Protein AF-L5LEJ5-F1 (afdb_monomer)

Structure (mmCIF, N/CA/C/O backbone):
data_AF-L5LEJ5-F1
#
_entry.id   AF-L5LEJ5-F1
#
loop_
_atom_site.group_PDB
_atom_site.id
_atom_site.type_symbol
_atom_site.label_atom_id
_atom_site.label_alt_id
_atom_site.label_comp_id
_atom_site.label_asym_id
_atom_site.label_entity_id
_atom_site.label_seq_id
_atom_site.pdbx_PDB_ins_code
_atom_site.Cartn_x
_atom_site.Cartn_y
_atom_site.Cartn_z
_atom_site.occupancy
_atom_site.B_iso_or_equiv
_atom_site.auth_seq_id
_atom_site.auth_comp_id
_atom_site.auth_asym_id
_atom_site.auth_atom_id
_atom_site.pdbx_PDB_model_num
ATOM 1 N N . MET A 1 1 ? -4.860 12.250 57.889 1.00 65.88 1 MET A N 1
ATOM 2 C CA . MET A 1 1 ? -5.124 13.161 56.754 1.00 65.88 1 MET A CA 1
ATOM 3 C C . MET A 1 1 ? -3.916 13.260 55.827 1.00 65.88 1 MET A C 1
ATOM 5 O O . MET A 1 1 ? -4.107 13.001 54.650 1.00 65.88 1 MET A O 1
ATOM 9 N N . GLU A 1 2 ? -2.687 13.441 56.331 1.00 83.88 2 GLU A N 1
ATOM 10 C CA . GLU A 1 2 ? -1.454 13.523 55.508 1.00 83.88 2 GLU A CA 1
ATOM 11 C C . GLU A 1 2 ? -1.281 12.443 54.426 1.00 83.88 2 GLU A C 1
ATOM 13 O O . GLU A 1 2 ? -0.889 12.747 53.305 1.00 83.88 2 GLU A O 1
ATOM 18 N N . GLN A 1 3 ? -1.589 11.175 54.717 1.00 82.62 3 GLN A N 1
ATOM 19 C CA . GLN A 1 3 ? -1.403 10.092 53.742 1.00 82.62 3 GLN A CA 1
ATOM 20 C C . GLN A 1 3 ? -2.327 10.220 52.516 1.00 8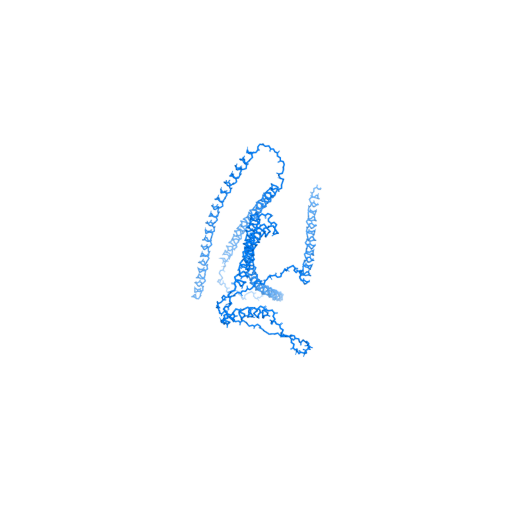2.62 3 GLN A C 1
ATOM 22 O O . GLN A 1 3 ? -1.954 9.824 51.411 1.00 82.62 3 GLN A O 1
ATOM 27 N N . ILE A 1 4 ? -3.514 10.808 52.699 1.00 87.25 4 ILE A N 1
ATOM 28 C CA . ILE A 1 4 ? -4.450 11.099 51.608 1.00 87.25 4 ILE A CA 1
ATOM 29 C C . ILE A 1 4 ? -3.915 12.271 50.783 1.00 87.25 4 ILE A C 1
ATOM 31 O O . ILE A 1 4 ? -3.898 12.180 49.557 1.00 87.25 4 ILE A O 1
ATOM 35 N N . ASP A 1 5 ? -3.401 13.316 51.433 1.00 89.69 5 ASP A N 1
ATOM 36 C CA . ASP A 1 5 ? -2.834 14.486 50.752 1.00 89.69 5 ASP A CA 1
ATOM 37 C C . ASP A 1 5 ? -1.606 14.119 49.904 1.00 89.69 5 ASP A C 1
ATOM 39 O O . ASP A 1 5 ? -1.495 14.540 48.751 1.00 89.69 5 ASP A O 1
ATOM 43 N N . ILE A 1 6 ? -0.728 13.249 50.418 1.00 92.50 6 ILE A N 1
ATOM 44 C CA . ILE A 1 6 ? 0.424 12.718 49.671 1.00 92.50 6 ILE A CA 1
ATOM 45 C C . ILE A 1 6 ? -0.043 11.909 48.453 1.00 92.50 6 ILE A C 1
ATOM 47 O O . ILE A 1 6 ? 0.483 12.080 47.351 1.00 92.50 6 ILE A O 1
ATOM 51 N N . MET A 1 7 ? -1.050 11.045 48.616 1.00 93.50 7 MET A N 1
ATOM 52 C CA . MET A 1 7 ? -1.590 10.244 47.513 1.00 93.50 7 MET A CA 1
ATOM 53 C C . MET A 1 7 ? -2.236 11.122 46.430 1.00 93.50 7 MET A C 1
ATOM 55 O O . MET A 1 7 ? -2.011 10.895 45.238 1.00 93.50 7 MET A O 1
ATOM 59 N N . VAL A 1 8 ? -3.026 12.121 46.827 1.00 93.12 8 VAL A N 1
ATOM 60 C CA . VAL A 1 8 ? -3.678 13.063 45.905 1.00 93.12 8 VAL A CA 1
ATOM 61 C C . VAL A 1 8 ? -2.632 13.899 45.170 1.00 93.12 8 VAL A C 1
ATOM 63 O O . VAL A 1 8 ? -2.718 14.033 43.950 1.00 93.12 8 VAL A O 1
ATOM 66 N N . SER A 1 9 ? -1.607 14.384 45.876 1.00 93.81 9 SER A N 1
ATOM 67 C CA . SER A 1 9 ? -0.486 15.118 45.282 1.00 93.81 9 SER A CA 1
ATOM 68 C C . SER A 1 9 ? 0.278 14.267 44.259 1.00 93.81 9 SER A C 1
ATOM 70 O O . SER A 1 9 ? 0.492 14.704 43.129 1.00 93.81 9 SER A O 1
ATOM 72 N N . ASN A 1 10 ? 0.583 13.006 44.584 1.00 95.25 10 ASN A N 1
ATOM 73 C CA . ASN A 1 10 ? 1.248 12.086 43.655 1.00 95.25 10 ASN A CA 1
ATOM 74 C C . ASN A 1 10 ? 0.407 11.797 42.407 1.00 95.25 10 ASN A C 1
ATOM 76 O O . ASN A 1 10 ? 0.940 11.807 41.297 1.00 95.25 10 ASN A O 1
ATOM 80 N N . LYS A 1 11 ? -0.907 11.584 42.565 1.00 96.56 11 LYS A N 1
ATOM 81 C CA . LYS A 1 11 ? -1.813 11.417 41.420 1.00 96.56 11 LYS A CA 1
ATOM 82 C C . LYS A 1 11 ? -1.866 12.678 40.565 1.00 96.56 11 LYS A C 1
ATOM 84 O O . LYS A 1 11 ? -1.778 12.569 39.347 1.00 96.56 11 LYS A O 1
ATOM 89 N N . LYS A 1 12 ? -1.975 13.861 41.177 1.00 95.56 12 LYS A N 1
ATOM 90 C CA . LYS A 1 12 ? -1.963 15.147 40.463 1.00 95.56 12 LYS A CA 1
ATOM 91 C C . LYS A 1 12 ? -0.686 15.308 39.638 1.00 95.56 12 LYS A C 1
ATOM 93 O O . LYS A 1 12 ? -0.758 15.620 38.456 1.00 95.56 12 LYS A O 1
ATOM 98 N N . LEU A 1 13 ? 0.462 15.020 40.239 1.00 96.50 13 LEU A N 1
ATOM 99 C CA . LEU A 1 13 ? 1.758 15.127 39.578 1.00 96.50 13 LEU A CA 1
ATOM 100 C C . LEU A 1 13 ? 1.883 14.108 38.424 1.00 96.50 13 LEU A C 1
ATOM 102 O O . LEU A 1 13 ? 2.413 14.430 37.363 1.00 96.50 13 LEU A O 1
ATOM 106 N N . ASP A 1 14 ? 1.341 12.896 38.578 1.00 95.38 14 ASP A N 1
ATOM 107 C CA . ASP A 1 14 ? 1.284 11.907 37.494 1.00 95.38 14 ASP A CA 1
ATOM 108 C C . ASP A 1 14 ? 0.398 12.363 36.321 1.00 95.38 14 ASP A C 1
ATOM 110 O O . ASP A 1 14 ? 0.792 12.247 35.158 1.00 95.38 14 ASP A O 1
ATOM 114 N N . TRP A 1 15 ? -0.758 12.966 36.614 1.00 95.44 15 TRP A N 1
ATOM 115 C CA . TRP A 1 15 ? -1.617 13.591 35.604 1.00 95.44 15 TRP A CA 1
ATOM 116 C C . TRP A 1 15 ? -0.921 14.747 34.883 1.00 95.44 15 TRP A C 1
ATOM 118 O O . TRP A 1 15 ? -0.975 14.817 33.659 1.00 95.44 15 TRP A O 1
ATOM 128 N N . GLU A 1 16 ? -0.206 15.608 35.605 1.00 97.06 16 GLU A N 1
ATOM 129 C CA . GLU A 1 16 ? 0.570 16.706 35.015 1.00 97.06 16 GLU A CA 1
ATOM 130 C C . GLU A 1 16 ? 1.716 16.205 34.124 1.00 97.06 16 GLU A C 1
ATOM 132 O O . GLU A 1 16 ? 2.037 16.838 33.116 1.00 97.06 16 GLU A O 1
ATOM 137 N N . ARG A 1 17 ? 2.352 15.073 34.461 1.00 97.50 17 ARG A N 1
ATOM 138 C CA . ARG A 1 17 ? 3.351 14.444 33.578 1.00 97.50 17 ARG A CA 1
ATOM 139 C C . ARG A 1 17 ? 2.704 13.881 32.317 1.00 97.50 17 ARG A C 1
ATOM 141 O O . ARG A 1 17 ? 3.230 14.094 31.228 1.00 97.50 17 ARG A O 1
ATOM 148 N N . LYS A 1 18 ? 1.569 13.190 32.455 1.00 97.44 18 LYS A N 1
ATOM 149 C CA . LYS A 1 18 ? 0.814 12.643 31.317 1.00 97.44 18 LYS A CA 1
ATOM 150 C C . LYS A 1 18 ? 0.318 13.747 30.386 1.00 97.44 18 LYS A C 1
ATOM 152 O O . LYS A 1 18 ? 0.459 13.600 29.179 1.00 97.44 18 LYS A O 1
ATOM 157 N N . MET A 1 19 ? -0.183 14.853 30.936 1.00 96.88 19 MET A N 1
ATOM 158 C CA . MET A 1 19 ? -0.620 16.011 30.151 1.00 96.88 19 MET A CA 1
ATOM 159 C C . MET A 1 19 ? 0.540 16.594 29.340 1.00 96.88 19 MET A C 1
ATOM 161 O O . MET A 1 19 ? 0.442 16.678 28.122 1.00 96.88 19 MET A O 1
ATOM 165 N N . ARG A 1 20 ? 1.687 16.857 29.980 1.00 96.81 20 ARG A N 1
ATOM 166 C CA . ARG A 1 20 ? 2.888 17.360 29.288 1.00 96.81 20 ARG A CA 1
ATOM 167 C C . ARG A 1 20 ? 3.408 16.403 28.213 1.00 96.81 20 ARG A C 1
ATOM 169 O O . ARG A 1 20 ? 3.859 16.829 27.152 1.00 96.81 20 ARG A O 1
ATOM 176 N N . ALA A 1 21 ? 3.346 15.096 28.464 1.00 96.75 21 ALA A N 1
ATOM 177 C CA . ALA A 1 21 ? 3.715 14.091 27.469 1.00 96.75 21 ALA A CA 1
ATOM 178 C C . ALA A 1 21 ? 2.752 14.074 26.267 1.00 96.75 21 ALA A C 1
ATOM 180 O O . ALA A 1 21 ? 3.174 13.795 25.148 1.00 96.75 21 ALA A O 1
ATOM 181 N N . LEU A 1 22 ? 1.464 14.360 26.476 1.00 96.50 22 LEU A N 1
ATOM 182 C CA . LEU A 1 22 ? 0.495 14.486 25.387 1.00 96.50 22 LEU A CA 1
ATOM 183 C C . LEU A 1 22 ? 0.673 15.795 24.613 1.00 96.50 22 LEU A C 1
ATOM 185 O O . LEU A 1 22 ? 0.673 15.748 23.389 1.00 96.50 22 LEU A O 1
ATOM 189 N N . GLU A 1 23 ? 0.892 16.918 25.300 1.00 96.06 23 GLU A N 1
ATOM 190 C CA . GLU A 1 23 ? 1.176 18.222 24.678 1.00 96.06 23 GLU A CA 1
ATOM 191 C C . GLU A 1 23 ? 2.401 18.139 23.761 1.00 96.06 23 GLU A C 1
ATOM 193 O O . GLU A 1 23 ? 2.299 18.404 22.570 1.00 96.06 23 GLU A O 1
ATOM 198 N N . THR A 1 24 ? 3.526 17.625 24.267 1.00 96.81 24 THR A N 1
ATOM 199 C CA . THR A 1 24 ? 4.748 17.448 23.457 1.00 96.81 24 THR A CA 1
ATOM 200 C C . THR A 1 24 ? 4.552 16.522 22.254 1.00 96.81 24 THR A C 1
ATOM 202 O O . THR A 1 24 ? 5.155 16.731 21.201 1.00 96.81 24 THR A O 1
ATOM 205 N N . ARG A 1 25 ? 3.706 15.490 22.377 1.00 96.75 25 ARG A N 1
ATOM 206 C CA . ARG A 1 25 ? 3.351 14.622 21.244 1.00 96.75 25 ARG A CA 1
ATOM 207 C C . ARG A 1 25 ? 2.487 15.345 20.217 1.00 96.75 25 ARG A C 1
ATOM 209 O O . ARG A 1 25 ? 2.652 15.074 19.031 1.00 96.75 25 ARG A O 1
ATOM 216 N N . LEU A 1 26 ? 1.576 16.209 20.656 1.00 96.12 26 LEU A N 1
ATOM 217 C CA . LEU A 1 26 ? 0.731 17.009 19.774 1.00 96.12 26 LEU A CA 1
ATOM 218 C C . LEU A 1 26 ? 1.580 18.019 18.992 1.00 96.12 26 LEU A C 1
ATOM 220 O O . LEU A 1 26 ? 1.523 18.015 17.768 1.00 96.12 26 LEU A O 1
ATOM 224 N N . ASP A 1 27 ? 2.473 18.742 19.671 1.00 96.81 27 ASP A N 1
ATOM 225 C CA . ASP A 1 27 ? 3.407 19.682 19.034 1.00 96.81 27 ASP A CA 1
ATOM 226 C C . ASP A 1 27 ? 4.282 18.991 17.973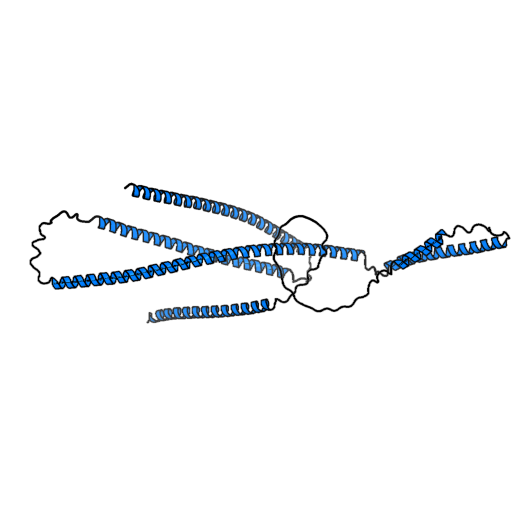 1.00 96.81 27 ASP A C 1
ATOM 228 O O . ASP A 1 27 ? 4.508 19.516 16.882 1.00 96.81 27 ASP A O 1
ATOM 232 N N . LEU A 1 28 ? 4.754 17.772 18.265 1.00 97.06 28 LEU A N 1
ATOM 233 C CA . LEU A 1 28 ? 5.537 16.983 17.313 1.00 97.06 28 LEU A CA 1
ATOM 234 C C . LEU A 1 28 ? 4.708 16.595 16.078 1.00 97.06 28 LEU A C 1
ATOM 236 O O . LEU A 1 28 ? 5.213 16.650 14.958 1.00 97.06 28 LEU A O 1
ATOM 240 N N . ARG A 1 29 ? 3.438 16.211 16.266 1.00 95.56 29 ARG A N 1
ATOM 241 C CA . ARG A 1 29 ? 2.522 15.895 15.159 1.00 95.56 29 ARG A CA 1
ATOM 242 C C . ARG A 1 29 ? 2.232 17.128 14.310 1.00 95.56 29 ARG A C 1
ATOM 244 O O . ARG A 1 29 ? 2.278 17.025 13.088 1.00 95.56 29 ARG A O 1
ATOM 251 N N . ASP A 1 30 ? 2.007 18.280 14.929 1.00 95.75 30 ASP A N 1
ATOM 252 C CA . ASP A 1 30 ? 1.774 19.536 14.212 1.00 95.75 30 ASP A CA 1
ATOM 253 C C . ASP A 1 30 ? 3.007 19.949 13.396 1.00 95.75 30 ASP A C 1
ATOM 255 O O . ASP A 1 30 ? 2.889 20.340 12.231 1.00 95.75 30 ASP A O 1
ATOM 259 N N . GLN A 1 31 ? 4.209 19.761 13.949 1.00 97.19 31 GLN A N 1
ATOM 260 C CA . GLN A 1 31 ? 5.458 19.982 13.221 1.00 97.19 31 GLN A CA 1
ATOM 261 C C . GLN A 1 31 ? 5.629 19.006 12.044 1.00 97.19 31 GLN A C 1
ATOM 263 O O . GLN A 1 31 ? 6.045 19.414 10.957 1.00 97.19 31 GLN A O 1
ATOM 268 N N . GLU A 1 32 ? 5.320 17.720 12.234 1.00 96.50 32 GLU A N 1
ATOM 269 C CA . GLU A 1 32 ? 5.347 16.717 11.161 1.00 96.50 32 GLU A CA 1
ATOM 270 C C . GLU A 1 32 ? 4.363 17.073 10.035 1.00 96.50 32 GLU A C 1
ATOM 272 O O . GLU A 1 32 ? 4.727 16.991 8.860 1.00 96.50 32 GLU A O 1
ATOM 277 N N . LEU A 1 33 ? 3.152 17.525 10.379 1.00 96.06 33 LEU A N 1
ATOM 278 C CA . LEU A 1 33 ? 2.146 17.974 9.415 1.00 96.06 33 LEU A CA 1
ATOM 279 C C . LEU A 1 33 ? 2.611 19.214 8.643 1.00 96.06 33 LEU A C 1
ATOM 281 O O . LEU A 1 33 ? 2.511 19.237 7.416 1.00 96.06 33 LEU A O 1
ATOM 285 N N . ALA A 1 34 ? 3.184 20.209 9.323 1.00 96.69 34 ALA A N 1
ATOM 286 C CA . ALA A 1 34 ? 3.735 21.400 8.674 1.00 96.69 34 ALA A CA 1
ATOM 287 C C . ALA A 1 34 ? 4.874 21.050 7.695 1.00 96.69 34 ALA A C 1
ATOM 289 O O . ALA A 1 34 ? 4.940 21.569 6.574 1.00 96.69 34 ALA A O 1
ATOM 290 N N . ASN A 1 35 ? 5.748 20.115 8.083 1.00 95.12 35 ASN A N 1
ATOM 291 C CA . ASN A 1 35 ? 6.827 19.626 7.226 1.00 95.12 35 ASN A CA 1
ATOM 292 C C . ASN A 1 35 ? 6.279 18.867 6.003 1.00 95.12 35 ASN A C 1
ATOM 294 O O . ASN A 1 35 ? 6.745 19.082 4.880 1.00 95.12 35 ASN A O 1
ATOM 298 N N . ALA A 1 36 ? 5.278 18.003 6.204 1.00 95.12 36 ALA A N 1
ATOM 299 C CA . ALA A 1 36 ? 4.626 17.265 5.125 1.00 95.12 36 ALA A CA 1
ATOM 300 C C . ALA A 1 36 ? 3.936 18.211 4.131 1.00 95.12 36 ALA A C 1
ATOM 302 O O . ALA A 1 36 ? 4.102 18.046 2.921 1.00 95.12 36 ALA A O 1
ATOM 303 N N . GLN A 1 37 ? 3.247 19.241 4.630 1.00 96.25 37 GLN A N 1
ATOM 304 C CA . GLN A 1 37 ? 2.617 20.269 3.802 1.00 96.25 37 GLN A CA 1
ATOM 305 C C . GLN A 1 37 ? 3.650 21.009 2.943 1.00 96.25 37 GLN A C 1
ATOM 307 O O . GLN A 1 37 ? 3.493 21.108 1.729 1.00 96.25 37 GLN A O 1
ATOM 312 N N . THR A 1 38 ? 4.758 21.441 3.549 1.00 96.75 38 THR A N 1
ATOM 313 C CA . THR A 1 38 ? 5.840 22.134 2.829 1.00 96.75 38 THR A CA 1
ATOM 314 C C . THR A 1 38 ? 6.441 21.254 1.723 1.00 96.75 38 THR A C 1
ATOM 316 O O . THR A 1 38 ? 6.730 21.724 0.621 1.00 96.75 38 THR A O 1
ATOM 319 N N . CYS A 1 39 ? 6.601 19.953 1.989 1.00 97.25 39 CYS A N 1
ATOM 320 C CA . CYS A 1 39 ? 7.079 18.983 1.001 1.00 97.25 39 CYS A CA 1
ATOM 321 C C . CYS A 1 39 ? 6.088 18.812 -0.163 1.00 97.25 39 CYS A C 1
ATOM 323 O O . CYS A 1 39 ? 6.498 18.790 -1.328 1.00 97.25 39 CYS A O 1
ATOM 325 N N . LEU A 1 40 ? 4.788 18.729 0.135 1.00 96.19 40 LEU A N 1
ATOM 326 C CA . LEU A 1 40 ? 3.737 18.654 -0.880 1.00 96.19 40 LEU A CA 1
ATOM 327 C C . LEU A 1 40 ? 3.727 19.898 -1.771 1.00 96.19 40 LEU A C 1
ATOM 329 O O . LEU A 1 40 ? 3.717 19.761 -2.995 1.00 96.19 40 LEU A O 1
ATOM 333 N N . ASP A 1 41 ? 3.826 21.090 -1.184 1.00 96.19 41 ASP A N 1
ATOM 334 C CA . ASP A 1 41 ? 3.868 22.349 -1.933 1.00 96.19 41 ASP A CA 1
ATOM 335 C C . ASP A 1 41 ? 5.088 22.398 -2.867 1.00 96.19 41 ASP A C 1
ATOM 337 O O . ASP A 1 41 ? 4.975 22.758 -4.044 1.00 96.19 41 ASP A O 1
ATOM 341 N N . GLN A 1 42 ? 6.254 21.951 -2.387 1.00 96.75 42 GLN A N 1
ATOM 342 C CA . GLN A 1 42 ? 7.460 21.841 -3.209 1.00 96.75 42 GLN A CA 1
ATOM 343 C C . GLN A 1 42 ? 7.264 20.864 -4.377 1.00 96.75 42 GLN A C 1
ATOM 345 O O . GLN A 1 42 ? 7.614 21.178 -5.518 1.00 96.75 42 GLN A O 1
ATOM 350 N N . LYS A 1 43 ? 6.679 19.686 -4.127 1.00 93.56 43 LYS A N 1
ATOM 351 C CA . LYS A 1 43 ? 6.384 18.711 -5.189 1.00 93.56 43 LYS A CA 1
ATOM 352 C C . LYS A 1 43 ? 5.370 19.250 -6.195 1.00 93.56 43 LYS A C 1
ATOM 354 O O . LYS A 1 43 ? 5.551 19.027 -7.392 1.00 93.56 43 LYS A O 1
ATOM 359 N N . GLY A 1 44 ? 4.377 20.017 -5.748 1.00 94.81 44 GLY A N 1
ATOM 360 C CA . GLY A 1 44 ? 3.431 20.713 -6.622 1.00 94.81 44 GLY A CA 1
ATOM 361 C C . GLY A 1 44 ? 4.115 21.709 -7.566 1.00 94.81 44 GLY A C 1
ATOM 362 O O . GLY A 1 44 ? 3.802 21.761 -8.761 1.00 94.81 44 GLY A O 1
ATOM 363 N N . GLN A 1 45 ? 5.112 22.453 -7.075 1.00 96.12 45 GLN A N 1
ATOM 364 C CA . GLN A 1 45 ? 5.906 23.360 -7.914 1.00 96.12 45 GLN A CA 1
ATOM 365 C C . GLN A 1 45 ? 6.748 22.607 -8.952 1.00 96.12 45 GLN A C 1
ATOM 367 O O . GLN A 1 45 ? 6.777 22.999 -10.121 1.00 96.12 45 GLN A O 1
ATOM 372 N N . GLU A 1 46 ? 7.407 21.514 -8.561 1.00 96.25 46 GLU A N 1
ATOM 373 C CA . GLU A 1 46 ? 8.182 20.678 -9.488 1.00 96.25 46 GLU A CA 1
ATOM 374 C C . GLU A 1 46 ? 7.289 20.053 -10.567 1.00 96.25 46 GLU A C 1
ATOM 376 O O . GLU A 1 46 ? 7.620 20.102 -11.754 1.00 96.25 46 GLU A O 1
ATOM 381 N N . PHE A 1 47 ? 6.106 19.561 -10.188 1.00 95.00 47 PHE A N 1
ATOM 382 C CA . PHE A 1 47 ? 5.122 19.042 -11.136 1.00 95.00 47 PHE A CA 1
ATOM 383 C C . PHE A 1 47 ? 4.640 20.123 -12.112 1.00 95.00 47 PHE A C 1
ATOM 385 O O . PHE A 1 47 ? 4.528 19.875 -13.313 1.00 95.00 47 PHE A O 1
ATOM 392 N N . SER A 1 48 ? 4.436 21.351 -11.631 1.00 95.25 48 SER A N 1
ATOM 393 C CA . SER A 1 48 ? 4.067 22.493 -12.478 1.00 95.25 48 SER A CA 1
ATOM 394 C C . SER A 1 48 ? 5.168 22.841 -13.489 1.00 95.25 48 SER A C 1
ATOM 396 O O . SER A 1 48 ? 4.885 23.094 -14.664 1.00 95.25 48 SER A O 1
ATOM 398 N N . LYS A 1 49 ? 6.443 22.811 -13.075 1.00 96.38 49 LYS A N 1
ATOM 399 C CA . LYS A 1 49 ? 7.590 23.008 -13.982 1.00 96.38 49 LYS A CA 1
ATOM 400 C C . LYS A 1 49 ? 7.674 21.896 -15.028 1.00 96.38 49 LYS A C 1
ATOM 402 O O . LYS A 1 49 ? 7.878 22.196 -16.205 1.00 96.38 49 LYS A O 1
ATOM 407 N N . LEU A 1 50 ? 7.493 20.643 -14.610 1.00 96.25 50 LEU A N 1
ATOM 408 C CA . LEU A 1 50 ? 7.540 19.479 -15.494 1.00 96.25 50 LEU A CA 1
ATOM 409 C C . LEU A 1 50 ? 6.381 19.478 -16.499 1.00 96.25 50 LEU A C 1
ATOM 411 O O . LEU A 1 50 ? 6.581 19.222 -17.681 1.00 96.25 50 LEU A O 1
ATOM 415 N N . THR A 1 51 ? 5.181 19.850 -16.061 1.00 92.56 51 THR A N 1
ATOM 416 C CA . THR A 1 51 ? 4.015 20.000 -16.944 1.00 92.56 51 THR A CA 1
ATOM 417 C C . THR A 1 51 ? 4.273 21.077 -17.997 1.00 92.56 51 THR A C 1
ATOM 419 O O . THR A 1 51 ? 4.049 20.863 -19.188 1.00 92.56 51 THR A O 1
ATOM 422 N N . ASN A 1 52 ? 4.844 22.216 -17.591 1.00 93.62 52 ASN A N 1
ATOM 423 C CA . ASN A 1 52 ? 5.221 23.281 -18.520 1.00 93.62 52 ASN A CA 1
ATOM 424 C C . ASN A 1 52 ? 6.314 22.858 -19.515 1.00 93.62 52 ASN A C 1
ATOM 426 O O . ASN A 1 52 ? 6.267 23.258 -20.681 1.00 93.62 52 ASN A O 1
ATOM 430 N N . SER A 1 53 ? 7.319 22.086 -19.088 1.00 93.12 53 SER A N 1
ATOM 431 C CA . SER A 1 53 ? 8.359 21.592 -19.999 1.00 93.12 53 SER A CA 1
ATOM 432 C C . SER A 1 53 ? 7.802 20.559 -20.980 1.00 93.12 53 SER A C 1
ATOM 434 O O . SER A 1 53 ? 8.123 20.621 -22.170 1.00 93.12 53 SER A O 1
ATOM 436 N N . PHE A 1 54 ? 6.904 19.688 -20.517 1.00 93.62 54 PHE A N 1
ATOM 437 C CA . PHE A 1 54 ? 6.204 18.718 -21.351 1.00 93.62 54 PHE A CA 1
ATOM 438 C C . PHE A 1 54 ? 5.331 19.396 -22.411 1.00 93.62 54 PHE A C 1
ATOM 440 O O . PHE A 1 54 ? 5.450 19.076 -23.593 1.00 93.62 54 PHE A O 1
ATOM 447 N N . GLU A 1 55 ? 4.527 20.394 -22.036 1.00 95.38 55 GLU A N 1
ATOM 448 C CA . GLU A 1 55 ? 3.705 21.149 -22.992 1.00 95.38 55 GLU A CA 1
ATOM 449 C C . GLU A 1 55 ? 4.560 21.910 -24.017 1.00 95.38 55 GLU A C 1
ATOM 451 O O . GLU A 1 55 ? 4.255 21.911 -25.212 1.00 95.38 55 GLU A O 1
ATOM 456 N N . LYS A 1 56 ? 5.701 22.483 -23.605 1.00 95.69 56 LYS A N 1
ATOM 457 C CA . LYS A 1 56 ? 6.663 23.087 -24.547 1.00 95.69 56 LYS A CA 1
ATOM 458 C C . LYS A 1 56 ? 7.210 22.064 -25.544 1.00 95.69 56 LYS A C 1
ATOM 460 O O . LYS A 1 56 ? 7.272 22.363 -26.739 1.00 95.69 56 LYS A O 1
ATOM 465 N N . LEU A 1 57 ? 7.592 20.875 -25.074 1.00 94.81 57 LEU A N 1
ATOM 466 C CA . LEU A 1 57 ? 8.103 19.799 -25.925 1.00 94.81 57 LEU A CA 1
ATOM 467 C C . LEU A 1 57 ? 7.025 19.301 -26.895 1.00 94.81 57 LEU A C 1
ATOM 469 O O . LEU A 1 57 ? 7.277 19.200 -28.096 1.00 94.81 57 LEU A O 1
ATOM 473 N N . ARG A 1 58 ? 5.803 19.088 -26.400 1.00 94.25 58 ARG A N 1
ATOM 474 C CA . ARG A 1 58 ? 4.630 18.717 -27.199 1.00 94.25 58 ARG A CA 1
ATOM 475 C C . ARG A 1 58 ? 4.359 19.742 -28.297 1.00 94.25 58 ARG A C 1
ATOM 477 O O . ARG A 1 58 ? 4.170 19.379 -29.460 1.00 94.25 58 ARG A O 1
ATOM 484 N N . LEU A 1 59 ? 4.391 21.032 -27.958 1.00 94.50 59 LEU A N 1
ATOM 485 C CA . LEU A 1 59 ? 4.177 22.112 -28.918 1.00 94.50 59 LEU A CA 1
ATOM 486 C C . LEU A 1 59 ? 5.299 22.170 -29.965 1.00 94.50 59 LEU A C 1
ATOM 488 O O . LEU A 1 59 ? 5.026 22.398 -31.147 1.00 94.50 59 LEU A O 1
ATOM 492 N N . HIS A 1 60 ? 6.551 21.943 -29.556 1.00 93.19 60 HIS A N 1
ATOM 493 C CA . HIS A 1 60 ? 7.690 21.862 -30.470 1.00 93.19 60 HIS A CA 1
ATOM 494 C C . HIS A 1 60 ? 7.545 20.688 -31.446 1.00 93.19 60 HIS A C 1
ATOM 496 O O . HIS A 1 60 ? 7.632 20.888 -32.657 1.00 93.19 60 HIS A O 1
ATOM 502 N N . GLN A 1 61 ? 7.220 19.497 -30.942 1.00 89.12 61 GLN A N 1
ATOM 503 C CA . GLN A 1 61 ? 7.005 18.302 -31.757 1.00 89.12 61 GLN A CA 1
ATOM 504 C C . GLN A 1 61 ? 5.841 18.491 -32.742 1.00 89.12 61 GLN A C 1
ATOM 506 O O . GLN A 1 61 ? 5.948 18.152 -33.920 1.00 89.12 61 GLN A O 1
ATOM 511 N N . MET A 1 62 ? 4.747 19.125 -32.309 1.00 87.62 62 MET A N 1
ATOM 512 C CA . MET A 1 62 ? 3.612 19.447 -33.178 1.00 87.62 62 MET A CA 1
ATOM 513 C C . MET A 1 62 ? 3.985 20.456 -34.278 1.00 87.62 62 MET A C 1
ATOM 515 O O . MET A 1 62 ? 3.537 20.314 -35.420 1.00 87.62 62 MET A O 1
ATOM 519 N N . LYS A 1 63 ? 4.825 21.456 -33.975 1.00 89.75 63 LYS A N 1
ATOM 520 C CA . LYS A 1 63 ? 5.365 22.395 -34.978 1.00 89.75 63 LYS A CA 1
ATOM 521 C C . LYS A 1 63 ? 6.301 21.692 -35.966 1.00 89.75 63 LYS A C 1
ATOM 523 O O . LYS A 1 63 ? 6.148 21.894 -37.168 1.00 89.75 63 LYS A O 1
ATOM 528 N N . GLN A 1 64 ? 7.201 20.836 -35.483 1.00 84.19 64 GLN A N 1
ATOM 529 C CA . GLN A 1 64 ? 8.119 20.050 -36.313 1.00 84.19 64 GLN A CA 1
ATOM 530 C C . GLN A 1 64 ? 7.360 19.103 -37.256 1.00 84.19 64 GLN A C 1
ATOM 532 O O . GLN A 1 64 ? 7.645 19.058 -38.452 1.00 84.19 64 GLN A O 1
ATOM 537 N N . ASN A 1 65 ? 6.326 18.422 -36.755 1.00 75.94 65 ASN A N 1
ATOM 538 C CA . ASN A 1 65 ? 5.466 17.552 -37.560 1.00 75.94 65 ASN A CA 1
ATOM 539 C C . ASN A 1 65 ? 4.665 18.334 -38.611 1.00 75.94 65 ASN A C 1
ATOM 541 O O . ASN A 1 65 ? 4.512 17.863 -39.736 1.00 75.94 65 ASN A O 1
ATOM 545 N N . LYS A 1 66 ? 4.179 19.543 -38.288 1.00 81.38 66 LYS A N 1
ATOM 546 C CA . LYS A 1 66 ? 3.535 20.431 -39.274 1.00 81.38 66 LYS A CA 1
ATOM 547 C C . LYS A 1 66 ? 4.511 20.909 -40.351 1.00 81.38 66 LYS A C 1
ATOM 549 O O . LYS A 1 66 ? 4.090 21.054 -41.493 1.00 81.38 66 LYS A O 1
ATOM 554 N N . PHE A 1 67 ? 5.773 21.158 -40.002 1.00 75.75 67 PHE A N 1
ATOM 555 C CA . PHE A 1 67 ? 6.811 21.553 -40.956 1.00 75.75 67 PHE A CA 1
ATOM 556 C C . PHE A 1 67 ? 7.157 20.398 -41.907 1.00 75.75 67 PHE A C 1
ATOM 558 O O . PHE A 1 67 ? 6.998 20.554 -43.114 1.00 75.75 67 PHE A O 1
ATOM 565 N N . ARG A 1 68 ? 7.433 19.197 -41.372 1.00 69.06 68 ARG A N 1
ATOM 566 C CA . ARG A 1 68 ? 7.626 17.971 -42.176 1.00 69.06 68 ARG A CA 1
ATOM 567 C C . ARG A 1 68 ? 6.452 17.679 -43.116 1.00 69.06 68 ARG A C 1
ATOM 569 O O . ARG A 1 68 ? 6.658 17.261 -44.246 1.00 69.06 68 ARG A O 1
ATOM 576 N N . ARG A 1 69 ? 5.214 17.925 -42.672 1.00 62.75 69 ARG A N 1
ATOM 577 C CA . ARG A 1 69 ? 4.004 17.707 -43.486 1.00 62.75 69 ARG A CA 1
ATOM 578 C C . ARG A 1 69 ? 3.809 18.765 -44.585 1.00 62.75 69 ARG A C 1
ATOM 580 O O . ARG A 1 69 ? 3.096 18.500 -45.543 1.00 62.75 69 ARG A O 1
ATOM 587 N N . LYS A 1 70 ? 4.408 19.955 -44.451 1.00 65.19 70 LYS A N 1
ATOM 588 C CA . LYS A 1 70 ? 4.384 21.015 -45.477 1.00 65.19 70 LYS A CA 1
ATOM 589 C C . LYS A 1 70 ? 5.491 20.856 -46.523 1.00 65.19 70 LYS A C 1
ATOM 591 O O . LYS A 1 70 ? 5.305 21.320 -47.640 1.00 65.19 70 LYS A O 1
ATOM 596 N N . GLU A 1 71 ? 6.600 20.200 -46.182 1.00 58.56 71 GLU A N 1
ATOM 597 C CA . GLU A 1 71 ? 7.712 19.933 -47.110 1.00 58.56 71 GLU A CA 1
ATOM 598 C C . GLU A 1 71 ? 7.454 18.762 -48.075 1.00 58.56 71 GLU A C 1
ATOM 600 O O . GLU A 1 71 ? 8.199 18.601 -49.037 1.00 58.56 71 GLU A O 1
ATOM 605 N N . LEU A 1 72 ? 6.383 17.978 -47.884 1.00 49.59 72 LEU A N 1
ATOM 606 C CA . LEU A 1 72 ? 6.024 16.874 -48.778 1.00 49.59 72 LEU A CA 1
ATOM 607 C C . LEU A 1 72 ? 4.605 17.039 -49.357 1.00 49.59 72 LEU A C 1
ATOM 609 O O . LEU A 1 72 ? 3.635 16.542 -48.778 1.00 49.59 72 LEU A O 1
ATOM 613 N N . PRO A 1 73 ? 4.444 17.709 -50.512 1.00 49.00 73 PRO A N 1
ATOM 614 C CA . PRO A 1 73 ? 3.214 17.652 -51.279 1.00 49.00 73 PRO A CA 1
ATOM 615 C C . PRO A 1 73 ? 3.265 16.409 -52.177 1.00 49.00 73 PRO A C 1
ATOM 617 O O . PRO A 1 73 ? 3.870 16.455 -53.237 1.00 49.00 73 PRO A O 1
ATOM 620 N N . HIS A 1 74 ? 2.709 15.289 -51.703 1.00 40.06 74 HIS A N 1
ATOM 621 C CA . HIS A 1 74 ? 1.990 14.231 -52.448 1.00 40.06 74 HIS A CA 1
ATOM 622 C C . HIS A 1 74 ? 2.073 12.874 -51.717 1.00 40.06 74 HIS A C 1
ATOM 624 O O . HIS A 1 74 ? 3.130 12.529 -51.189 1.00 40.06 74 HIS A O 1
ATOM 630 N N . PRO A 1 75 ? 0.968 12.101 -51.658 1.00 59.41 75 PRO A N 1
ATOM 631 C CA . PRO A 1 75 ? 0.881 10.914 -50.823 1.00 59.41 75 PRO A CA 1
ATOM 632 C C . PRO A 1 75 ? 1.368 9.679 -51.582 1.00 59.41 75 PRO A C 1
ATOM 634 O O . PRO A 1 75 ? 0.924 9.417 -52.701 1.00 59.41 75 PRO A O 1
ATOM 637 N N . LYS A 1 76 ? 2.223 8.884 -50.941 1.00 36.47 76 LYS A N 1
ATOM 638 C CA . LYS A 1 76 ? 2.279 7.442 -51.167 1.00 36.47 76 LYS A CA 1
ATOM 639 C C . LYS A 1 76 ? 2.322 6.745 -49.816 1.00 36.47 76 LYS A C 1
ATOM 641 O O . LYS A 1 76 ? 2.955 7.228 -48.881 1.00 36.47 76 LYS A O 1
ATOM 646 N N . GLU A 1 77 ? 1.515 5.698 -49.756 1.00 52.75 77 GLU A N 1
ATOM 647 C CA . GLU A 1 77 ? 1.348 4.734 -48.676 1.00 52.75 77 GLU A CA 1
ATOM 648 C C . GLU A 1 77 ? 2.694 4.177 -48.190 1.00 52.75 77 GLU A C 1
ATOM 650 O O . GLU A 1 77 ? 3.674 4.253 -48.921 1.00 52.75 77 GLU A O 1
ATOM 655 N N . GLU A 1 78 ? 2.676 3.585 -46.986 1.00 45.81 78 GLU A N 1
ATOM 656 C CA . GLU A 1 78 ? 3.795 3.119 -46.134 1.00 45.81 78 GLU A CA 1
ATOM 657 C C . GLU A 1 78 ? 4.097 4.147 -45.021 1.00 45.81 78 GLU A C 1
ATOM 659 O O . GLU A 1 78 ? 4.754 5.155 -45.238 1.00 45.81 78 GLU A O 1
ATOM 664 N N . THR A 1 79 ? 3.587 4.034 -43.789 1.00 42.00 79 THR A N 1
ATOM 665 C CA . THR A 1 79 ? 3.466 2.861 -42.908 1.00 42.00 79 THR A CA 1
ATOM 666 C C . THR A 1 79 ? 2.283 3.016 -41.917 1.00 42.00 79 THR A C 1
ATOM 668 O O . THR A 1 79 ? 2.159 4.060 -41.275 1.00 42.00 79 THR A O 1
ATOM 671 N N . PRO A 1 80 ? 1.412 2.001 -41.708 1.00 43.88 80 PRO A N 1
ATOM 672 C CA . PRO A 1 80 ? 0.299 2.110 -40.749 1.00 43.88 80 PRO A CA 1
ATOM 673 C C . PRO A 1 80 ? 0.648 1.792 -39.280 1.00 43.88 80 PRO A C 1
ATOM 675 O O . PRO A 1 80 ? -0.225 1.890 -38.423 1.00 43.88 80 PRO A O 1
ATOM 678 N N . PHE A 1 81 ? 1.877 1.375 -38.954 1.00 50.62 81 PHE A N 1
ATOM 679 C CA . PHE A 1 81 ? 2.116 0.587 -37.730 1.00 50.62 81 PHE A CA 1
ATOM 680 C C . PHE A 1 81 ? 2.657 1.332 -36.492 1.00 50.62 81 PHE A C 1
ATOM 682 O O . PHE A 1 81 ? 2.493 0.834 -35.383 1.00 50.62 81 PHE A O 1
ATOM 689 N N . GLU A 1 82 ? 3.249 2.522 -36.616 1.00 56.94 82 GLU A N 1
ATOM 690 C CA . GLU A 1 82 ? 3.705 3.308 -35.448 1.00 56.94 82 GLU A CA 1
ATOM 691 C C . GLU A 1 82 ? 2.641 4.200 -34.775 1.00 56.94 82 GLU A C 1
ATOM 693 O O . GLU A 1 82 ? 2.653 4.290 -33.542 1.00 56.94 82 GLU A O 1
ATOM 698 N N . PRO A 1 83 ? 1.697 4.854 -35.492 1.00 57.12 83 PRO A N 1
ATOM 699 C CA . PRO A 1 83 ? 0.718 5.705 -34.825 1.00 57.12 83 PRO A CA 1
ATOM 700 C C . PRO A 1 83 ? -0.278 4.897 -33.986 1.00 57.12 83 PRO A C 1
ATOM 702 O O . PRO A 1 83 ? -0.748 5.424 -32.984 1.00 57.12 83 PRO A O 1
ATOM 705 N N . SER A 1 84 ? -0.560 3.626 -34.317 1.00 61.19 84 SER A N 1
ATOM 706 C CA . SER A 1 84 ? -1.490 2.808 -33.523 1.00 61.19 84 SER A CA 1
ATOM 707 C C . SER A 1 84 ? -0.930 2.457 -32.142 1.00 61.19 84 SER A C 1
ATOM 709 O O . SER A 1 84 ? -1.679 2.468 -31.172 1.00 61.19 84 SER A O 1
ATOM 711 N N . ASN A 1 85 ? 0.383 2.229 -32.019 1.00 69.44 85 ASN A N 1
ATOM 712 C CA . ASN A 1 85 ? 1.012 1.896 -30.740 1.00 69.44 85 ASN A CA 1
ATOM 713 C C . ASN A 1 85 ? 1.035 3.101 -29.783 1.00 69.44 85 ASN A C 1
ATOM 715 O O . ASN A 1 85 ? 0.724 2.967 -28.600 1.00 69.44 85 ASN A O 1
ATOM 719 N N . LEU A 1 86 ? 1.334 4.299 -30.300 1.00 77.19 86 LEU A N 1
ATOM 720 C CA . LEU A 1 86 ? 1.273 5.536 -29.516 1.00 77.19 86 LEU A CA 1
ATOM 721 C C . LEU A 1 86 ? -0.166 5.907 -29.141 1.00 77.19 86 LEU A C 1
ATOM 723 O O . LEU A 1 86 ? -0.393 6.350 -28.018 1.00 77.19 86 LEU A O 1
ATOM 727 N N . ASN A 1 87 ? -1.131 5.691 -30.039 1.00 80.19 87 ASN A N 1
ATOM 728 C CA . ASN A 1 87 ? -2.542 5.947 -29.752 1.00 80.19 87 ASN A CA 1
ATOM 729 C C . ASN A 1 87 ? -3.082 4.978 -28.689 1.00 80.19 87 ASN A C 1
ATOM 731 O O . ASN A 1 87 ? -3.706 5.412 -27.730 1.00 80.19 87 ASN A O 1
ATOM 735 N N . GLN A 1 88 ? -2.729 3.692 -28.781 1.00 84.81 88 GLN A N 1
ATOM 736 C CA . GLN A 1 88 ? -3.072 2.683 -27.775 1.00 84.81 88 GLN A CA 1
ATOM 737 C C . GLN A 1 88 ? -2.441 2.993 -26.409 1.00 84.81 88 GLN A C 1
ATOM 739 O O . GLN A 1 88 ? -3.055 2.781 -25.366 1.00 84.81 88 GLN A O 1
ATOM 744 N N . LYS A 1 89 ? -1.220 3.544 -26.393 1.00 87.62 89 LYS A N 1
ATOM 745 C CA . LYS A 1 89 ? -0.553 3.972 -25.156 1.00 87.62 89 LYS A CA 1
ATOM 746 C C . LYS A 1 89 ? -1.190 5.224 -24.541 1.00 87.62 89 LYS A C 1
ATOM 748 O O . LYS A 1 89 ? -1.211 5.341 -23.318 1.00 87.62 89 LYS A O 1
ATOM 753 N N . LEU A 1 90 ? -1.709 6.139 -25.363 1.00 86.25 90 LEU A N 1
ATOM 754 C CA . LEU A 1 90 ? -2.485 7.293 -24.900 1.00 86.25 90 LEU A CA 1
ATOM 755 C C . LEU A 1 90 ? -3.835 6.860 -24.320 1.00 86.25 90 LEU A C 1
ATOM 757 O O . LEU A 1 90 ? -4.165 7.289 -23.220 1.00 86.25 90 LEU A O 1
ATOM 761 N N . GLU A 1 91 ? -4.552 5.955 -24.989 1.00 89.94 91 GLU A N 1
ATOM 762 C CA . GLU A 1 91 ? -5.815 5.391 -24.491 1.00 89.94 91 GLU A CA 1
ATOM 763 C C . GLU A 1 91 ? -5.619 4.627 -23.173 1.00 89.94 91 GLU A C 1
ATOM 765 O O . GLU A 1 91 ? -6.399 4.794 -22.240 1.00 89.94 91 GLU A O 1
ATOM 770 N N . ALA A 1 92 ? -4.536 3.851 -23.043 1.00 89.75 92 ALA A N 1
ATOM 771 C CA . ALA A 1 92 ? -4.203 3.165 -21.794 1.00 89.75 92 ALA A CA 1
ATOM 772 C C . ALA A 1 92 ? -3.900 4.147 -20.646 1.00 89.75 92 ALA A C 1
ATOM 774 O O . ALA A 1 92 ? -4.298 3.919 -19.504 1.00 89.75 92 ALA A O 1
ATOM 775 N N . MET A 1 93 ? -3.215 5.257 -20.940 1.00 91.00 93 MET A N 1
ATOM 776 C CA . MET A 1 93 ? -2.928 6.295 -19.948 1.00 91.00 93 MET A CA 1
ATOM 777 C C . MET A 1 93 ? -4.191 7.074 -19.557 1.00 91.00 93 MET A C 1
ATOM 779 O O . MET A 1 93 ? -4.376 7.388 -18.385 1.00 91.00 93 MET A O 1
ATOM 783 N N . GLU A 1 94 ? -5.078 7.353 -20.512 1.00 90.62 94 GLU A N 1
ATOM 784 C CA . GLU A 1 94 ? -6.365 8.009 -20.269 1.00 90.62 94 GLU A CA 1
ATOM 785 C C . GLU A 1 94 ? -7.308 7.121 -19.444 1.00 90.62 94 GLU A C 1
ATOM 787 O O . GLU A 1 94 ? -7.931 7.603 -18.496 1.00 90.62 94 GLU A O 1
ATOM 792 N N . ALA A 1 95 ? -7.332 5.813 -19.718 1.00 90.81 95 ALA A N 1
ATOM 793 C CA . ALA A 1 95 ? -8.048 4.835 -18.905 1.00 90.81 95 ALA A CA 1
ATOM 794 C C . ALA A 1 95 ? -7.511 4.792 -17.464 1.00 90.81 95 ALA A C 1
ATOM 796 O O . ALA A 1 95 ? -8.298 4.893 -16.524 1.00 90.81 95 ALA A O 1
ATOM 797 N N . GLY A 1 96 ? -6.185 4.749 -17.282 1.00 94.44 96 GLY A N 1
ATOM 798 C CA . GLY A 1 96 ? -5.566 4.782 -15.951 1.00 94.44 96 GLY A CA 1
ATOM 799 C C . GLY A 1 96 ? -5.837 6.085 -15.187 1.00 94.44 96 GLY A C 1
ATOM 800 O O . GLY A 1 96 ? -6.086 6.067 -13.985 1.00 94.44 96 GLY A O 1
ATOM 801 N N . LEU A 1 97 ? -5.862 7.232 -15.874 1.00 93.06 97 LEU A N 1
ATOM 802 C CA . LEU A 1 97 ? -6.241 8.510 -15.258 1.00 93.06 97 LEU A CA 1
ATOM 803 C C . LEU A 1 97 ? -7.720 8.541 -14.852 1.00 93.06 97 LEU A C 1
ATOM 805 O O . LEU A 1 97 ? -8.061 9.097 -13.806 1.00 93.06 97 LEU A O 1
ATOM 809 N N . SER A 1 98 ? -8.594 7.941 -15.661 1.00 92.50 98 SER A N 1
ATOM 810 C CA . SER A 1 98 ? -10.018 7.804 -15.345 1.00 92.50 98 SER A CA 1
ATOM 811 C C . SER A 1 98 ? -10.240 6.911 -14.118 1.00 92.50 98 SER A C 1
ATOM 813 O O . SER A 1 98 ? -11.028 7.258 -13.236 1.00 92.50 98 SER A O 1
ATOM 815 N N . GLU A 1 99 ? -9.482 5.818 -14.004 1.00 94.62 99 GLU A N 1
ATOM 816 C CA . GLU A 1 99 ? -9.505 4.917 -12.849 1.00 94.62 99 GLU A CA 1
ATOM 817 C C . GLU A 1 99 ? -9.067 5.635 -11.565 1.00 94.62 99 GLU A C 1
ATOM 819 O O . GLU A 1 99 ? -9.832 5.679 -10.600 1.00 94.62 99 GLU A O 1
ATOM 824 N N . VAL A 1 100 ? -7.914 6.316 -11.583 1.00 94.69 100 VAL A N 1
ATOM 825 C CA . VAL A 1 100 ? -7.421 7.094 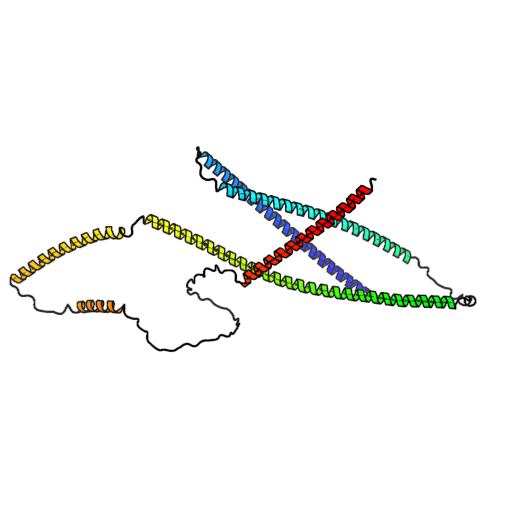-10.429 1.00 94.69 100 VAL A CA 1
ATOM 826 C C . VAL A 1 100 ? -8.413 8.185 -10.019 1.00 94.69 100 VAL A C 1
ATOM 828 O O . VAL A 1 100 ? -8.614 8.435 -8.830 1.00 94.69 100 VAL A O 1
ATOM 831 N N . LYS A 1 101 ? -9.082 8.824 -10.984 1.00 95.75 101 LYS A N 1
ATOM 832 C CA . LYS A 1 101 ? -10.126 9.815 -10.699 1.00 95.75 101 LYS A CA 1
ATOM 833 C C . LYS A 1 101 ? -11.336 9.186 -10.002 1.00 95.75 101 LYS A C 1
ATOM 835 O O . LYS A 1 101 ? -11.872 9.785 -9.071 1.00 95.75 101 LYS A O 1
ATOM 840 N N . SER A 1 102 ? -11.764 8.000 -10.437 1.00 92.75 102 SER A N 1
ATOM 841 C CA . SER A 1 102 ? -12.864 7.270 -9.794 1.00 92.75 102 SER A CA 1
ATOM 842 C C . SER A 1 102 ? -12.501 6.802 -8.379 1.00 92.75 102 SER A C 1
ATOM 844 O O . SER A 1 102 ? -13.317 6.923 -7.466 1.00 92.75 102 SER A O 1
ATOM 846 N N . GLU A 1 103 ? -11.254 6.371 -8.164 1.00 95.12 103 GLU A N 1
ATOM 847 C CA . GLU A 1 103 ? -10.754 5.976 -6.846 1.00 95.12 103 GLU A CA 1
ATOM 848 C C . GLU A 1 103 ? -10.674 7.177 -5.894 1.00 95.12 103 GLU A C 1
ATOM 850 O O . GLU A 1 103 ? -11.105 7.089 -4.744 1.00 95.12 103 GLU A O 1
ATOM 855 N N . LEU A 1 104 ? -10.185 8.325 -6.377 1.00 96.81 104 LEU A N 1
ATOM 856 C CA . LEU A 1 104 ? -10.148 9.561 -5.595 1.00 96.81 104 LEU A CA 1
ATOM 857 C C . LEU A 1 104 ? -11.557 9.985 -5.164 1.00 96.81 104 LEU A C 1
ATOM 859 O O . LEU A 1 104 ? -11.776 10.273 -3.990 1.00 96.81 104 LEU A O 1
ATOM 863 N N . GLN A 1 105 ? -12.525 9.928 -6.082 1.00 94.88 105 GLN A N 1
ATOM 864 C CA . GLN A 1 105 ? -13.922 10.218 -5.769 1.00 94.88 105 GLN A CA 1
ATOM 865 C C . GLN A 1 105 ? -14.477 9.257 -4.707 1.00 94.88 105 GLN A C 1
ATOM 867 O O . GLN A 1 105 ? -15.125 9.693 -3.760 1.00 94.88 105 GLN A O 1
ATOM 872 N N . SER A 1 106 ? -14.181 7.958 -4.814 1.00 96.19 106 SER A N 1
ATOM 873 C CA . SER A 1 106 ? -14.588 6.972 -3.807 1.00 96.19 106 SER A CA 1
ATOM 874 C C . SER A 1 106 ? -13.970 7.246 -2.431 1.00 96.19 106 SER A C 1
ATOM 876 O O . SER A 1 106 ? -14.626 7.018 -1.412 1.00 96.19 106 SER A O 1
ATOM 878 N N . ARG A 1 107 ? -12.719 7.718 -2.375 1.00 95.00 107 ARG A N 1
ATOM 879 C CA . ARG A 1 107 ? -12.058 8.097 -1.116 1.00 95.00 107 ARG A CA 1
ATOM 880 C C . ARG A 1 107 ? -12.698 9.338 -0.502 1.00 95.00 107 ARG A C 1
ATOM 882 O O . ARG A 1 107 ? -12.931 9.351 0.704 1.00 95.00 107 ARG A O 1
ATOM 889 N N . ASP A 1 108 ? -13.042 10.334 -1.315 1.00 96.38 108 ASP A N 1
ATOM 890 C CA . ASP A 1 108 ? -13.772 11.519 -0.855 1.00 96.38 108 ASP A CA 1
ATOM 891 C C . ASP A 1 108 ? -15.157 11.152 -0.309 1.00 96.38 108 ASP A C 1
ATOM 893 O O . ASP A 1 108 ? -15.609 11.711 0.691 1.00 96.38 108 ASP A O 1
ATOM 897 N N . ASP A 1 109 ? -15.840 10.196 -0.939 1.00 96.56 109 ASP A N 1
ATOM 898 C CA . ASP A 1 109 ? -17.133 9.693 -0.475 1.00 96.56 109 ASP A CA 1
ATOM 899 C C . ASP A 1 109 ? -17.004 8.995 0.889 1.00 96.56 109 ASP A C 1
ATOM 901 O O . ASP A 1 109 ? -17.780 9.282 1.804 1.00 96.56 109 ASP A O 1
ATOM 905 N N . LEU A 1 110 ? -15.976 8.157 1.063 1.00 97.81 110 LEU A N 1
ATOM 906 C CA . LEU A 1 110 ? -15.667 7.512 2.341 1.00 97.81 110 LEU A CA 1
ATOM 907 C C . LEU A 1 110 ? -15.312 8.530 3.433 1.00 97.81 110 LEU A C 1
ATOM 909 O O . LEU A 1 110 ? -15.805 8.423 4.555 1.00 97.81 110 LEU A O 1
ATOM 913 N N . LEU A 1 111 ? -14.507 9.547 3.113 1.00 97.06 111 LEU A N 1
ATOM 914 C CA . LEU A 1 111 ? -14.166 10.617 4.054 1.00 97.06 111 LEU A CA 1
ATOM 915 C C . LEU A 1 111 ? -15.412 11.367 4.534 1.00 97.06 111 LEU A C 1
ATOM 917 O O . LEU A 1 111 ? -15.525 11.662 5.724 1.00 97.06 111 LEU A O 1
ATOM 921 N N . ARG A 1 112 ? -16.385 11.621 3.648 1.00 97.06 112 ARG A N 1
ATOM 922 C CA . ARG A 1 112 ? -17.665 12.228 4.049 1.00 97.06 112 ARG A CA 1
ATOM 923 C C . ARG A 1 112 ? -18.465 11.327 4.989 1.00 97.06 112 ARG A C 1
ATOM 925 O O . ARG A 1 112 ? -19.068 11.843 5.926 1.00 97.06 112 ARG A O 1
ATOM 932 N N . ILE A 1 113 ? -18.460 10.009 4.772 1.00 97.31 113 ILE A N 1
ATOM 933 C CA . ILE A 1 113 ? -19.124 9.047 5.669 1.00 97.31 113 ILE A CA 1
ATOM 934 C C . ILE A 1 113 ? -18.471 9.077 7.056 1.00 97.31 113 ILE A C 1
ATOM 936 O O . ILE A 1 113 ? -19.168 9.263 8.053 1.00 97.31 113 ILE A O 1
ATOM 940 N N . ILE A 1 114 ? -17.141 8.985 7.117 1.00 96.25 114 ILE A N 1
ATOM 941 C CA . ILE A 1 114 ? -16.382 9.016 8.378 1.00 96.25 114 ILE A CA 1
ATOM 942 C C . ILE A 1 114 ? -16.630 10.329 9.136 1.00 96.25 114 ILE A C 1
ATOM 944 O O . ILE A 1 114 ? -16.839 10.326 10.350 1.00 96.25 114 ILE A O 1
ATOM 948 N N . GLU A 1 115 ? -16.652 11.463 8.433 1.00 96.44 115 GLU A N 1
ATOM 949 C CA . GLU A 1 115 ? -16.937 12.769 9.035 1.00 96.44 115 GLU A CA 1
ATOM 950 C C . GLU A 1 115 ? -18.354 12.828 9.634 1.00 96.44 115 GLU A C 1
ATOM 952 O O . GLU A 1 115 ? -18.547 13.353 10.736 1.00 96.44 115 GLU A O 1
ATOM 957 N N . MET A 1 116 ? -19.347 12.249 8.950 1.00 95.00 116 MET A N 1
ATOM 958 C CA . MET A 1 116 ? -20.713 12.139 9.472 1.00 95.00 116 MET A CA 1
ATOM 959 C C . MET A 1 116 ? -20.784 11.259 10.725 1.00 95.00 116 MET A C 1
ATOM 961 O O . MET A 1 116 ? -21.414 11.660 11.707 1.00 95.00 116 MET A O 1
ATOM 965 N N . GLU A 1 117 ? -20.101 10.112 10.740 1.00 95.06 117 GLU A N 1
ATOM 966 C CA . GLU A 1 117 ? -20.028 9.235 11.917 1.00 95.06 117 GLU A CA 1
ATOM 967 C C . GLU A 1 117 ? -19.351 9.929 13.104 1.00 95.06 117 GLU A C 1
ATOM 969 O O . GLU A 1 117 ? -19.859 9.873 14.228 1.00 95.06 117 GLU A O 1
ATOM 974 N N . ARG A 1 118 ? -18.258 10.667 12.866 1.00 95.12 118 ARG A N 1
ATOM 975 C CA . ARG A 1 118 ? -17.579 11.452 13.909 1.00 95.12 118 ARG A CA 1
ATOM 976 C C . ARG A 1 118 ? -18.531 12.460 14.552 1.00 95.12 118 ARG A C 1
ATOM 978 O O . ARG A 1 118 ? -18.590 12.572 15.778 1.00 95.12 118 ARG A O 1
ATOM 985 N N . LEU A 1 119 ? -19.291 13.193 13.737 1.00 96.75 119 LEU A N 1
ATOM 986 C CA . LEU A 1 119 ? -20.268 14.171 14.225 1.00 96.75 119 LEU A CA 1
ATOM 987 C C . LEU A 1 119 ? -21.432 13.507 14.972 1.00 96.75 119 LEU A C 1
ATOM 989 O O . LEU A 1 119 ? -21.911 14.051 15.971 1.00 96.75 119 LEU A O 1
ATOM 993 N N . GLN A 1 120 ? -21.876 12.333 14.525 1.00 96.25 120 GLN A N 1
ATOM 994 C CA . GLN A 1 120 ? -22.902 11.557 15.217 1.00 96.25 120 GLN A CA 1
ATOM 995 C C . GLN A 1 120 ? -22.420 11.099 16.598 1.00 96.25 120 GLN A C 1
ATOM 997 O O . GLN A 1 120 ? -23.123 11.316 17.586 1.00 96.25 120 GLN A O 1
ATOM 1002 N N . LEU A 1 121 ? -21.210 10.541 16.690 1.00 94.31 121 LEU A N 1
ATOM 1003 C CA . LEU A 1 121 ? -20.617 10.121 17.961 1.00 94.31 121 LEU A CA 1
ATOM 1004 C C . LEU A 1 121 ? -20.441 11.299 18.924 1.00 94.31 121 LEU A C 1
ATOM 1006 O O . LEU A 1 121 ? -20.788 11.180 20.097 1.00 94.31 121 LEU A O 1
ATOM 1010 N N . HIS A 1 122 ? -19.994 12.462 18.439 1.00 95.12 122 HIS A N 1
ATOM 1011 C CA . HIS A 1 122 ? -19.930 13.674 19.263 1.00 95.12 122 HIS A CA 1
ATOM 1012 C C . HIS A 1 122 ? -21.296 14.074 19.833 1.00 95.12 122 HIS A C 1
ATOM 1014 O O . HIS A 1 122 ? -21.386 14.462 20.999 1.00 95.12 122 HIS A O 1
ATOM 1020 N N . ARG A 1 123 ? -22.365 13.955 19.037 1.00 94.69 123 ARG A N 1
ATOM 1021 C CA . ARG A 1 123 ? -23.731 14.250 19.489 1.00 94.69 123 ARG A CA 1
ATOM 1022 C C . ARG A 1 123 ? -24.207 13.262 20.556 1.00 94.69 123 ARG A C 1
ATOM 1024 O O . ARG A 1 123 ? -24.833 13.686 21.522 1.00 94.69 123 ARG A O 1
ATOM 1031 N N . GLU A 1 124 ? -23.915 11.974 20.402 1.00 92.31 124 GLU A N 1
ATOM 1032 C CA . GLU A 1 124 ? -24.273 10.955 21.399 1.00 92.31 124 GLU A CA 1
ATOM 1033 C C . GLU A 1 124 ? -23.470 11.108 22.697 1.00 92.31 124 GLU A C 1
ATOM 1035 O O . GLU A 1 124 ? -24.042 11.032 23.782 1.00 92.31 124 GLU A O 1
ATOM 1040 N N . LEU A 1 125 ? -22.175 11.427 22.615 1.00 91.56 125 LEU A N 1
ATOM 1041 C CA . LEU A 1 125 ? -21.357 11.725 23.795 1.00 91.56 125 LEU A CA 1
ATOM 1042 C C . LEU A 1 125 ? -21.898 12.923 24.584 1.00 91.56 125 LEU A C 1
ATOM 1044 O O . LEU A 1 125 ? -21.938 12.875 25.814 1.00 91.56 125 LEU A O 1
ATOM 1048 N N . LEU A 1 126 ? -22.362 13.968 23.889 1.00 91.00 126 LEU A N 1
ATOM 1049 C CA . LEU A 1 126 ? -22.987 15.122 24.533 1.00 91.00 126 LEU A CA 1
ATOM 1050 C C . LEU A 1 126 ? -24.261 14.715 25.293 1.00 91.00 126 LEU A C 1
ATOM 1052 O O . LEU A 1 126 ? -24.402 15.048 26.469 1.00 91.00 126 LEU A O 1
ATOM 1056 N N . LYS A 1 127 ? -25.134 13.910 24.669 1.00 90.94 127 LYS A N 1
ATOM 1057 C CA . LYS A 1 127 ? -26.347 13.377 25.318 1.00 90.94 127 LYS A CA 1
ATOM 1058 C C . LYS A 1 127 ? -26.025 12.517 26.545 1.00 90.94 127 LYS A C 1
ATOM 1060 O O . LYS A 1 127 ? -26.689 12.637 27.571 1.00 90.94 127 LYS A O 1
ATOM 1065 N N . ILE A 1 128 ? -25.002 11.661 26.466 1.00 87.50 128 ILE A N 1
ATOM 1066 C CA . ILE A 1 128 ? -24.577 10.815 27.594 1.00 87.50 128 ILE A CA 1
ATOM 1067 C C . ILE A 1 128 ? -24.089 11.681 28.764 1.00 87.50 128 ILE A C 1
ATOM 1069 O O . ILE A 1 128 ? -24.469 11.428 29.910 1.00 87.50 128 ILE A O 1
ATOM 1073 N N . GLY A 1 129 ? -23.303 12.726 28.484 1.00 82.81 129 GLY A N 1
ATOM 1074 C CA . GLY A 1 129 ? -22.838 13.674 29.500 1.00 82.81 129 GLY A CA 1
ATOM 1075 C C . GLY A 1 129 ? -23.980 14.432 30.189 1.00 82.81 129 GLY A C 1
ATOM 1076 O O . GLY A 1 129 ? -23.946 14.640 31.404 1.00 82.81 129 GLY A O 1
ATOM 1077 N N . GLU A 1 130 ? -25.029 14.792 29.447 1.00 82.06 130 GLU A N 1
ATOM 1078 C CA . GLU A 1 130 ? -26.241 15.417 29.997 1.00 82.06 130 GLU A CA 1
ATOM 1079 C C . GLU A 1 130 ? -27.025 14.456 30.910 1.00 82.06 130 GLU A C 1
ATOM 1081 O O . GLU A 1 130 ? -27.423 14.837 32.016 1.00 82.06 130 GLU A O 1
ATOM 1086 N N . CYS A 1 131 ? -27.194 13.189 30.509 1.00 73.56 131 CYS A N 1
ATOM 1087 C CA . CYS A 1 131 ? -27.859 12.170 31.331 1.00 73.56 131 CYS A CA 1
ATOM 1088 C C . CYS A 1 131 ? -27.093 11.866 32.629 1.00 73.56 131 CYS A C 1
ATOM 1090 O O . CYS A 1 131 ? -27.708 11.707 33.688 1.00 73.56 131 CYS A O 1
ATOM 1092 N N . GLN A 1 132 ? -25.760 11.819 32.568 1.00 75.94 132 GLN A N 1
ATOM 1093 C CA . GLN A 1 132 ? -24.910 11.600 33.741 1.00 75.94 132 GLN A CA 1
ATOM 1094 C C . GLN A 1 132 ? -24.984 12.775 34.724 1.00 75.94 132 GLN A C 1
ATOM 1096 O O . GLN A 1 132 ? -25.187 12.550 35.917 1.00 75.94 132 GLN A O 1
ATOM 1101 N N . ASN A 1 133 ? -24.940 14.018 34.234 1.00 70.75 133 ASN A N 1
ATOM 1102 C CA . ASN A 1 133 ? -25.120 15.211 35.069 1.00 70.75 133 ASN A CA 1
ATOM 1103 C C . ASN A 1 133 ? -26.508 15.263 35.726 1.00 70.75 133 ASN A C 1
ATOM 1105 O O . ASN A 1 133 ? -26.629 15.603 36.904 1.00 70.75 133 ASN A O 1
ATOM 1109 N N . ALA A 1 134 ? -27.571 14.906 35.000 1.00 72.25 134 ALA A N 1
ATOM 1110 C CA . ALA A 1 134 ? -28.921 14.848 35.563 1.00 72.25 134 ALA A CA 1
ATOM 1111 C C . ALA A 1 134 ? -29.039 13.785 36.676 1.00 72.25 134 ALA A C 1
ATOM 1113 O O . ALA A 1 134 ? -29.654 14.032 37.718 1.00 72.25 134 ALA A O 1
ATOM 1114 N N . GLN A 1 135 ? -28.407 12.621 36.493 1.00 71.94 135 GLN A N 1
ATOM 1115 C CA . GLN A 1 135 ? -28.377 11.548 37.488 1.00 71.94 135 GLN A CA 1
ATOM 1116 C C . GLN A 1 135 ? -27.528 11.909 38.718 1.00 71.94 135 GLN A C 1
ATOM 1118 O O . GLN A 1 135 ? -27.925 11.611 39.848 1.00 71.94 135 GLN A O 1
ATOM 1123 N N . GLU A 1 136 ? -26.377 12.549 38.521 1.00 69.69 136 GLU A N 1
ATOM 1124 C CA . GLU A 1 136 ? -25.498 12.994 39.605 1.00 69.69 136 GLU A CA 1
ATOM 1125 C C . GLU A 1 136 ? -26.150 14.106 40.436 1.00 69.69 136 GLU A C 1
ATOM 1127 O O . GLU A 1 136 ? -26.154 14.033 41.668 1.00 69.69 136 GLU A O 1
ATOM 1132 N N . ASN A 1 137 ? -26.817 15.065 39.785 1.00 67.75 137 ASN A N 1
ATOM 1133 C CA . ASN A 1 137 ? -27.601 16.096 40.466 1.00 67.75 137 ASN A CA 1
ATOM 1134 C C . ASN A 1 137 ? -28.747 15.492 41.293 1.00 67.75 137 ASN A C 1
ATOM 1136 O O . ASN A 1 137 ? -28.942 15.888 42.444 1.00 67.75 137 ASN A O 1
ATOM 1140 N N . LYS A 1 138 ? -29.447 14.471 40.775 1.00 69.50 138 LYS A N 1
ATOM 1141 C CA . LYS A 1 138 ? -30.478 13.745 41.536 1.00 69.50 138 LYS A CA 1
ATOM 1142 C C . LYS A 1 138 ? -29.902 13.050 42.778 1.00 69.50 138 LYS A C 1
ATOM 1144 O O . LYS A 1 138 ? -30.460 13.193 43.864 1.00 69.50 138 LYS A O 1
ATOM 1149 N N . LYS A 1 139 ? -28.758 12.365 42.651 1.00 67.62 139 LYS A N 1
ATOM 1150 C CA . LYS A 1 139 ? -28.073 11.714 43.787 1.00 67.62 139 LYS A CA 1
ATOM 1151 C C . LYS A 1 139 ? -27.596 12.722 44.841 1.00 67.62 139 LYS A C 1
ATOM 1153 O O . LYS A 1 139 ? -27.670 12.436 46.034 1.00 67.62 139 LYS A O 1
ATOM 1158 N N . ARG A 1 140 ? -27.153 13.917 44.429 1.00 63.94 140 ARG A N 1
ATOM 1159 C CA . ARG A 1 140 ? -26.758 15.009 45.342 1.00 63.94 140 ARG A CA 1
ATOM 1160 C C . ARG A 1 140 ? -27.936 15.572 46.143 1.00 63.94 140 ARG A C 1
ATOM 1162 O O . ARG A 1 140 ? -27.787 15.842 47.335 1.00 63.94 140 ARG A O 1
ATOM 1169 N N . LEU A 1 141 ? -29.095 15.738 45.502 1.00 61.31 141 LEU A N 1
ATOM 1170 C CA . LEU A 1 141 ? -30.324 16.212 46.149 1.00 61.31 141 LEU A CA 1
ATOM 1171 C C . LEU A 1 141 ? -30.916 15.170 47.113 1.00 61.31 141 LEU A C 1
ATOM 1173 O O . LEU A 1 141 ? -31.283 15.531 48.229 1.00 61.31 141 LEU A O 1
ATOM 1177 N N . GLU A 1 142 ? -30.931 13.884 46.745 1.00 55.16 142 GLU A N 1
ATOM 1178 C CA . GLU A 1 142 ? -31.401 12.799 47.628 1.00 55.16 142 GLU A CA 1
ATOM 1179 C C . GLU A 1 142 ? -30.451 12.556 48.818 1.00 55.16 142 GLU A C 1
ATOM 1181 O O . GLU A 1 142 ? -30.905 12.306 49.932 1.00 55.16 142 GLU A O 1
ATOM 1186 N N . SER A 1 143 ? -29.138 12.739 48.636 1.00 53.62 143 SER A N 1
ATOM 1187 C CA . SER A 1 143 ? -28.151 12.678 49.727 1.00 53.62 143 SER A CA 1
ATOM 1188 C C . SER A 1 143 ? -28.249 13.844 50.724 1.00 53.62 143 SER A C 1
ATOM 1190 O O . SER A 1 143 ? -27.680 13.748 51.812 1.00 53.62 143 SER A O 1
ATOM 1192 N N . SER A 1 144 ? -28.926 14.945 50.375 1.00 51.34 144 SER A N 1
ATOM 1193 C CA . SER A 1 144 ? -29.023 16.145 51.224 1.00 51.34 144 SER A CA 1
ATOM 1194 C C . SER A 1 144 ? -3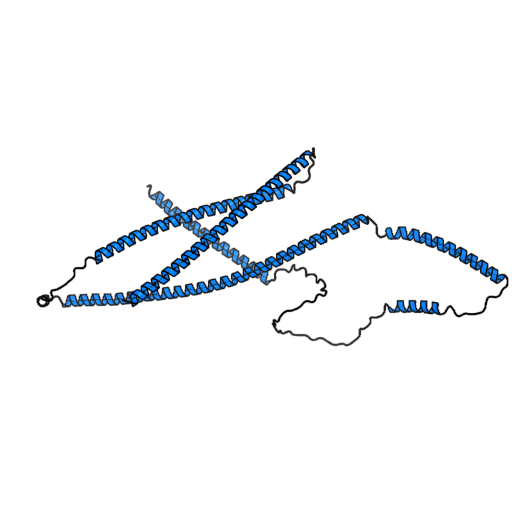0.212 16.120 52.195 1.00 51.34 144 SER A C 1
ATOM 1196 O O . SER A 1 144 ? -30.268 16.945 53.103 1.00 51.34 144 SER A O 1
ATOM 1198 N N . TYR A 1 145 ? -31.135 15.162 52.056 1.00 49.56 145 TYR A N 1
ATOM 1199 C CA . TYR A 1 145 ? -32.247 14.947 52.986 1.00 49.56 145 TYR A CA 1
ATOM 1200 C C . TYR A 1 145 ? -32.098 13.598 53.704 1.00 49.56 145 TYR A C 1
ATOM 1202 O O . TYR A 1 145 ? -32.712 12.599 53.346 1.00 49.56 145 TYR A O 1
ATOM 1210 N N . SER A 1 146 ? -31.294 13.577 54.769 1.00 38.47 146 SER A N 1
ATOM 1211 C CA . SER A 1 146 ? -31.384 12.560 55.825 1.00 38.47 146 SER A CA 1
ATOM 1212 C C . SER A 1 146 ? -31.797 13.243 57.132 1.00 38.47 146 SER A C 1
ATOM 1214 O O . SER A 1 146 ? -31.060 14.110 57.608 1.00 38.47 146 SER A O 1
ATOM 1216 N N . PRO A 1 147 ? -32.952 12.898 57.733 1.00 44.25 147 PRO A N 1
ATOM 1217 C CA . PRO A 1 147 ? -33.303 13.367 59.067 1.00 44.25 147 PRO A CA 1
ATOM 1218 C C . PRO A 1 147 ? -32.310 12.808 60.095 1.00 44.25 147 PRO A C 1
ATOM 1220 O O . PRO A 1 147 ? -32.222 11.602 60.315 1.00 44.25 147 PRO A O 1
ATOM 1223 N N . SER A 1 148 ? -31.548 13.702 60.719 1.00 40.97 148 SER A N 1
ATOM 1224 C CA . SER A 1 148 ? -30.686 13.417 61.867 1.00 40.97 148 SER A CA 1
ATOM 1225 C C . SER A 1 148 ? -31.531 12.922 63.046 1.00 40.97 148 SER A C 1
ATOM 1227 O O . SER A 1 148 ? -32.330 13.676 63.601 1.00 40.97 148 SER A O 1
ATOM 1229 N N . VAL A 1 149 ? -31.369 11.652 63.423 1.00 38.16 149 VAL A N 1
ATOM 1230 C CA . VAL A 1 149 ? -32.031 11.042 64.583 1.00 38.16 149 VAL A CA 1
ATOM 1231 C C . VAL A 1 149 ? -31.161 11.262 65.821 1.00 38.16 149 VAL A C 1
ATOM 1233 O O . VAL A 1 149 ? -30.134 10.610 66.002 1.00 38.16 149 VAL A O 1
ATOM 1236 N N . LYS A 1 150 ? -31.596 12.176 66.691 1.00 45.09 150 LYS A N 1
ATOM 1237 C CA . LYS A 1 150 ? -31.243 12.200 68.114 1.00 45.09 150 LYS A CA 1
ATOM 1238 C C . LYS A 1 150 ? -32.512 11.881 68.913 1.00 45.09 150 LYS A C 1
ATOM 1240 O O . LYS A 1 150 ? -33.407 12.713 68.917 1.00 45.09 150 LYS A O 1
ATOM 1245 N N . GLU A 1 151 ? -32.525 10.713 69.573 1.00 38.47 151 GLU A N 1
ATOM 1246 C CA . GLU A 1 151 ? -33.483 10.233 70.603 1.00 38.47 151 GLU A CA 1
ATOM 1247 C C . GLU A 1 151 ? -34.983 10.113 70.217 1.00 38.47 151 GLU A C 1
ATOM 1249 O O . GLU A 1 151 ? -35.477 10.916 69.433 1.00 38.47 151 GLU A O 1
ATOM 1254 N N . PRO A 1 152 ? -35.742 9.105 70.732 1.00 48.06 152 PRO A N 1
ATOM 1255 C CA . PRO A 1 152 ? -35.723 8.645 72.128 1.00 48.06 152 PRO A CA 1
ATOM 1256 C C . PRO A 1 152 ? -35.669 7.114 72.342 1.00 48.06 152 PRO A C 1
ATOM 1258 O O . PRO A 1 152 ? -36.470 6.345 71.815 1.00 48.06 152 PRO A O 1
ATOM 1261 N N . GLU A 1 153 ? -34.794 6.670 73.248 1.00 44.47 153 GLU A N 1
ATOM 1262 C CA . GLU A 1 153 ? -34.685 5.274 73.718 1.00 44.47 153 GLU A CA 1
ATOM 1263 C C . GLU A 1 153 ? -35.678 4.899 74.841 1.00 44.47 153 GLU A C 1
ATOM 1265 O O . GLU A 1 153 ? -35.531 3.862 75.490 1.00 44.47 153 GLU A O 1
ATOM 1270 N N . ARG A 1 154 ? -36.724 5.695 75.102 1.00 43.78 154 ARG A N 1
ATOM 1271 C CA . ARG A 1 154 ? -37.584 5.476 76.283 1.00 43.78 154 ARG A CA 1
ATOM 1272 C C . ARG A 1 154 ? -38.824 4.602 76.083 1.00 43.78 154 ARG A C 1
ATOM 1274 O O . ARG A 1 154 ? -39.404 4.188 77.078 1.00 43.78 154 ARG A O 1
ATOM 1281 N N . ASN A 1 155 ? -39.168 4.215 74.852 1.00 41.50 155 ASN A N 1
ATOM 1282 C CA . ASN A 1 155 ? -40.433 3.504 74.583 1.00 41.50 155 ASN A CA 1
ATOM 1283 C C . ASN A 1 155 ? -40.265 2.049 74.099 1.00 41.50 155 ASN A C 1
ATOM 1285 O O . ASN A 1 155 ? -41.220 1.430 73.638 1.00 41.50 155 ASN A O 1
ATOM 1289 N N . ARG A 1 156 ? -39.075 1.443 74.234 1.00 44.91 156 ARG A N 1
ATOM 1290 C CA . ARG A 1 156 ? -38.829 0.065 73.750 1.00 44.91 156 ARG A CA 1
ATOM 1291 C C . ARG A 1 156 ? -39.332 -1.052 74.676 1.00 44.91 156 ARG A C 1
ATOM 1293 O O . ARG A 1 156 ? -39.120 -2.220 74.369 1.00 44.91 156 ARG A O 1
ATOM 1300 N N . LYS A 1 157 ? -39.966 -0.723 75.807 1.00 49.22 157 LYS A N 1
ATOM 1301 C CA . LYS A 1 157 ? -40.441 -1.715 76.793 1.00 49.22 157 LYS A CA 1
ATOM 1302 C C . LYS A 1 157 ? -41.961 -1.892 76.847 1.00 49.22 157 LYS A C 1
ATOM 1304 O O . LYS A 1 157 ? -42.408 -2.826 77.496 1.00 49.22 157 LYS A O 1
ATOM 1309 N N . GLU A 1 158 ? -42.737 -1.083 76.126 1.00 45.94 158 GLU A N 1
ATOM 1310 C CA . GLU A 1 158 ? -44.208 -1.192 76.114 1.00 45.94 158 GLU A CA 1
ATOM 1311 C C . GLU A 1 158 ? -44.780 -1.845 74.845 1.00 45.94 158 GLU A C 1
ATOM 1313 O O . GLU A 1 158 ? -45.963 -2.155 74.802 1.00 45.94 158 GLU A O 1
ATOM 1318 N N . LEU A 1 159 ? -43.952 -2.142 73.833 1.00 46.69 159 LEU A N 1
ATOM 1319 C CA . LEU A 1 159 ? -44.402 -2.820 72.606 1.00 46.69 159 LEU A CA 1
ATOM 1320 C C . LEU A 1 159 ? -44.280 -4.356 72.633 1.00 46.69 159 LEU A C 1
ATOM 1322 O O . LEU A 1 159 ? -44.653 -5.008 71.664 1.00 46.69 159 LEU A O 1
ATOM 1326 N N . PHE A 1 160 ? -43.759 -4.952 73.711 1.00 40.66 160 PHE A N 1
ATOM 1327 C CA . PHE A 1 160 ? -43.460 -6.393 73.762 1.00 40.66 160 PHE A CA 1
ATOM 1328 C C . PHE A 1 160 ? -44.571 -7.278 74.350 1.00 40.66 160 PHE A C 1
ATOM 1330 O O . PHE A 1 160 ? -44.325 -8.455 74.600 1.00 40.66 160 PHE A O 1
ATOM 1337 N N . SER A 1 161 ? -45.788 -6.770 74.568 1.00 46.00 161 SER A N 1
ATOM 1338 C CA . SER A 1 161 ? -46.852 -7.550 75.223 1.00 46.00 161 SER A CA 1
ATOM 1339 C C . SER A 1 161 ? -48.111 -7.835 74.401 1.00 46.00 161 SER A C 1
ATOM 1341 O O . SER A 1 161 ? -49.031 -8.423 74.957 1.00 46.00 161 SER A O 1
ATOM 1343 N N . LEU A 1 162 ? -48.178 -7.538 73.097 1.00 52.62 162 LEU A N 1
ATOM 1344 C CA . LEU A 1 162 ? -49.309 -7.990 72.267 1.00 52.62 162 LEU A CA 1
ATOM 1345 C C . LEU A 1 162 ? -48.926 -8.227 70.800 1.00 52.62 162 LEU A C 1
ATOM 1347 O O . LEU A 1 162 ? -48.902 -7.288 70.011 1.00 52.62 162 LEU A O 1
ATOM 1351 N N . THR A 1 163 ? -48.694 -9.485 70.409 1.00 42.91 163 THR A N 1
ATOM 1352 C CA . THR A 1 163 ? -49.061 -10.013 69.073 1.00 42.91 163 THR A CA 1
ATOM 1353 C C . THR A 1 163 ? -48.887 -11.545 69.017 1.00 42.91 163 THR A C 1
ATOM 1355 O O . THR A 1 163 ? -47.765 -12.030 69.138 1.00 42.91 163 THR A O 1
ATOM 1358 N N . PRO A 1 164 ? -49.961 -12.338 68.827 1.00 49.59 164 PRO A N 1
ATOM 1359 C CA . PRO A 1 164 ? -49.882 -13.806 68.765 1.00 49.59 164 PRO A CA 1
ATOM 1360 C C . PRO A 1 164 ? -49.290 -14.443 67.482 1.00 49.59 164 PRO A C 1
ATOM 1362 O O . PRO A 1 164 ? -49.284 -15.666 67.398 1.00 49.59 164 PRO A O 1
ATOM 1365 N N . ASP A 1 165 ? -48.756 -13.689 66.508 1.00 52.72 165 ASP A N 1
ATOM 1366 C CA . ASP A 1 165 ? -48.318 -14.226 65.190 1.00 52.72 165 ASP A CA 1
ATOM 1367 C C . ASP A 1 165 ? -46.788 -14.344 64.979 1.00 52.72 165 ASP A C 1
ATOM 1369 O O . ASP A 1 165 ? -46.296 -14.648 63.887 1.00 52.72 165 ASP A O 1
ATOM 1373 N N . GLN A 1 166 ? -46.001 -14.180 66.042 1.00 58.06 166 GLN A N 1
ATOM 1374 C CA . GLN A 1 166 ? -44.533 -14.222 66.021 1.00 58.06 166 GLN A CA 1
ATOM 1375 C C . GLN A 1 166 ? -43.881 -15.460 65.348 1.00 58.06 166 GLN A C 1
ATOM 1377 O O . GLN A 1 166 ? -42.927 -15.267 64.588 1.00 58.06 166 GLN A O 1
ATOM 1382 N N . PRO A 1 167 ? -44.369 -16.710 65.516 1.00 64.31 167 PRO A N 1
ATOM 1383 C CA . PRO A 1 167 ? -43.728 -17.872 64.892 1.00 64.31 167 PRO A CA 1
ATOM 1384 C C . PRO A 1 167 ? -43.932 -17.950 63.371 1.00 64.31 167 PRO A C 1
ATOM 1386 O O . PRO A 1 167 ? -43.201 -18.680 62.702 1.00 64.31 167 PRO A O 1
ATOM 1389 N N . ASN A 1 168 ? -44.906 -17.228 62.805 1.00 64.12 168 ASN A N 1
ATOM 1390 C CA . ASN A 1 168 ? -45.128 -17.202 61.357 1.00 64.12 168 ASN A CA 1
ATOM 1391 C C . ASN A 1 168 ? -44.203 -16.179 60.678 1.00 64.12 168 ASN A C 1
ATOM 1393 O O . ASN A 1 168 ? -43.561 -16.483 59.675 1.00 64.12 168 ASN A O 1
ATOM 1397 N N . HIS A 1 169 ? -44.031 -15.007 61.297 1.00 69.88 169 HIS A N 1
ATOM 1398 C CA . HIS A 1 169 ? -43.071 -13.995 60.846 1.00 69.88 169 HIS A CA 1
ATOM 1399 C C . HIS A 1 169 ? -41.616 -14.466 60.951 1.00 69.88 169 HIS A C 1
ATOM 1401 O O . HIS A 1 169 ? -40.803 -14.168 60.080 1.00 69.88 169 HIS A O 1
ATOM 1407 N N . GLU A 1 170 ? -41.277 -15.241 61.983 1.00 77.88 170 GLU A N 1
ATOM 1408 C CA . GLU A 1 170 ? -39.927 -15.789 62.142 1.00 77.88 170 GLU A CA 1
ATOM 1409 C C . GLU A 1 170 ? -39.603 -16.856 61.082 1.00 77.88 170 GLU A C 1
ATOM 1411 O O . GLU A 1 170 ? -38.482 -16.888 60.565 1.00 77.88 170 GLU A O 1
ATOM 1416 N N . LYS A 1 171 ? -40.599 -17.662 60.682 1.00 81.38 171 LYS A N 1
ATOM 1417 C CA . LYS A 1 171 ? -40.499 -18.614 59.561 1.00 81.38 171 LYS A CA 1
ATOM 1418 C C . LYS A 1 171 ? -40.357 -17.914 58.209 1.00 81.38 171 LYS A C 1
ATOM 1420 O O . LYS A 1 171 ? -39.510 -18.306 57.412 1.00 81.38 171 LYS A O 1
ATOM 1425 N N . GLU A 1 172 ? -41.140 -16.866 57.958 1.00 80.75 172 GLU A N 1
ATOM 1426 C CA . GLU A 1 172 ? -41.011 -16.021 56.760 1.00 80.75 172 GLU A CA 1
ATOM 1427 C C . GLU A 1 172 ? -39.616 -15.376 56.685 1.00 80.75 172 GLU A C 1
ATOM 1429 O O . GLU A 1 172 ? -38.942 -15.459 55.658 1.00 80.75 172 GLU A O 1
ATOM 1434 N N . LEU A 1 173 ? -39.116 -14.828 57.799 1.00 77.44 173 LEU A N 1
ATOM 1435 C CA . LEU A 1 173 ? -37.781 -14.225 57.873 1.00 77.44 173 LEU A CA 1
ATOM 1436 C C . LEU A 1 173 ? -36.653 -15.238 57.661 1.00 77.44 173 LEU A C 1
ATOM 1438 O O . LEU A 1 173 ? -35.672 -14.912 56.992 1.00 77.44 173 LEU A O 1
ATOM 1442 N N . THR A 1 174 ? -36.765 -16.459 58.193 1.00 82.00 174 THR A N 1
ATOM 1443 C CA . THR A 1 174 ? -35.776 -17.519 57.922 1.00 82.00 174 THR A CA 1
ATOM 1444 C C . THR A 1 174 ? -35.811 -17.958 56.462 1.00 82.00 174 THR A C 1
ATOM 1446 O O . THR A 1 174 ? -34.751 -18.173 55.876 1.00 82.00 174 THR A O 1
ATOM 1449 N N . LYS A 1 175 ? -36.996 -18.009 55.844 1.00 87.44 175 LYS A N 1
ATOM 1450 C CA . LYS A 1 175 ? -37.163 -18.341 54.423 1.00 87.44 175 LYS A CA 1
ATOM 1451 C C . LYS A 1 175 ? -36.547 -17.276 53.514 1.00 87.44 175 LYS A C 1
ATOM 1453 O O . LYS A 1 175 ? -35.749 -17.617 52.643 1.00 87.44 175 LYS A O 1
ATOM 1458 N N . ILE A 1 176 ? -36.815 -15.996 53.785 1.00 85.38 176 ILE A N 1
ATOM 1459 C CA . ILE A 1 176 ? -36.201 -14.861 53.077 1.00 85.38 176 ILE A CA 1
ATOM 1460 C C . ILE A 1 176 ? -34.678 -14.885 53.247 1.00 85.38 176 ILE A C 1
ATOM 1462 O O . ILE A 1 176 ? -33.947 -14.745 52.272 1.00 85.38 176 ILE A O 1
ATOM 1466 N N . ARG A 1 177 ? -34.182 -15.125 54.468 1.00 87.62 177 ARG A N 1
ATOM 1467 C CA . ARG A 1 177 ? -32.740 -15.174 54.750 1.00 87.62 177 ARG A CA 1
ATOM 1468 C C . ARG A 1 177 ? -32.054 -16.349 54.040 1.00 87.62 177 ARG A C 1
ATOM 1470 O O . ARG A 1 177 ? -30.965 -16.169 53.509 1.00 87.62 177 ARG A O 1
ATOM 1477 N N . SER A 1 178 ? -32.703 -17.515 53.978 1.00 82.44 178 SER A N 1
ATOM 1478 C CA . SER A 1 178 ? -32.194 -18.681 53.241 1.00 82.44 178 SER A CA 1
ATOM 1479 C C . SER A 1 178 ? -32.142 -18.443 51.730 1.00 82.44 178 SER A C 1
ATOM 1481 O O . SER A 1 178 ? -31.128 -18.755 51.110 1.00 82.44 178 SER A O 1
ATOM 1483 N N . HIS A 1 179 ? -33.172 -17.806 51.160 1.00 87.12 179 HIS A N 1
ATOM 1484 C CA . HIS A 1 179 ? -33.187 -17.420 49.751 1.00 87.12 179 HIS A CA 1
ATOM 1485 C C . HIS A 1 179 ? -32.077 -16.419 49.436 1.00 87.12 179 HIS A C 1
ATOM 1487 O O . HIS A 1 179 ? -31.332 -16.636 48.490 1.00 87.12 179 HIS A O 1
ATOM 1493 N N . LEU A 1 180 ? -31.897 -15.384 50.263 1.00 81.06 180 LEU A N 1
ATOM 1494 C CA . LEU A 1 180 ? -30.856 -14.377 50.047 1.00 81.06 180 LEU A CA 1
ATOM 1495 C C . LEU A 1 180 ? -29.439 -14.975 50.085 1.00 81.06 180 LEU A C 1
ATOM 1497 O O . LEU A 1 180 ? -28.579 -14.572 49.307 1.00 81.06 180 LEU A O 1
ATOM 1501 N N . CYS A 1 181 ? -29.188 -15.935 50.984 1.00 74.44 181 CYS A N 1
ATOM 1502 C CA . CYS A 1 181 ? -27.912 -16.653 51.039 1.00 74.44 181 CYS A CA 1
ATOM 1503 C C . CYS A 1 181 ? -27.695 -17.512 49.788 1.00 74.44 181 CYS A C 1
ATOM 1505 O O . CYS A 1 181 ? -26.627 -17.446 49.188 1.00 74.44 181 CYS A O 1
ATOM 1507 N N . GLN A 1 182 ? -28.711 -18.266 49.365 1.00 78.88 182 GLN A N 1
ATOM 1508 C CA . GLN A 1 182 ? -28.627 -19.147 48.199 1.00 78.88 182 GLN A CA 1
ATOM 1509 C C . GLN A 1 182 ? -28.476 -18.362 46.884 1.00 78.88 182 GLN A C 1
ATOM 1511 O O . GLN A 1 182 ? -27.707 -18.740 46.003 1.00 78.88 182 GLN A O 1
ATOM 1516 N N . GLU A 1 183 ? -29.172 -17.233 46.769 1.00 73.88 183 GLU A N 1
ATOM 1517 C CA . GLU A 1 183 ? -29.099 -16.319 45.629 1.00 73.88 183 GLU A CA 1
ATOM 1518 C C . GLU A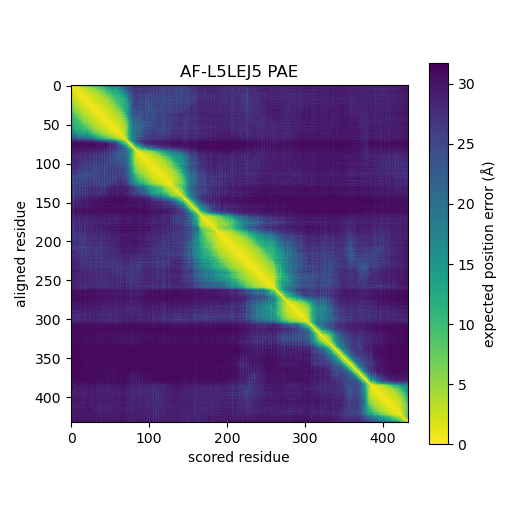 1 183 ? -27.756 -15.566 45.615 1.00 73.88 183 GLU A C 1
ATOM 1520 O O . GLU A 1 183 ? -27.130 -15.435 44.566 1.00 73.88 183 GLU A O 1
ATOM 1525 N N . GLY A 1 184 ? -27.229 -15.186 46.787 1.00 80.44 184 GLY A N 1
ATOM 1526 C CA . GLY A 1 184 ? -25.879 -14.634 46.935 1.00 80.44 184 GLY A CA 1
ATOM 1527 C C . GLY A 1 184 ? -24.765 -15.612 46.540 1.00 80.44 184 GLY A C 1
ATOM 1528 O O . GLY A 1 184 ? -23.814 -15.220 45.862 1.00 80.44 184 GLY A O 1
ATOM 1529 N N . GLU A 1 185 ? -24.888 -16.890 46.904 1.00 79.38 185 GLU A N 1
ATOM 1530 C CA . GLU A 1 185 ? -23.960 -17.950 46.481 1.00 79.38 185 GLU A CA 1
ATOM 1531 C C . GLU A 1 185 ? -24.033 -18.204 44.971 1.00 79.38 185 GLU A C 1
ATOM 1533 O O . GLU A 1 185 ? -22.996 -18.323 44.313 1.00 79.38 185 GLU A O 1
ATOM 1538 N N . HIS A 1 186 ? -25.241 -18.221 44.399 1.00 81.75 186 HIS A N 1
ATOM 1539 C CA . HIS A 1 186 ? -25.425 -18.365 42.957 1.00 81.75 186 HIS A CA 1
ATOM 1540 C C . HIS A 1 186 ? -24.809 -17.188 42.188 1.00 81.75 186 HIS A C 1
ATOM 1542 O O . HIS A 1 186 ? -24.040 -17.405 41.251 1.00 81.75 186 HIS A O 1
ATOM 1548 N N . HIS A 1 187 ? -25.050 -15.951 42.631 1.00 86.88 187 HIS A N 1
ATOM 1549 C CA . HIS A 1 187 ? -24.427 -14.762 42.048 1.00 86.88 187 HIS A CA 1
ATOM 1550 C C . HIS A 1 187 ? -22.903 -14.770 42.177 1.00 86.88 187 HIS A C 1
ATOM 1552 O O . HIS A 1 187 ? -22.218 -14.392 41.230 1.00 86.88 187 HIS A O 1
ATOM 1558 N N . SER A 1 188 ? -22.362 -15.229 43.309 1.00 84.88 188 SER A N 1
ATOM 1559 C CA . SER A 1 188 ? -20.915 -15.381 43.491 1.00 84.88 188 SER A CA 1
ATOM 1560 C C . SER A 1 188 ? -20.322 -16.381 42.490 1.00 84.88 188 SER A C 1
ATOM 1562 O O . SER A 1 188 ? -19.294 -16.101 41.876 1.00 84.88 188 SER A O 1
ATOM 1564 N N . CYS A 1 189 ? -21.004 -17.507 42.252 1.00 89.12 189 CYS A N 1
ATOM 1565 C CA . CYS A 1 189 ? -20.582 -18.520 41.283 1.00 89.12 189 CYS A CA 1
ATOM 1566 C C . CYS A 1 189 ? -20.625 -18.008 39.831 1.00 89.12 189 CYS A C 1
ATOM 1568 O O . CYS A 1 189 ? -19.675 -18.223 39.078 1.00 89.12 189 CYS A O 1
ATOM 1570 N N . GLU A 1 190 ? -21.682 -17.289 39.442 1.00 91.25 190 GLU A N 1
ATOM 1571 C CA . GLU A 1 190 ? -21.762 -16.641 38.122 1.00 91.25 190 GLU A CA 1
ATOM 1572 C C . GLU A 1 190 ? -20.679 -15.570 37.949 1.00 91.25 190 GLU A C 1
ATOM 1574 O O . GLU A 1 190 ? -20.003 -15.516 36.922 1.00 91.25 190 GLU A O 1
ATOM 1579 N N . GLN A 1 191 ? -20.448 -14.753 38.978 1.00 92.56 191 GLN A N 1
ATOM 1580 C CA . GLN A 1 191 ? -19.414 -13.724 38.939 1.00 92.56 191 GLN A CA 1
ATOM 1581 C C . GLN A 1 191 ? -18.006 -14.330 38.840 1.00 92.56 191 GLN A C 1
ATOM 1583 O O . GLN A 1 191 ? -17.144 -13.768 38.167 1.00 92.56 191 GLN A O 1
ATOM 1588 N N . GLU A 1 192 ? -17.769 -15.476 39.481 1.00 93.00 192 GLU A N 1
ATOM 1589 C CA . GLU A 1 192 ? -16.508 -16.210 39.374 1.00 93.00 192 GLU A CA 1
ATOM 1590 C C . GLU A 1 192 ? -16.320 -16.828 37.986 1.00 93.00 192 GLU A C 1
ATOM 1592 O O . GLU A 1 192 ? -15.235 -16.731 37.417 1.00 93.00 192 GLU A O 1
ATOM 1597 N N . ARG A 1 193 ? -17.386 -17.376 37.385 1.00 95.00 193 ARG A N 1
ATOM 1598 C CA . ARG A 1 193 ? -17.350 -17.836 35.988 1.00 95.00 193 ARG A CA 1
ATOM 1599 C C . ARG A 1 193 ? -16.978 -16.711 35.030 1.00 95.00 193 ARG A C 1
ATOM 1601 O O . ARG A 1 193 ? -16.077 -16.895 34.219 1.00 95.00 193 ARG A O 1
ATOM 1608 N N . MET A 1 194 ? -17.596 -15.541 35.181 1.00 96.06 194 MET A N 1
ATOM 1609 C CA . MET A 1 194 ? -17.252 -14.369 34.373 1.00 96.06 194 MET A CA 1
ATOM 1610 C C . MET A 1 194 ? -15.806 -13.908 34.604 1.00 96.06 194 MET A C 1
ATOM 1612 O O . MET A 1 194 ? -15.129 -13.533 33.653 1.00 96.06 194 MET A O 1
ATOM 1616 N N . ARG A 1 195 ? -15.305 -13.934 35.849 1.00 96.06 195 ARG A N 1
ATOM 1617 C CA . ARG A 1 195 ? -13.902 -13.589 36.149 1.00 96.06 195 ARG A CA 1
ATOM 1618 C C . ARG A 1 195 ? -12.913 -14.545 35.481 1.00 96.06 195 ARG A C 1
ATOM 1620 O O . ARG A 1 195 ? -11.889 -14.083 34.972 1.00 96.06 195 ARG A O 1
ATOM 1627 N N . ASN A 1 196 ? -13.226 -15.838 35.459 1.00 94.94 196 ASN A N 1
ATOM 1628 C CA . ASN A 1 196 ? -12.401 -16.841 34.789 1.00 94.94 196 ASN A CA 1
ATOM 1629 C C . ASN A 1 196 ? -12.425 -16.641 33.271 1.00 94.94 196 ASN A C 1
ATOM 1631 O O . ASN A 1 196 ? -11.366 -16.535 32.668 1.00 94.94 196 ASN A O 1
ATOM 1635 N N . GLU A 1 197 ? -13.604 -16.441 32.677 1.00 97.31 197 GLU A N 1
ATOM 1636 C CA . GLU A 1 197 ? -13.734 -16.178 31.238 1.00 97.31 197 GLU A CA 1
ATOM 1637 C C . GLU A 1 197 ? -12.998 -14.895 30.813 1.00 97.31 197 GLU A C 1
ATOM 1639 O O . GLU A 1 197 ? -12.298 -14.878 29.804 1.00 97.31 197 GLU A O 1
ATOM 1644 N N . ILE A 1 198 ? -13.074 -13.824 31.613 1.00 95.19 198 ILE A N 1
ATOM 1645 C CA . ILE A 1 198 ? -12.299 -12.597 31.372 1.00 95.19 198 ILE A CA 1
ATOM 1646 C C . ILE A 1 198 ? -10.790 -12.873 31.444 1.00 95.19 198 ILE A C 1
ATOM 1648 O O . ILE A 1 198 ? -10.036 -12.318 30.643 1.00 95.19 198 ILE A O 1
ATOM 1652 N N . SER A 1 199 ? -10.341 -13.710 32.382 1.00 97.00 199 SER A N 1
ATOM 1653 C CA . SER A 1 199 ? -8.922 -14.070 32.517 1.00 97.00 199 SER A CA 1
ATOM 1654 C C . SER A 1 199 ? -8.436 -14.881 31.315 1.00 97.00 199 SER A C 1
ATOM 1656 O O . SER A 1 199 ? -7.430 -14.506 30.713 1.00 97.00 199 SER A O 1
ATOM 1658 N N . ASP A 1 200 ? -9.198 -15.899 30.906 1.00 96.94 200 ASP A N 1
ATOM 1659 C CA . ASP A 1 200 ? -8.902 -16.745 29.745 1.00 96.94 200 ASP A CA 1
ATOM 1660 C C . ASP A 1 200 ? -8.829 -15.909 28.454 1.00 96.94 200 ASP A C 1
ATOM 1662 O O . ASP A 1 200 ? -7.863 -16.002 27.693 1.00 96.94 200 ASP A O 1
ATOM 1666 N N . LEU A 1 201 ? -9.802 -15.013 28.236 1.00 97.94 201 LEU A N 1
ATOM 1667 C CA . LEU A 1 201 ? -9.810 -14.104 27.082 1.00 97.94 201 LEU A CA 1
ATOM 1668 C C . LEU A 1 201 ? -8.632 -13.120 27.101 1.00 97.94 201 LEU A C 1
ATOM 1670 O O . LEU A 1 201 ? -8.095 -12.774 26.046 1.00 97.94 201 LEU A O 1
ATOM 1674 N N . THR A 1 202 ? -8.219 -12.658 28.285 1.00 95.19 202 THR A N 1
ATOM 1675 C CA . THR A 1 202 ? -7.071 -11.749 28.430 1.00 95.19 202 THR A CA 1
ATOM 1676 C C . THR A 1 202 ? -5.757 -12.463 28.107 1.00 95.19 202 THR A C 1
ATOM 1678 O O . THR A 1 202 ? -4.897 -11.893 27.432 1.00 95.19 202 THR A O 1
ATOM 1681 N N . GLU A 1 203 ? -5.605 -13.718 28.536 1.00 96.81 203 GLU A N 1
ATOM 1682 C CA . GLU A 1 203 ? -4.440 -14.541 28.200 1.00 96.81 203 GLU A CA 1
ATOM 1683 C C . GLU A 1 203 ? -4.395 -14.868 26.700 1.00 96.81 203 GLU A C 1
ATOM 1685 O O . GLU A 1 203 ? -3.352 -14.700 26.060 1.00 96.81 203 GLU A O 1
ATOM 1690 N N . GLU A 1 204 ? -5.533 -15.243 26.102 1.00 97.56 204 GLU A N 1
ATOM 1691 C CA . GLU A 1 204 ? -5.625 -15.507 24.663 1.00 97.56 204 GLU A CA 1
ATOM 1692 C C . GLU A 1 204 ? -5.260 -14.262 23.838 1.00 97.56 204 GLU A C 1
ATOM 1694 O O . GLU A 1 204 ? -4.528 -14.354 22.844 1.00 97.56 204 GLU A O 1
ATOM 1699 N N . LEU A 1 205 ? -5.730 -13.084 24.260 1.00 97.31 205 LEU A N 1
ATOM 1700 C CA . LEU A 1 205 ? -5.383 -11.815 23.626 1.00 97.31 205 LEU A CA 1
ATOM 1701 C C . LEU A 1 205 ? -3.871 -11.563 23.677 1.00 97.31 205 LEU A C 1
ATOM 1703 O O . LEU A 1 205 ? -3.266 -11.268 22.643 1.00 97.31 205 LEU A O 1
ATOM 1707 N N . HIS A 1 206 ? -3.248 -11.747 24.841 1.00 97.69 206 HIS A N 1
ATOM 1708 C CA . HIS A 1 206 ? -1.806 -11.566 24.990 1.00 97.69 206 HIS A CA 1
ATOM 1709 C C . HIS A 1 206 ? -1.007 -12.543 24.111 1.00 97.69 206 HIS A C 1
ATOM 1711 O O . HIS A 1 206 ? -0.049 -12.161 23.433 1.00 97.69 206 HIS A O 1
ATOM 1717 N N . GLN A 1 207 ? -1.438 -13.804 24.034 1.00 97.62 207 GLN A N 1
ATOM 1718 C CA . GLN A 1 207 ? -0.806 -14.801 23.172 1.00 97.62 207 GLN A CA 1
ATOM 1719 C C . GLN A 1 207 ? -0.929 -14.439 21.680 1.00 97.62 207 GLN A C 1
ATOM 1721 O O . GLN A 1 207 ? 0.021 -14.629 20.902 1.00 97.62 207 GLN A O 1
ATOM 1726 N N . LYS A 1 208 ? -2.070 -13.871 21.264 1.00 97.69 208 LYS A N 1
ATOM 1727 C CA . LYS A 1 208 ? -2.258 -13.336 19.906 1.00 97.69 208 LYS A CA 1
ATOM 1728 C C . LYS A 1 208 ? -1.331 -12.154 19.636 1.00 97.69 208 LYS A C 1
ATOM 1730 O O . LYS A 1 208 ? -0.703 -12.132 18.578 1.00 97.69 208 LYS A O 1
ATOM 1735 N N . GLU A 1 209 ? -1.163 -11.229 20.579 1.00 95.62 209 GLU A N 1
ATOM 1736 C CA . GLU A 1 209 ? -0.222 -10.105 20.450 1.00 95.62 209 GLU A CA 1
ATOM 1737 C C . GLU A 1 209 ? 1.225 -10.583 20.258 1.00 95.62 209 GLU A C 1
ATOM 1739 O O . GLU A 1 209 ? 1.918 -10.117 19.349 1.00 95.62 209 GLU A O 1
ATOM 1744 N N . ILE A 1 210 ? 1.673 -11.572 21.042 1.00 96.69 210 ILE A N 1
ATOM 1745 C CA . ILE A 1 210 ? 3.008 -12.182 20.896 1.00 96.69 210 ILE A CA 1
ATOM 1746 C C . ILE A 1 210 ? 3.172 -12.818 19.509 1.00 96.69 210 ILE A C 1
ATOM 1748 O O . ILE A 1 210 ? 4.223 -12.686 18.860 1.00 96.69 210 ILE A O 1
ATOM 1752 N N . THR A 1 211 ? 2.129 -13.505 19.041 1.00 96.75 211 THR A N 1
ATOM 1753 C CA . THR A 1 211 ? 2.116 -14.162 17.730 1.00 96.75 211 THR A CA 1
ATOM 1754 C C . THR A 1 211 ? 2.205 -13.132 16.606 1.00 96.75 211 THR A C 1
ATOM 1756 O O . THR A 1 211 ? 3.072 -13.253 15.736 1.00 96.75 211 THR A O 1
ATOM 1759 N N . ILE A 1 212 ? 1.396 -12.070 16.668 1.00 97.44 212 ILE A N 1
ATOM 1760 C CA . ILE A 1 212 ? 1.419 -10.951 15.718 1.00 97.44 212 ILE A CA 1
ATOM 1761 C C . ILE A 1 212 ? 2.803 -10.297 15.705 1.00 97.44 212 ILE A C 1
ATOM 1763 O O . ILE A 1 212 ? 3.409 -10.184 14.641 1.00 97.44 212 ILE A O 1
ATOM 1767 N N . ALA A 1 213 ? 3.365 -9.957 16.869 1.00 95.25 213 ALA A N 1
ATOM 1768 C CA . ALA A 1 213 ? 4.690 -9.343 16.965 1.00 95.25 213 ALA A CA 1
ATOM 1769 C C . ALA A 1 213 ? 5.791 -10.222 16.344 1.00 95.25 213 ALA A C 1
ATOM 1771 O O . ALA A 1 213 ? 6.754 -9.726 15.750 1.00 95.25 213 ALA A O 1
ATOM 1772 N N . THR A 1 214 ? 5.653 -11.544 16.455 1.00 96.31 214 THR A N 1
ATOM 1773 C CA . THR A 1 214 ? 6.597 -12.502 15.870 1.00 96.31 214 THR A CA 1
ATOM 1774 C C . THR A 1 214 ? 6.448 -12.616 14.357 1.00 96.31 214 THR A C 1
ATOM 1776 O O . THR A 1 214 ? 7.460 -12.616 13.652 1.00 96.31 214 THR A O 1
ATOM 1779 N N . ILE A 1 215 ? 5.217 -12.664 13.846 1.00 97.06 215 ILE A N 1
ATOM 1780 C CA . ILE A 1 215 ? 4.941 -12.658 12.403 1.00 97.06 215 ILE A CA 1
ATOM 1781 C C . ILE A 1 215 ? 5.427 -11.345 11.779 1.00 97.06 215 ILE A C 1
ATOM 1783 O O . ILE A 1 215 ? 6.123 -11.384 10.769 1.00 97.06 215 ILE A O 1
ATOM 1787 N N . MET A 1 216 ? 5.170 -10.201 12.419 1.00 93.94 216 MET A N 1
ATOM 1788 C CA . MET A 1 216 ? 5.640 -8.891 11.954 1.00 93.94 216 MET A CA 1
ATOM 1789 C C . MET A 1 216 ? 7.166 -8.821 11.857 1.00 93.94 216 MET A C 1
ATOM 1791 O O . MET A 1 216 ? 7.699 -8.362 10.849 1.00 93.94 216 MET A O 1
ATOM 1795 N N . ARG A 1 217 ? 7.893 -9.332 12.863 1.00 96.62 217 ARG A N 1
ATOM 1796 C CA . ARG A 1 217 ? 9.364 -9.422 12.800 1.00 96.62 217 ARG A CA 1
ATOM 1797 C C . ARG A 1 217 ? 9.838 -10.259 11.611 1.00 96.62 217 ARG A C 1
ATOM 1799 O O . ARG A 1 217 ? 10.789 -9.867 10.942 1.00 96.62 217 ARG A O 1
ATOM 1806 N N . LYS A 1 218 ? 9.185 -11.393 11.337 1.00 96.44 218 LYS A N 1
ATOM 1807 C CA . LYS A 1 218 ? 9.516 -12.238 10.177 1.00 96.44 218 LYS A CA 1
ATOM 1808 C C . LYS A 1 218 ? 9.204 -11.538 8.852 1.00 96.44 218 LYS A C 1
ATOM 1810 O O . LYS A 1 218 ? 10.035 -11.585 7.951 1.00 96.44 218 LYS A O 1
ATOM 1815 N N . ALA A 1 219 ? 8.062 -10.860 8.751 1.00 89.44 219 ALA A N 1
ATOM 1816 C CA . ALA A 1 219 ? 7.679 -10.100 7.564 1.00 89.44 219 ALA A CA 1
ATOM 1817 C C . ALA A 1 219 ? 8.706 -9.001 7.245 1.00 89.44 219 ALA A C 1
ATOM 1819 O O . ALA A 1 219 ? 9.209 -8.946 6.127 1.00 89.44 219 ALA A O 1
ATOM 1820 N N . ALA A 1 220 ? 9.127 -8.222 8.247 1.00 94.88 220 ALA A N 1
ATOM 1821 C CA . ALA A 1 220 ? 10.130 -7.170 8.067 1.00 94.88 220 ALA A CA 1
ATOM 1822 C C . ALA A 1 220 ? 11.499 -7.706 7.590 1.00 94.88 220 ALA A C 1
ATOM 1824 O O . ALA A 1 220 ? 12.195 -7.055 6.807 1.00 94.88 220 ALA A O 1
ATOM 1825 N N . LEU A 1 221 ? 11.904 -8.899 8.045 1.00 96.19 221 LEU A N 1
ATOM 1826 C CA . LEU A 1 221 ? 13.129 -9.548 7.565 1.00 96.19 221 LEU A CA 1
ATOM 1827 C C . LEU A 1 221 ? 13.013 -9.956 6.090 1.00 96.19 221 LEU A C 1
ATOM 1829 O O . LEU A 1 221 ? 13.936 -9.697 5.317 1.00 96.19 221 LEU A O 1
ATOM 1833 N N . LEU A 1 222 ? 11.880 -10.544 5.699 1.00 97.12 222 LEU A N 1
ATOM 1834 C CA . LEU A 1 222 ? 11.615 -10.934 4.311 1.00 97.12 222 LEU A CA 1
ATOM 1835 C C . LEU A 1 222 ? 11.528 -9.717 3.380 1.00 97.12 222 LEU A C 1
ATOM 1837 O O . LEU A 1 222 ? 12.107 -9.740 2.298 1.00 97.12 222 LEU A O 1
ATOM 1841 N N . GLU A 1 223 ? 10.891 -8.629 3.814 1.00 93.94 223 GLU A N 1
ATOM 1842 C CA . GLU A 1 223 ? 10.855 -7.364 3.069 1.00 93.94 223 GLU A CA 1
ATOM 1843 C C . GLU A 1 223 ? 12.264 -6.820 2.808 1.00 93.94 223 GLU A C 1
ATOM 1845 O O . GLU A 1 223 ? 12.591 -6.418 1.688 1.00 93.94 223 GLU A O 1
ATOM 1850 N N . ARG A 1 224 ? 13.134 -6.844 3.828 1.00 94.38 224 ARG A N 1
ATOM 1851 C CA . ARG A 1 224 ? 14.526 -6.406 3.679 1.00 94.38 224 ARG A CA 1
ATOM 1852 C C . ARG A 1 224 ? 15.302 -7.301 2.715 1.00 94.38 224 ARG A C 1
ATOM 1854 O O . ARG A 1 224 ? 16.085 -6.782 1.921 1.00 94.38 224 ARG A O 1
ATOM 1861 N N . GLN A 1 225 ? 15.092 -8.615 2.776 1.00 96.50 225 GLN A N 1
ATOM 1862 C CA . GLN A 1 225 ? 15.721 -9.560 1.855 1.00 96.50 225 GLN A CA 1
ATOM 1863 C C . GLN A 1 225 ? 15.294 -9.291 0.408 1.00 96.50 225 GLN A C 1
ATOM 1865 O O . GLN A 1 225 ? 16.150 -9.099 -0.454 1.00 96.50 225 GLN A O 1
ATOM 1870 N N . LEU A 1 226 ? 13.987 -9.193 0.157 1.00 96.19 226 LEU A N 1
ATOM 1871 C CA . LEU A 1 226 ? 13.441 -8.957 -1.178 1.00 96.19 226 LEU A CA 1
ATOM 1872 C C . LEU A 1 226 ? 13.914 -7.617 -1.757 1.00 96.19 226 LEU A C 1
ATOM 1874 O O . LEU A 1 226 ? 14.249 -7.530 -2.936 1.00 96.19 226 LEU A O 1
ATOM 1878 N N . LYS A 1 227 ? 14.031 -6.584 -0.916 1.00 96.56 227 LYS A N 1
ATOM 1879 C CA . LYS A 1 227 ? 14.581 -5.286 -1.324 1.00 96.56 227 LYS A CA 1
ATOM 1880 C C . LYS A 1 227 ? 16.037 -5.383 -1.790 1.00 96.56 227 LYS A C 1
ATOM 1882 O O . LYS A 1 227 ? 16.384 -4.780 -2.802 1.00 96.56 227 LYS A O 1
ATOM 1887 N N . MET A 1 228 ? 16.880 -6.138 -1.082 1.00 93.31 228 MET A N 1
ATOM 1888 C CA . MET A 1 228 ? 18.274 -6.347 -1.497 1.00 93.31 228 MET A CA 1
ATOM 1889 C C . MET A 1 228 ? 18.369 -7.183 -2.780 1.00 93.31 228 MET A C 1
ATOM 1891 O O . MET A 1 228 ? 19.172 -6.864 -3.654 1.00 93.31 228 MET A O 1
ATOM 1895 N N . GLU A 1 229 ? 17.542 -8.224 -2.928 1.00 94.19 229 GLU A N 1
ATOM 1896 C CA . GLU A 1 229 ? 17.494 -9.029 -4.156 1.00 94.19 229 GLU A CA 1
ATOM 1897 C C . GLU A 1 229 ? 17.075 -8.192 -5.373 1.00 94.19 229 GLU A C 1
ATOM 1899 O O . GLU A 1 229 ? 17.705 -8.294 -6.429 1.00 94.19 229 GLU A O 1
ATOM 1904 N N . LEU A 1 230 ? 16.075 -7.316 -5.221 1.00 93.81 230 LEU A N 1
ATOM 1905 C CA . LEU A 1 230 ? 15.674 -6.373 -6.268 1.00 93.81 230 LEU A CA 1
ATOM 1906 C C . LEU A 1 230 ? 16.809 -5.415 -6.641 1.00 93.81 230 LEU A C 1
ATOM 1908 O O . LEU A 1 230 ? 17.106 -5.269 -7.824 1.00 93.81 230 LEU A O 1
ATOM 1912 N N . GLU A 1 231 ? 17.499 -4.831 -5.659 1.00 96.75 231 GLU A N 1
ATOM 1913 C CA . GLU A 1 231 ? 18.629 -3.929 -5.918 1.00 96.75 231 GLU A CA 1
ATOM 1914 C C . GLU A 1 231 ? 19.763 -4.636 -6.687 1.00 96.75 231 GLU A C 1
ATOM 1916 O O . GLU A 1 231 ? 20.353 -4.074 -7.614 1.00 96.75 231 GLU A O 1
ATOM 1921 N N . ILE A 1 232 ? 20.061 -5.895 -6.344 1.00 96.62 232 ILE A N 1
ATOM 1922 C CA . ILE A 1 232 ? 21.045 -6.704 -7.078 1.00 96.62 232 ILE A CA 1
ATOM 1923 C C . ILE A 1 232 ? 20.575 -6.930 -8.519 1.00 96.62 232 ILE A C 1
ATOM 1925 O O . ILE A 1 232 ? 21.359 -6.744 -9.452 1.00 96.62 232 ILE A O 1
ATOM 1929 N N . LYS A 1 233 ? 19.304 -7.293 -8.724 1.00 96.69 233 LYS A N 1
ATOM 1930 C CA . LYS A 1 233 ? 18.741 -7.512 -10.066 1.00 96.69 233 LYS A CA 1
ATOM 1931 C C . LYS A 1 233 ? 18.767 -6.243 -10.918 1.00 96.69 233 LYS A C 1
ATOM 1933 O O . LYS A 1 233 ? 19.131 -6.325 -12.090 1.00 96.69 233 LYS A O 1
ATOM 1938 N N . GLU A 1 234 ? 18.466 -5.081 -10.344 1.00 93.69 234 GLU A N 1
ATOM 1939 C CA . GLU A 1 234 ? 18.567 -3.785 -11.028 1.00 93.69 234 GLU A CA 1
ATOM 1940 C C . GLU A 1 234 ? 20.007 -3.484 -11.464 1.00 93.69 234 GLU A C 1
ATOM 1942 O O . GLU A 1 234 ? 20.241 -3.122 -12.620 1.00 93.69 234 GLU A O 1
ATOM 1947 N N . LYS A 1 235 ? 20.993 -3.715 -10.584 1.00 96.62 235 LYS A N 1
ATOM 1948 C CA . LYS A 1 235 ? 22.420 -3.561 -10.924 1.00 96.62 235 LYS A CA 1
ATOM 1949 C C . LYS A 1 235 ? 22.851 -4.514 -12.041 1.00 96.62 235 LYS A C 1
ATOM 1951 O O . LYS A 1 235 ? 23.572 -4.104 -12.950 1.00 96.62 235 LYS A O 1
ATOM 1956 N N . MET A 1 236 ? 22.394 -5.767 -12.015 1.00 95.56 236 MET A N 1
ATOM 1957 C CA . MET A 1 236 ? 22.676 -6.731 -13.087 1.00 95.56 236 MET A CA 1
ATOM 1958 C C . MET A 1 236 ? 22.065 -6.296 -14.422 1.00 95.56 236 MET A C 1
ATOM 1960 O O . MET A 1 236 ? 22.725 -6.390 -15.456 1.00 95.56 236 MET A O 1
ATOM 1964 N N . LEU A 1 237 ? 20.837 -5.774 -14.407 1.00 96.81 237 LEU A N 1
ATOM 1965 C CA . LEU A 1 237 ? 20.163 -5.291 -15.610 1.00 96.81 237 LEU A CA 1
ATOM 1966 C C . LEU A 1 237 ? 20.867 -4.061 -16.205 1.00 96.81 237 LEU A C 1
ATOM 1968 O O . LEU A 1 237 ? 21.062 -4.001 -17.418 1.00 96.81 237 LEU A O 1
ATOM 1972 N N . ALA A 1 238 ? 21.325 -3.125 -15.368 1.00 96.06 238 ALA A N 1
ATOM 1973 C CA . ALA A 1 238 ? 22.133 -1.989 -15.814 1.00 96.06 238 ALA A CA 1
ATOM 1974 C C . ALA A 1 238 ? 23.458 -2.443 -16.460 1.00 96.06 238 ALA A C 1
ATOM 1976 O O . ALA A 1 238 ? 23.825 -1.966 -17.536 1.00 96.06 238 ALA A O 1
ATOM 1977 N N . ASN A 1 239 ? 24.144 -3.420 -15.855 1.00 94.06 239 ASN A N 1
ATOM 1978 C CA . ASN A 1 239 ? 25.367 -3.995 -16.422 1.00 94.06 239 ASN A CA 1
ATOM 1979 C C . ASN A 1 239 ? 25.113 -4.678 -17.775 1.00 94.06 239 ASN A C 1
ATOM 1981 O O . ASN A 1 239 ? 25.896 -4.494 -18.712 1.00 94.06 239 ASN A O 1
ATOM 1985 N N . GLN A 1 240 ? 24.005 -5.414 -17.903 1.00 96.50 240 GLN A N 1
ATOM 1986 C CA . GLN A 1 240 ? 23.608 -6.037 -19.166 1.00 96.50 240 GLN A CA 1
ATOM 1987 C C . GLN A 1 240 ? 23.370 -4.985 -20.257 1.00 96.50 240 GLN A C 1
ATOM 1989 O O . GLN A 1 240 ? 23.890 -5.126 -21.361 1.00 96.50 240 GLN A O 1
ATOM 1994 N N . GLN A 1 241 ? 22.661 -3.895 -19.945 1.00 96.75 241 GLN A N 1
ATOM 1995 C CA . GLN A 1 241 ? 22.419 -2.807 -20.901 1.00 96.75 241 GLN A CA 1
ATOM 1996 C C . GLN A 1 241 ? 23.722 -2.176 -21.406 1.00 96.75 241 GLN A C 1
ATOM 1998 O O . GLN A 1 241 ? 23.868 -1.931 -22.605 1.00 96.75 241 GLN A O 1
ATOM 2003 N N . VAL A 1 242 ? 24.695 -1.953 -20.518 1.00 96.38 242 VAL A N 1
ATOM 2004 C CA . VAL A 1 242 ? 26.015 -1.428 -20.901 1.00 96.38 242 VAL A CA 1
ATOM 2005 C C . VAL A 1 242 ? 26.757 -2.409 -21.814 1.00 96.38 242 VAL A C 1
ATOM 2007 O O . VAL A 1 242 ? 27.355 -1.986 -22.806 1.00 96.38 242 VAL A O 1
ATOM 2010 N N . SER A 1 243 ? 26.710 -3.710 -21.514 1.00 92.62 243 SER A N 1
ATOM 2011 C CA . SER A 1 243 ? 27.309 -4.749 -22.361 1.00 92.62 243 SER A CA 1
ATOM 2012 C C . SER A 1 243 ? 26.670 -4.784 -23.753 1.00 92.62 243 SER A C 1
ATOM 2014 O O . SER A 1 243 ? 27.374 -4.740 -24.763 1.00 92.62 243 SER A O 1
ATOM 2016 N N . ASP A 1 244 ? 25.338 -4.738 -23.821 1.00 97.56 244 ASP A N 1
ATOM 2017 C CA . ASP A 1 244 ? 24.592 -4.714 -25.082 1.00 97.56 244 ASP A CA 1
ATOM 2018 C C . ASP A 1 244 ? 24.932 -3.476 -25.923 1.00 97.56 244 ASP A C 1
ATOM 2020 O O . ASP A 1 244 ? 25.068 -3.567 -27.147 1.00 97.56 244 ASP A O 1
ATOM 2024 N N . MET A 1 245 ? 25.104 -2.311 -25.287 1.00 95.56 245 MET A N 1
ATOM 2025 C CA . MET A 1 245 ? 25.549 -1.089 -25.965 1.00 95.56 245 MET A CA 1
ATOM 2026 C C . MET A 1 245 ? 26.964 -1.237 -26.534 1.00 95.56 245 MET A C 1
ATOM 2028 O O . MET A 1 245 ? 27.184 -0.894 -27.698 1.00 95.56 245 MET A O 1
ATOM 2032 N N . LYS A 1 246 ? 27.907 -1.786 -25.755 1.00 96.50 246 LYS A N 1
ATOM 2033 C CA . LYS A 1 246 ? 29.280 -2.055 -26.221 1.00 96.50 246 LYS A CA 1
ATOM 2034 C C . LYS A 1 246 ? 29.284 -3.023 -27.399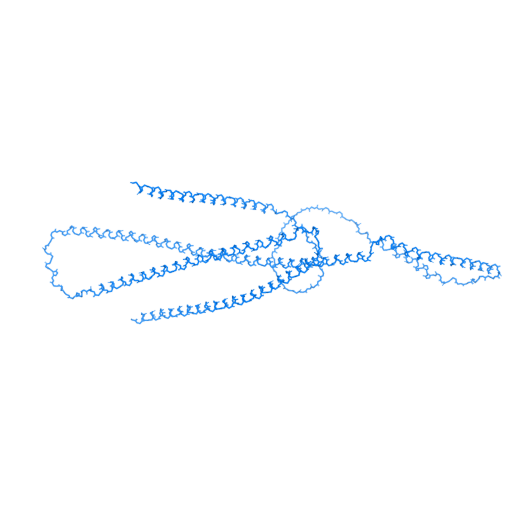 1.00 96.50 246 LYS A C 1
ATOM 2036 O O . LYS A 1 246 ? 29.928 -2.760 -28.411 1.00 96.50 246 LYS A O 1
ATOM 2041 N N . TYR A 1 247 ? 28.516 -4.102 -27.303 1.00 96.81 247 TYR A N 1
ATOM 2042 C CA . TYR A 1 247 ? 28.395 -5.083 -28.373 1.00 96.81 247 TYR A CA 1
ATOM 2043 C C . TYR A 1 247 ? 27.806 -4.472 -29.653 1.00 96.81 247 TYR A C 1
ATOM 2045 O O . TYR A 1 247 ? 28.328 -4.701 -30.746 1.00 96.81 247 TYR A O 1
ATOM 2053 N N . LYS A 1 248 ? 26.762 -3.638 -29.541 1.00 96.81 248 LYS A N 1
ATOM 2054 C CA . LYS A 1 248 ? 26.206 -2.898 -30.688 1.00 96.81 248 LYS A CA 1
ATOM 2055 C C . LYS A 1 248 ? 27.240 -1.961 -31.316 1.00 96.81 248 LYS A C 1
ATOM 2057 O O . LYS A 1 248 ? 27.343 -1.946 -32.539 1.00 96.81 248 LYS A O 1
ATOM 2062 N N . ALA A 1 249 ? 28.026 -1.244 -30.511 1.00 96.06 249 ALA A N 1
ATOM 2063 C CA . ALA A 1 249 ? 29.088 -0.365 -31.006 1.00 96.06 249 ALA A CA 1
ATOM 2064 C C . ALA A 1 249 ? 30.163 -1.148 -31.785 1.00 96.06 249 ALA A C 1
ATOM 2066 O O . ALA A 1 249 ? 30.439 -0.833 -32.944 1.00 96.06 249 ALA A O 1
ATOM 2067 N N . VAL A 1 250 ? 30.679 -2.238 -31.207 1.00 96.94 250 VAL A N 1
ATOM 2068 C CA . VAL A 1 250 ? 31.659 -3.124 -31.866 1.00 96.94 250 VAL A CA 1
ATOM 2069 C C . VAL A 1 250 ? 31.086 -3.747 -33.140 1.00 96.94 250 VAL A C 1
ATOM 2071 O O . VAL A 1 250 ? 31.787 -3.900 -34.140 1.00 96.94 250 VAL A O 1
ATOM 2074 N N . ARG A 1 251 ? 29.794 -4.093 -33.153 1.00 96.31 251 ARG A N 1
ATOM 2075 C CA . ARG A 1 251 ? 29.116 -4.593 -34.356 1.00 96.31 251 ARG A CA 1
ATOM 2076 C C . ARG A 1 251 ? 29.068 -3.528 -35.453 1.00 96.31 251 ARG A C 1
ATOM 2078 O O . ARG A 1 251 ? 29.318 -3.850 -36.615 1.00 96.31 251 ARG A O 1
ATOM 2085 N N . THR A 1 252 ? 28.746 -2.279 -35.111 1.00 94.06 252 THR A N 1
ATOM 2086 C CA . THR A 1 252 ? 28.729 -1.182 -36.092 1.00 94.06 252 THR A CA 1
ATOM 2087 C C . THR A 1 252 ? 30.122 -0.878 -36.632 1.00 94.06 252 THR A C 1
ATOM 2089 O O . THR A 1 252 ? 30.267 -0.707 -37.839 1.00 94.06 252 THR A O 1
ATOM 2092 N N . GLU A 1 253 ? 31.149 -0.915 -35.782 1.00 94.31 253 GLU A N 1
ATOM 2093 C CA . GLU A 1 253 ? 32.545 -0.758 -36.194 1.00 94.31 253 GLU A CA 1
ATOM 2094 C C . GLU A 1 253 ? 32.984 -1.891 -37.125 1.00 94.31 253 GLU A C 1
ATOM 2096 O O . GLU A 1 253 ? 33.462 -1.625 -38.222 1.00 94.31 253 GLU A O 1
ATOM 2101 N N . ASN A 1 254 ? 32.721 -3.152 -36.767 1.00 91.19 254 ASN A N 1
ATOM 2102 C CA . ASN A 1 254 ? 33.008 -4.295 -37.639 1.00 91.19 254 ASN A CA 1
ATOM 2103 C C . ASN A 1 254 ? 32.279 -4.205 -38.981 1.00 91.19 254 ASN A C 1
ATOM 2105 O O . ASN A 1 254 ? 32.833 -4.575 -40.012 1.00 91.19 254 ASN A O 1
ATOM 2109 N N . THR A 1 255 ? 31.042 -3.703 -38.990 1.00 91.50 255 THR A N 1
ATOM 2110 C CA . THR A 1 255 ? 30.292 -3.488 -40.235 1.00 91.50 255 THR A CA 1
ATOM 2111 C C . THR A 1 255 ? 30.942 -2.394 -41.079 1.00 91.50 255 THR A C 1
ATOM 2113 O O . THR A 1 255 ? 31.067 -2.553 -42.291 1.00 91.50 255 THR A O 1
ATOM 2116 N N . HIS A 1 256 ? 31.395 -1.308 -40.448 1.00 92.44 256 HIS A N 1
ATOM 2117 C CA . HIS A 1 256 ? 32.100 -0.230 -41.130 1.00 92.44 256 HIS A CA 1
ATOM 2118 C C . HIS A 1 256 ? 33.443 -0.698 -41.696 1.00 92.44 256 HIS A C 1
ATOM 2120 O O . HIS A 1 256 ? 33.687 -0.509 -42.883 1.00 92.44 256 HIS A O 1
ATOM 2126 N N . LEU A 1 257 ? 34.260 -1.383 -40.891 1.00 90.88 257 LEU A N 1
ATOM 2127 C CA . LEU A 1 257 ? 35.525 -1.978 -41.320 1.00 90.88 257 LEU A CA 1
ATOM 2128 C C . LEU A 1 257 ? 35.305 -2.979 -42.457 1.00 90.88 257 LEU A C 1
ATOM 2130 O O . LEU A 1 257 ? 35.997 -2.909 -43.465 1.00 90.88 257 LEU A O 1
ATOM 2134 N N . LYS A 1 258 ? 34.292 -3.850 -42.359 1.00 87.19 258 LYS A N 1
ATOM 2135 C CA . LYS A 1 258 ? 33.907 -4.759 -43.449 1.00 87.19 258 LYS A CA 1
ATOM 2136 C C . LYS A 1 258 ? 33.523 -3.998 -44.721 1.00 87.19 258 LYS A C 1
ATOM 2138 O O . LYS A 1 258 ? 33.931 -4.394 -45.804 1.00 87.19 258 LYS A O 1
ATOM 2143 N N . GLY A 1 259 ? 32.782 -2.897 -44.596 1.00 86.12 259 GLY A N 1
ATOM 2144 C CA . GLY A 1 259 ? 32.446 -2.023 -45.722 1.00 86.12 259 GLY A CA 1
ATOM 2145 C C . GLY A 1 259 ? 33.668 -1.332 -46.335 1.00 86.12 259 GLY A C 1
ATOM 2146 O O . GLY A 1 259 ? 33.770 -1.257 -47.555 1.00 86.12 259 GLY A O 1
ATOM 2147 N N . MET A 1 260 ? 34.619 -0.878 -45.510 1.00 81.69 260 MET A N 1
ATOM 2148 C CA . MET A 1 260 ? 35.880 -0.269 -45.958 1.00 81.69 260 MET A CA 1
ATOM 2149 C C . MET A 1 260 ? 36.830 -1.278 -46.604 1.00 81.69 260 MET A C 1
ATOM 2151 O O . MET A 1 260 ? 37.562 -0.924 -47.523 1.00 81.69 260 MET A O 1
ATOM 2155 N N . MET A 1 261 ? 36.803 -2.532 -46.150 1.00 76.81 261 MET A N 1
ATOM 2156 C CA . MET A 1 261 ? 37.521 -3.626 -46.798 1.00 76.81 261 MET A CA 1
ATOM 2157 C C . MET A 1 261 ? 36.877 -4.032 -48.133 1.00 76.81 261 MET A C 1
ATOM 2159 O O . MET A 1 261 ? 37.522 -4.729 -48.899 1.00 76.81 261 MET A O 1
ATOM 2163 N N . GLY A 1 262 ? 35.659 -3.577 -48.460 1.00 66.94 262 GLY A N 1
ATOM 2164 C CA . GLY A 1 262 ? 34.961 -3.922 -49.706 1.00 66.94 262 GLY A CA 1
ATOM 2165 C C . GLY A 1 262 ? 34.691 -5.427 -49.869 1.00 66.94 262 GLY A C 1
ATOM 2166 O O . GLY A 1 262 ? 35.053 -6.234 -49.015 1.00 66.94 262 GLY A O 1
ATOM 2167 N N . ASP A 1 263 ? 34.084 -5.833 -50.991 1.00 64.50 263 ASP A N 1
ATOM 2168 C CA . ASP A 1 263 ? 33.997 -7.245 -51.423 1.00 64.50 263 ASP A CA 1
ATOM 2169 C C . ASP A 1 263 ? 35.376 -7.755 -51.891 1.00 64.50 263 ASP A C 1
ATOM 2171 O O . ASP A 1 263 ? 35.550 -8.281 -52.995 1.00 64.50 263 ASP A O 1
ATOM 2175 N N . LEU A 1 264 ? 36.403 -7.562 -51.063 1.00 59.28 264 LEU A N 1
ATOM 2176 C CA . LEU A 1 264 ? 37.684 -8.213 -51.251 1.00 59.28 264 LEU A CA 1
ATOM 2177 C C . LEU A 1 264 ? 37.473 -9.701 -50.993 1.00 59.28 264 LEU A C 1
ATOM 2179 O O . LEU A 1 264 ? 37.561 -10.178 -49.865 1.00 59.28 264 LEU A O 1
ATOM 2183 N N . ASP A 1 265 ? 37.188 -10.425 -52.076 1.00 54.88 265 ASP A N 1
ATOM 2184 C CA . ASP A 1 265 ? 37.432 -11.856 -52.174 1.00 54.88 265 ASP A CA 1
ATOM 2185 C C . ASP A 1 265 ? 38.854 -12.106 -51.638 1.00 54.88 265 ASP A C 1
ATOM 2187 O O . ASP A 1 265 ? 39.823 -11.649 -52.267 1.00 54.88 265 ASP A O 1
ATOM 2191 N N . PRO A 1 266 ? 39.013 -12.770 -50.476 1.00 60.78 266 PRO A N 1
ATOM 2192 C CA . PRO A 1 266 ? 40.319 -12.976 -49.853 1.00 60.78 266 PRO A CA 1
ATOM 2193 C C . PRO A 1 266 ? 41.328 -13.642 -50.803 1.00 60.78 266 PRO A C 1
ATOM 2195 O O . PRO A 1 266 ? 42.537 -13.486 -50.632 1.00 60.78 266 PRO A O 1
ATOM 2198 N N . GLY A 1 267 ? 40.843 -14.327 -51.848 1.00 56.94 267 GLY A N 1
ATOM 2199 C CA . GLY A 1 267 ? 41.665 -14.917 -52.901 1.00 56.94 267 GLY A CA 1
ATOM 2200 C C . GLY A 1 267 ? 42.307 -13.926 -53.884 1.00 56.94 267 GLY A C 1
ATOM 2201 O O . GLY A 1 267 ? 43.343 -14.249 -54.464 1.00 56.94 267 GLY A O 1
ATOM 2202 N N . ARG A 1 268 ? 41.760 -12.717 -54.088 1.00 53.66 268 ARG A N 1
ATOM 2203 C CA . ARG A 1 268 ? 42.261 -11.773 -55.115 1.00 53.66 268 ARG A CA 1
ATOM 2204 C C . ARG A 1 268 ? 43.290 -10.775 -54.600 1.00 53.66 268 ARG A C 1
ATOM 2206 O O . ARG A 1 268 ? 44.221 -10.449 -55.338 1.00 53.66 268 ARG A O 1
ATOM 2213 N N . TYR A 1 269 ? 43.179 -10.340 -53.344 1.00 53.19 269 TYR A N 1
ATOM 2214 C CA . TYR A 1 269 ? 44.127 -9.386 -52.750 1.00 53.19 269 TYR A CA 1
ATOM 2215 C C . TYR A 1 269 ? 45.537 -9.989 -52.623 1.00 53.19 269 TYR A C 1
ATOM 2217 O O . TYR A 1 269 ? 46.531 -9.338 -52.930 1.00 53.19 269 TYR A O 1
ATOM 2225 N N . MET A 1 270 ? 45.620 -11.289 -52.325 1.00 55.16 270 MET A N 1
ATOM 2226 C CA . MET A 1 270 ? 46.887 -12.031 -52.313 1.00 55.16 270 MET A CA 1
ATOM 2227 C C . MET A 1 270 ? 47.418 -12.365 -53.718 1.00 55.16 270 MET A C 1
ATOM 2229 O O . MET A 1 270 ? 48.589 -12.697 -53.862 1.00 55.16 270 MET A O 1
ATOM 2233 N N . SER A 1 271 ? 46.592 -12.283 -54.766 1.00 54.53 271 SER A N 1
ATOM 2234 C CA . SER A 1 271 ? 46.962 -12.709 -56.122 1.00 54.53 271 SER A CA 1
ATOM 2235 C C . SER A 1 271 ? 47.540 -11.566 -56.967 1.00 54.53 271 SER A C 1
ATOM 2237 O O . SER A 1 271 ? 48.536 -11.763 -57.661 1.00 54.53 271 SER A O 1
ATOM 2239 N N . MET A 1 272 ? 46.997 -10.346 -56.874 1.00 53.47 272 MET A N 1
ATOM 2240 C CA . MET A 1 272 ? 47.419 -9.245 -57.757 1.00 53.47 272 MET A CA 1
ATOM 2241 C C . MET A 1 272 ? 48.800 -8.661 -57.395 1.00 53.47 272 MET A C 1
ATOM 2243 O O . MET A 1 272 ? 49.589 -8.334 -58.283 1.00 53.47 272 MET A O 1
ATOM 2247 N N . GLU A 1 273 ? 49.129 -8.557 -56.103 1.00 52.84 273 GLU A N 1
ATOM 2248 C CA . GLU A 1 273 ? 50.443 -8.063 -55.655 1.00 52.84 273 GLU A CA 1
ATOM 2249 C C . GLU A 1 273 ? 51.534 -9.141 -55.703 1.00 52.84 273 GLU A C 1
ATOM 2251 O O . GLU A 1 273 ? 52.696 -8.829 -55.985 1.00 52.84 273 GLU A O 1
ATOM 2256 N N . CYS A 1 274 ? 51.175 -10.416 -55.506 1.00 55.97 274 CYS A N 1
ATOM 2257 C CA . CYS A 1 274 ? 52.136 -11.513 -55.582 1.00 55.97 274 CYS A CA 1
ATOM 2258 C C . CYS A 1 274 ? 52.626 -11.718 -57.024 1.00 55.97 274 CYS A C 1
ATOM 2260 O O . CYS A 1 274 ? 53.832 -11.719 -57.252 1.00 55.97 274 CYS A O 1
ATOM 2262 N N . VAL A 1 275 ? 51.725 -11.733 -58.018 1.00 60.31 275 VAL A N 1
ATOM 2263 C CA . VAL A 1 275 ? 52.085 -11.977 -59.431 1.00 60.31 275 VAL A CA 1
ATOM 2264 C C . VAL A 1 275 ? 52.995 -10.881 -60.005 1.00 60.31 275 VAL A C 1
ATOM 2266 O O . VAL A 1 275 ? 53.944 -11.189 -60.731 1.00 60.31 275 VAL A O 1
ATOM 2269 N N . ASN A 1 276 ? 52.770 -9.611 -59.647 1.00 62.09 276 ASN A N 1
ATOM 2270 C CA . ASN A 1 276 ? 53.619 -8.497 -60.091 1.00 62.09 276 ASN A CA 1
ATOM 2271 C C . ASN A 1 276 ? 55.014 -8.536 -59.446 1.00 62.09 276 ASN A C 1
ATOM 2273 O O . ASN A 1 276 ? 56.028 -8.309 -60.117 1.00 62.09 276 ASN A O 1
ATOM 2277 N N . ARG A 1 277 ? 55.092 -8.865 -58.149 1.00 66.50 277 ARG A N 1
ATOM 2278 C CA . ARG A 1 277 ? 56.375 -9.023 -57.449 1.00 66.50 277 ARG A CA 1
ATOM 2279 C C . ARG A 1 277 ? 57.141 -10.244 -57.956 1.00 66.50 277 ARG A C 1
ATOM 2281 O O . ARG A 1 277 ? 58.365 -10.199 -58.067 1.00 66.50 277 ARG A O 1
ATOM 2288 N N . GLU A 1 278 ? 56.426 -11.308 -58.293 1.00 70.62 278 GLU A N 1
ATOM 2289 C CA . GLU A 1 278 ? 56.965 -12.570 -58.789 1.00 70.62 278 GLU A CA 1
ATOM 2290 C C . GLU A 1 278 ? 57.497 -12.443 -60.221 1.00 70.62 278 GLU A C 1
ATOM 2292 O O . GLU A 1 278 ? 58.624 -12.858 -60.478 1.00 70.62 278 GLU A O 1
ATOM 2297 N N . HIS A 1 279 ? 56.800 -11.731 -61.114 1.00 72.12 279 HIS A N 1
ATOM 2298 C CA . HIS A 1 279 ? 57.327 -11.393 -62.445 1.00 72.12 279 HIS A CA 1
ATOM 2299 C C . HIS A 1 279 ? 58.600 -10.535 -62.381 1.00 72.12 279 HIS A C 1
ATOM 2301 O O . HIS A 1 279 ? 59.551 -10.760 -63.136 1.00 72.12 279 HIS A O 1
ATOM 2307 N N . SER A 1 280 ? 58.654 -9.568 -61.459 1.00 78.00 280 SER A N 1
ATOM 2308 C CA . SER A 1 280 ? 59.841 -8.725 -61.261 1.00 78.00 280 SER A CA 1
ATOM 2309 C C . SER A 1 280 ? 61.036 -9.526 -60.720 1.00 78.00 280 SER A C 1
ATOM 2311 O O . SER A 1 280 ? 62.166 -9.386 -61.204 1.00 78.00 280 SER A O 1
ATOM 2313 N N . ARG A 1 281 ? 60.782 -10.446 -59.776 1.00 78.19 281 ARG A N 1
ATOM 2314 C CA . ARG A 1 281 ? 61.786 -11.399 -59.275 1.00 78.19 281 ARG A CA 1
ATOM 2315 C C . ARG A 1 281 ? 62.282 -12.322 -60.382 1.00 78.19 281 ARG A C 1
ATOM 2317 O O . ARG A 1 281 ? 63.490 -12.427 -60.564 1.00 78.19 281 ARG A O 1
ATOM 2324 N N . TYR A 1 282 ? 61.378 -12.914 -61.158 1.00 82.31 282 TYR A N 1
ATOM 2325 C CA . TYR A 1 282 ? 61.723 -13.826 -62.249 1.00 82.31 282 TYR A CA 1
ATOM 2326 C C . TYR A 1 282 ? 62.579 -13.137 -63.322 1.00 82.31 282 TYR A C 1
ATOM 2328 O O . TYR A 1 282 ? 63.607 -13.660 -63.744 1.00 82.31 282 TYR A O 1
ATOM 2336 N N . THR A 1 283 ? 62.229 -11.901 -63.690 1.00 84.31 283 THR A N 1
ATOM 2337 C CA . THR A 1 283 ? 63.014 -11.091 -64.639 1.00 84.31 283 THR A CA 1
ATOM 2338 C C . THR A 1 283 ? 64.414 -10.774 -64.105 1.00 84.31 283 THR A C 1
ATOM 2340 O O . THR A 1 283 ? 65.383 -10.755 -64.865 1.00 84.31 283 THR A O 1
ATOM 2343 N N . SER A 1 284 ? 64.536 -10.524 -62.800 1.00 87.06 284 SER A N 1
ATOM 2344 C CA . SER A 1 284 ? 65.824 -10.242 -62.156 1.00 87.06 284 SER A CA 1
ATOM 2345 C C . SER A 1 284 ? 66.702 -11.492 -62.071 1.00 87.06 284 SER A C 1
ATOM 2347 O O . SER A 1 284 ? 67.894 -11.416 -62.358 1.00 87.06 284 SER A O 1
ATOM 2349 N N . ILE A 1 285 ? 66.106 -12.644 -61.751 1.00 87.38 285 ILE A N 1
ATOM 2350 C CA . ILE A 1 285 ? 66.792 -13.941 -61.704 1.00 87.38 285 ILE A CA 1
ATOM 2351 C C . ILE A 1 285 ? 67.333 -14.309 -63.088 1.00 87.38 285 ILE A C 1
ATOM 2353 O O . ILE A 1 285 ? 68.528 -14.544 -63.210 1.00 87.38 285 ILE A O 1
ATOM 2357 N N . ASN A 1 286 ? 66.518 -14.225 -64.145 1.00 86.88 286 ASN A N 1
ATOM 2358 C CA . ASN A 1 286 ? 66.966 -14.530 -65.512 1.00 86.88 286 ASN A CA 1
ATOM 2359 C C . ASN A 1 286 ? 68.142 -13.647 -65.971 1.00 86.88 286 ASN A C 1
ATOM 2361 O O . ASN A 1 286 ? 69.054 -14.113 -66.655 1.00 86.88 286 ASN A O 1
ATOM 2365 N N . LYS A 1 287 ? 68.147 -12.358 -65.596 1.00 90.69 287 LYS A N 1
ATOM 2366 C CA . LYS A 1 287 ? 69.271 -11.454 -65.901 1.00 90.69 287 LYS A CA 1
ATOM 2367 C C . LYS A 1 287 ? 70.551 -11.889 -65.191 1.00 90.69 287 LYS A C 1
ATOM 2369 O O . LYS A 1 287 ? 71.612 -11.894 -65.812 1.00 90.69 287 LYS A O 1
ATOM 2374 N N . LEU A 1 288 ? 70.445 -12.254 -63.914 1.00 89.94 288 LEU A N 1
ATOM 2375 C CA . LEU A 1 288 ? 71.579 -12.737 -63.130 1.00 89.94 288 LEU A CA 1
ATOM 2376 C C . LEU A 1 288 ? 72.087 -14.084 -63.642 1.00 89.94 288 LEU A C 1
ATOM 2378 O O . LEU A 1 288 ? 73.295 -14.268 -63.714 1.00 89.94 288 LEU A O 1
ATOM 2382 N N . GLU A 1 289 ? 71.205 -14.998 -64.039 1.00 86.88 289 GLU A N 1
ATOM 2383 C CA . GLU A 1 289 ? 71.585 -16.288 -64.626 1.00 86.88 289 GLU A CA 1
ATOM 2384 C C . GLU A 1 289 ? 72.352 -16.107 -65.936 1.00 86.88 289 GLU A C 1
ATOM 2386 O O . GLU A 1 289 ? 73.404 -16.717 -66.118 1.00 86.88 289 GLU A O 1
ATOM 2391 N N . TYR A 1 290 ? 71.896 -15.203 -66.808 1.00 89.50 290 TYR A N 1
ATOM 2392 C CA . TYR A 1 290 ? 72.611 -14.881 -68.042 1.00 89.50 290 TYR A CA 1
ATOM 2393 C C . TYR A 1 290 ? 74.000 -14.284 -67.773 1.00 89.50 290 TYR A C 1
ATOM 2395 O O . TYR A 1 290 ? 74.981 -14.669 -68.413 1.00 89.50 290 TYR A O 1
ATOM 2403 N N . GLU A 1 291 ? 74.115 -13.361 -66.812 1.00 90.19 291 GLU A N 1
ATOM 2404 C CA . GLU A 1 291 ? 75.427 -12.848 -66.407 1.00 90.19 291 GLU A CA 1
ATOM 2405 C C . GLU A 1 291 ? 76.309 -13.929 -65.785 1.00 90.19 291 GLU A C 1
ATOM 2407 O O . GLU A 1 291 ? 77.503 -13.967 -66.077 1.00 90.19 291 GLU A O 1
ATOM 2412 N N . ASN A 1 292 ? 75.744 -14.818 -64.967 1.00 86.44 292 ASN A N 1
ATOM 2413 C CA . ASN A 1 292 ? 76.482 -15.905 -64.332 1.00 86.44 292 ASN A CA 1
ATOM 2414 C C . ASN A 1 292 ? 77.040 -16.865 -65.385 1.00 86.44 292 ASN A C 1
ATOM 2416 O O . ASN A 1 292 ? 78.214 -17.220 -65.334 1.00 86.44 292 ASN A O 1
ATOM 2420 N N . GLU A 1 293 ? 76.241 -17.216 -66.389 1.00 89.44 293 GLU A N 1
ATOM 2421 C CA . GLU A 1 293 ? 76.677 -18.087 -67.477 1.00 89.44 293 GLU A CA 1
ATOM 2422 C C . GLU A 1 293 ? 77.748 -17.417 -68.348 1.00 89.44 293 GLU A C 1
ATOM 2424 O O . GLU A 1 293 ? 78.743 -18.041 -68.725 1.00 89.44 293 GLU A O 1
ATOM 2429 N N . ARG A 1 294 ? 77.620 -16.106 -68.588 1.00 90.38 294 ARG A N 1
ATOM 2430 C CA . ARG A 1 294 ? 78.659 -15.312 -69.257 1.00 90.38 294 ARG A CA 1
ATOM 2431 C C . ARG A 1 294 ? 79.965 -15.312 -68.457 1.00 90.38 294 ARG A C 1
ATOM 2433 O O . ARG A 1 294 ? 81.017 -15.595 -69.022 1.00 90.38 294 ARG A O 1
ATOM 2440 N N . LEU A 1 295 ? 79.898 -15.070 -67.147 1.00 89.69 295 LEU A N 1
ATOM 2441 C CA . LEU A 1 295 ? 81.060 -15.094 -66.254 1.00 89.69 295 LEU A CA 1
ATOM 2442 C C . LEU A 1 295 ? 81.691 -16.488 -66.168 1.00 89.69 295 LEU A C 1
ATOM 2444 O O . LEU A 1 295 ? 82.913 -16.596 -66.160 1.00 89.69 295 LEU A O 1
ATOM 2448 N N . ARG A 1 296 ? 80.889 -17.559 -66.154 1.00 86.69 296 ARG A N 1
ATOM 2449 C CA . ARG A 1 296 ? 81.378 -18.945 -66.223 1.00 86.69 296 ARG A CA 1
ATOM 2450 C C . ARG A 1 296 ? 82.085 -19.229 -67.540 1.00 86.69 296 ARG A C 1
ATOM 2452 O O . ARG A 1 296 ? 83.153 -19.835 -67.528 1.00 86.69 296 ARG A O 1
ATOM 2459 N N . SER A 1 297 ? 81.535 -18.760 -68.659 1.00 85.06 297 SER A N 1
ATOM 2460 C CA . SER A 1 297 ? 82.185 -18.858 -69.968 1.00 85.06 297 SER A CA 1
ATOM 2461 C C . SER A 1 297 ? 83.515 -18.101 -69.985 1.00 85.06 297 SER A C 1
ATOM 2463 O O . SER A 1 297 ? 84.518 -18.625 -70.466 1.00 85.06 297 SER A O 1
ATOM 2465 N N . ASP A 1 298 ? 83.562 -16.901 -69.407 1.00 86.94 298 ASP A N 1
ATOM 2466 C CA . ASP A 1 298 ? 84.783 -16.097 -69.335 1.00 86.94 298 ASP A CA 1
ATOM 2467 C C . ASP A 1 298 ? 85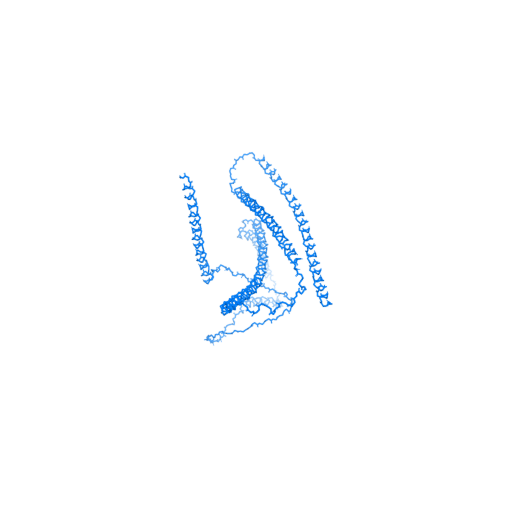.823 -16.698 -68.374 1.00 86.94 298 ASP A C 1
ATOM 2469 O O . ASP A 1 298 ? 87.007 -16.737 -68.707 1.00 86.94 298 ASP A O 1
ATOM 2473 N N . LEU A 1 299 ? 85.398 -17.275 -67.244 1.00 82.12 299 LEU A N 1
ATOM 2474 C CA . LEU A 1 299 ? 86.255 -18.074 -66.362 1.00 82.12 299 LEU A CA 1
ATOM 2475 C C . LEU A 1 299 ? 86.805 -19.309 -67.080 1.00 82.12 299 LEU A C 1
ATOM 2477 O O . LEU A 1 299 ? 87.998 -19.587 -66.985 1.00 82.12 299 LEU A O 1
ATOM 2481 N N . ALA A 1 300 ? 85.975 -20.025 -67.842 1.00 79.25 300 ALA A N 1
ATOM 2482 C CA . ALA A 1 300 ? 86.411 -21.174 -68.631 1.00 79.25 300 ALA A CA 1
ATOM 2483 C C . ALA A 1 300 ? 87.431 -20.768 -69.709 1.00 79.25 300 ALA A C 1
ATOM 2485 O O . ALA A 1 300 ? 88.427 -21.466 -69.900 1.00 79.25 300 ALA A O 1
ATOM 2486 N N . LYS A 1 301 ? 87.247 -19.609 -70.359 1.00 80.62 301 LYS A N 1
ATOM 2487 C CA . LYS A 1 301 ? 88.230 -19.037 -71.297 1.00 80.62 301 LYS A CA 1
ATOM 2488 C C . LYS A 1 301 ? 89.534 -18.652 -70.596 1.00 80.62 301 LYS A C 1
ATOM 2490 O O . LYS A 1 301 ? 90.602 -18.936 -71.130 1.00 80.62 301 LYS A O 1
ATOM 2495 N N . LEU A 1 302 ? 89.470 -18.058 -69.401 1.00 74.75 302 LEU A N 1
ATOM 2496 C CA . LEU A 1 302 ? 90.657 -17.733 -68.601 1.00 74.75 302 LEU A CA 1
ATOM 2497 C C . LEU A 1 302 ? 91.422 -18.998 -68.191 1.00 74.75 302 LEU A C 1
ATOM 2499 O O . LEU A 1 302 ? 92.642 -19.050 -68.352 1.00 74.75 302 LEU A O 1
ATOM 2503 N N . HIS A 1 303 ? 90.711 -20.043 -67.763 1.00 68.00 303 HIS A N 1
ATOM 2504 C CA . HIS A 1 303 ? 91.287 -21.357 -67.472 1.00 68.00 303 HIS A CA 1
ATOM 2505 C C . HIS A 1 303 ? 91.902 -22.022 -68.715 1.00 68.00 303 HIS A C 1
ATOM 2507 O O . HIS A 1 303 ? 92.991 -22.590 -68.626 1.00 68.00 303 HIS A O 1
ATOM 2513 N N . ALA A 1 304 ? 91.256 -21.912 -69.880 1.00 64.81 304 ALA A N 1
ATOM 2514 C CA . ALA A 1 304 ? 91.773 -22.427 -71.150 1.00 64.81 304 ALA A CA 1
ATOM 2515 C C . ALA A 1 304 ? 92.983 -21.630 -71.675 1.00 64.81 304 ALA A C 1
ATOM 2517 O O . ALA A 1 304 ? 93.841 -22.195 -72.348 1.00 64.81 304 ALA A O 1
ATOM 2518 N N . SER A 1 305 ? 93.099 -20.341 -71.331 1.00 63.47 305 SER A N 1
ATOM 2519 C CA . SER A 1 305 ? 94.226 -19.473 -71.714 1.00 63.47 305 SER A CA 1
ATOM 2520 C C . SER A 1 305 ? 95.520 -19.701 -70.911 1.00 63.47 305 SER A C 1
ATOM 2522 O O . SER A 1 305 ? 96.487 -18.962 -71.077 1.00 63.47 305 SER A O 1
ATOM 2524 N N . GLY A 1 306 ? 95.576 -20.753 -70.085 1.00 55.19 306 GLY A N 1
ATOM 2525 C CA . GLY A 1 306 ? 96.828 -21.267 -69.531 1.00 55.19 306 GLY A CA 1
ATOM 2526 C C . GLY A 1 306 ? 97.421 -20.424 -68.401 1.00 55.19 306 GLY A C 1
ATOM 2527 O O . GLY A 1 306 ? 98.511 -19.874 -68.538 1.00 55.19 306 GLY A O 1
ATOM 2528 N N . LYS A 1 307 ? 96.751 -20.397 -67.241 1.00 52.06 307 LYS A N 1
ATOM 2529 C CA . LYS A 1 307 ? 97.394 -20.162 -65.934 1.00 52.06 307 LYS A CA 1
ATOM 2530 C C . LYS A 1 307 ? 96.799 -21.109 -64.882 1.00 52.06 307 LYS A C 1
ATOM 2532 O O . LYS A 1 307 ? 95.575 -21.149 -64.756 1.00 52.06 307 LYS A O 1
ATOM 2537 N N . PRO A 1 308 ? 97.610 -21.872 -64.125 1.00 50.47 308 PRO A N 1
ATOM 2538 C CA . PRO A 1 308 ? 97.085 -22.756 -63.098 1.00 50.47 308 PRO A CA 1
ATOM 2539 C C . PRO A 1 308 ? 96.647 -21.961 -61.861 1.00 50.47 308 PRO A C 1
ATOM 2541 O O . PRO A 1 308 ? 97.411 -21.200 -61.271 1.00 50.47 308 PRO A O 1
ATOM 2544 N N . VAL A 1 309 ? 95.373 -22.175 -61.537 1.00 48.69 309 VAL A N 1
ATOM 2545 C CA . VAL A 1 309 ? 94.691 -22.166 -60.237 1.00 48.69 309 VAL A CA 1
ATOM 2546 C C . VAL A 1 309 ? 95.617 -22.014 -59.031 1.00 48.69 309 VAL A C 1
ATOM 2548 O O . VAL A 1 309 ? 96.501 -22.840 -58.810 1.00 48.69 309 VAL A O 1
ATOM 2551 N N . TRP A 1 310 ? 95.345 -21.006 -58.198 1.00 40.03 310 TRP A N 1
ATOM 2552 C CA . TRP A 1 310 ? 95.815 -20.965 -56.817 1.00 40.03 310 TRP A CA 1
ATOM 2553 C C . TRP A 1 310 ? 95.333 -22.211 -56.067 1.00 40.03 310 TRP A C 1
ATOM 2555 O O . TRP A 1 310 ? 94.238 -22.261 -55.515 1.00 40.03 310 TRP A O 1
ATOM 2565 N N . ALA A 1 311 ? 96.194 -23.221 -56.032 1.00 44.47 311 ALA A N 1
ATOM 2566 C CA . ALA A 1 311 ? 96.334 -24.074 -54.873 1.00 44.47 311 ALA A CA 1
ATOM 2567 C C . ALA A 1 311 ? 96.901 -23.199 -53.748 1.00 44.47 311 ALA A C 1
ATOM 2569 O O . ALA A 1 311 ? 98.041 -22.753 -53.855 1.00 44.47 311 ALA A O 1
ATOM 2570 N N . ASN A 1 312 ? 96.078 -22.866 -52.749 1.00 43.91 312 ASN A N 1
ATOM 2571 C CA . ASN A 1 312 ? 96.394 -22.917 -51.314 1.00 43.91 312 ASN A CA 1
ATOM 2572 C C . ASN A 1 312 ? 95.302 -22.214 -50.482 1.00 43.91 312 ASN A C 1
ATOM 2574 O O . ASN A 1 312 ? 94.923 -21.080 -50.756 1.00 43.91 312 ASN A O 1
ATOM 2578 N N . HIS A 1 313 ? 94.878 -22.917 -49.427 1.00 43.75 313 HIS A N 1
ATOM 2579 C CA . HIS A 1 313 ? 93.951 -22.541 -48.348 1.00 43.75 313 HIS A CA 1
ATOM 2580 C C . HIS A 1 313 ? 92.445 -22.737 -48.575 1.00 43.75 313 HIS A C 1
ATOM 2582 O O . HIS A 1 313 ? 91.622 -21.833 -48.492 1.00 43.75 313 HIS A O 1
ATOM 2588 N N . SER A 1 314 ? 92.092 -24.020 -48.656 1.00 49.16 314 SER A N 1
ATOM 2589 C CA . SER A 1 314 ? 91.019 -24.595 -47.837 1.00 49.16 314 SER A CA 1
ATOM 2590 C C . SER A 1 314 ? 91.224 -24.253 -46.347 1.00 49.16 314 SER A C 1
ATOM 2592 O O . SER A 1 314 ? 91.955 -24.973 -45.667 1.00 49.16 314 SER A O 1
ATOM 2594 N N . THR A 1 315 ? 90.623 -23.166 -45.836 1.00 50.44 315 THR A N 1
ATOM 2595 C CA . THR A 1 315 ? 90.320 -22.958 -44.390 1.00 50.44 315 THR A CA 1
ATOM 2596 C C . THR A 1 315 ? 89.245 -21.874 -44.134 1.00 50.44 315 THR A C 1
ATOM 2598 O O . THR A 1 315 ? 89.320 -21.147 -43.148 1.00 50.44 315 THR A O 1
ATOM 2601 N N . TYR A 1 316 ? 88.242 -21.701 -45.007 1.00 46.56 316 TYR A N 1
ATOM 2602 C CA . TYR A 1 316 ? 87.164 -20.716 -44.752 1.00 46.56 316 TYR A CA 1
ATOM 2603 C C . TYR A 1 316 ? 85.734 -21.227 -44.996 1.00 46.56 316 TYR A C 1
ATOM 2605 O O . TYR A 1 316 ? 84.777 -20.484 -44.811 1.00 46.56 316 TYR A O 1
ATOM 2613 N N . GLU A 1 317 ? 85.553 -22.508 -45.328 1.00 46.31 317 GLU A N 1
ATOM 2614 C CA . GLU A 1 317 ? 84.214 -23.114 -45.465 1.00 46.31 317 GLU A CA 1
ATOM 2615 C C . GLU A 1 317 ? 83.724 -23.865 -44.214 1.00 46.31 317 GLU A C 1
ATOM 2617 O O . GLU A 1 317 ? 82.668 -24.492 -44.235 1.00 46.31 317 GLU A O 1
ATOM 2622 N N . GLU A 1 318 ? 84.435 -23.782 -43.089 1.00 51.56 318 GLU A N 1
ATOM 2623 C CA . GLU A 1 318 ? 84.039 -24.500 -41.870 1.00 51.56 318 GLU A CA 1
ATOM 2624 C C . GLU A 1 318 ? 82.927 -23.813 -41.042 1.00 51.56 318 GLU A C 1
ATOM 2626 O O . GLU A 1 318 ? 82.042 -24.519 -40.563 1.00 51.56 318 GLU A O 1
ATOM 2631 N N . PRO A 1 319 ? 82.822 -22.472 -40.909 1.00 54.56 319 PRO A N 1
ATOM 2632 C CA . PRO A 1 319 ? 81.759 -21.882 -40.081 1.00 54.56 319 PRO A CA 1
ATOM 2633 C C . PRO A 1 319 ? 80.351 -21.965 -40.700 1.00 54.56 319 PRO A C 1
ATOM 2635 O O . PRO A 1 319 ? 79.355 -21.953 -39.977 1.00 54.56 319 PRO A O 1
ATOM 2638 N N . VAL A 1 320 ? 80.243 -22.057 -42.031 1.00 52.81 320 VAL A N 1
ATOM 2639 C CA . VAL A 1 320 ? 78.953 -21.981 -42.745 1.00 52.81 320 VAL A CA 1
ATOM 2640 C C . VAL A 1 320 ? 78.261 -23.344 -42.817 1.00 52.81 320 VAL A C 1
ATOM 2642 O O . VAL A 1 320 ? 77.044 -23.419 -42.646 1.00 52.81 320 VAL A O 1
ATOM 2645 N N . GLN A 1 321 ? 79.018 -24.438 -42.965 1.00 51.38 321 GLN A N 1
ATOM 2646 C CA . GLN A 1 321 ? 78.444 -25.787 -42.918 1.00 51.38 321 GLN A CA 1
ATOM 2647 C C . GLN A 1 321 ? 77.981 -26.170 -41.503 1.00 51.38 321 GLN A C 1
ATOM 2649 O O . GLN A 1 321 ? 76.909 -26.759 -41.361 1.00 51.38 321 GLN A O 1
ATOM 2654 N N . TYR A 1 322 ? 78.694 -25.750 -40.448 1.00 52.94 322 TYR A N 1
ATOM 2655 C CA . TYR A 1 322 ? 78.236 -25.944 -39.064 1.00 52.94 322 TYR A CA 1
ATOM 2656 C C . TYR A 1 322 ? 76.996 -25.100 -38.718 1.00 52.94 322 TYR A C 1
ATOM 2658 O O . TYR A 1 322 ? 76.121 -25.578 -37.995 1.00 52.94 322 TYR A O 1
ATOM 2666 N N . ALA A 1 323 ? 76.863 -23.884 -39.261 1.00 54.50 323 ALA A N 1
ATOM 2667 C CA . ALA A 1 323 ? 75.669 -23.056 -39.071 1.00 54.50 323 ALA A CA 1
ATOM 2668 C C . ALA A 1 323 ? 74.433 -23.652 -39.773 1.00 54.50 323 ALA A C 1
ATOM 2670 O O . ALA A 1 323 ? 73.374 -23.772 -39.156 1.00 54.50 323 ALA A O 1
ATOM 2671 N N . TYR A 1 324 ? 74.584 -24.125 -41.015 1.00 53.06 324 TYR A N 1
ATOM 2672 C CA . TYR A 1 324 ? 73.489 -24.735 -41.779 1.00 53.06 324 TYR A CA 1
ATOM 2673 C C . TYR A 1 324 ? 73.069 -26.105 -41.210 1.00 53.06 324 TYR A C 1
ATOM 2675 O O . TYR A 1 324 ? 71.884 -26.439 -41.157 1.00 53.06 324 TYR A O 1
ATOM 2683 N N . GLN A 1 325 ? 74.025 -26.886 -40.693 1.00 48.94 325 GLN A N 1
ATOM 2684 C CA . GLN A 1 325 ? 73.752 -28.175 -40.051 1.00 48.94 325 GLN A CA 1
ATOM 2685 C C . GLN A 1 325 ? 73.144 -28.034 -38.641 1.00 48.94 325 GLN A C 1
ATOM 2687 O O . GLN A 1 325 ? 72.358 -28.894 -38.233 1.00 48.94 325 GLN A O 1
ATOM 2692 N N . ASN A 1 326 ? 73.441 -26.948 -37.913 1.00 54.75 326 ASN A N 1
ATOM 2693 C CA . ASN A 1 326 ? 72.778 -26.621 -36.644 1.00 54.75 326 ASN A CA 1
ATOM 2694 C C . ASN A 1 326 ? 71.346 -26.097 -36.846 1.00 54.75 326 ASN A C 1
ATOM 2696 O O . ASN A 1 326 ? 70.474 -26.427 -36.044 1.00 54.75 326 ASN A O 1
ATOM 2700 N N . GLN A 1 327 ? 71.065 -25.381 -37.940 1.00 54.47 327 GLN A N 1
ATOM 2701 C CA . GLN A 1 327 ? 69.707 -24.926 -38.271 1.00 54.47 327 GLN A CA 1
ATOM 2702 C C . GLN A 1 327 ? 68.753 -26.105 -38.545 1.00 54.47 327 GLN A C 1
ATOM 2704 O O . GLN A 1 327 ? 67.658 -26.153 -37.992 1.00 54.47 327 GLN A O 1
ATOM 2709 N N . ILE A 1 328 ? 69.215 -27.132 -39.272 1.00 53.78 328 ILE A N 1
ATOM 2710 C CA . ILE A 1 328 ? 68.434 -28.358 -39.540 1.00 53.78 328 ILE A CA 1
ATOM 2711 C C . ILE A 1 328 ? 68.249 -29.226 -38.274 1.00 53.78 328 ILE A C 1
ATOM 2713 O O . ILE A 1 328 ? 67.284 -29.989 -38.175 1.00 53.78 328 ILE A O 1
ATOM 2717 N N . LYS A 1 329 ? 69.152 -29.122 -37.285 1.00 50.94 329 LYS A N 1
ATOM 2718 C CA . LYS A 1 329 ? 69.036 -29.820 -35.988 1.00 50.94 329 LYS A CA 1
ATOM 2719 C C . LYS A 1 329 ? 68.117 -29.106 -34.985 1.00 50.94 329 LYS A C 1
ATOM 2721 O O . LYS A 1 329 ? 67.504 -29.795 -34.176 1.00 50.94 329 LYS A O 1
ATOM 2726 N N . ILE A 1 330 ? 67.983 -27.779 -35.043 1.00 52.56 330 ILE A N 1
ATOM 2727 C CA . ILE A 1 330 ? 67.038 -27.019 -34.200 1.00 52.56 330 ILE A CA 1
ATOM 2728 C C . ILE A 1 330 ? 65.601 -27.184 -34.720 1.00 52.56 330 ILE A C 1
ATOM 2730 O O . ILE A 1 330 ? 64.694 -27.446 -33.937 1.00 52.56 330 ILE A O 1
ATOM 2734 N N . GLU A 1 331 ? 65.406 -27.193 -36.041 1.00 44.19 331 GLU A N 1
ATOM 2735 C CA . GLU A 1 331 ? 64.076 -27.313 -36.664 1.00 44.19 331 GLU A CA 1
ATOM 2736 C C . GLU A 1 331 ? 63.470 -28.734 -36.575 1.00 44.19 331 GLU A C 1
ATOM 2738 O O . GLU A 1 331 ? 62.259 -28.916 -36.683 1.00 44.19 331 GLU A O 1
ATOM 2743 N N . LYS A 1 332 ? 64.288 -29.765 -36.305 1.00 47.69 332 LYS A N 1
ATOM 2744 C CA . LYS A 1 332 ? 63.812 -31.138 -36.024 1.00 47.69 332 LYS A CA 1
ATOM 2745 C C . LYS A 1 332 ? 63.590 -31.445 -34.538 1.00 47.69 332 LYS A C 1
ATOM 2747 O O . LYS A 1 332 ? 62.985 -32.473 -34.237 1.00 47.69 332 LYS A O 1
ATOM 2752 N N . ASN A 1 333 ? 64.017 -30.563 -33.630 1.00 48.28 333 ASN A N 1
ATOM 2753 C CA . ASN A 1 333 ? 63.867 -30.738 -32.181 1.00 48.28 333 ASN A CA 1
ATOM 2754 C C . ASN A 1 333 ? 62.714 -29.920 -31.565 1.00 48.28 333 ASN A C 1
ATOM 2756 O O . ASN A 1 333 ? 62.453 -30.070 -30.376 1.00 48.28 333 ASN A O 1
ATOM 2760 N N . GLU A 1 334 ? 61.963 -29.144 -32.354 1.00 45.06 334 GLU A N 1
ATOM 2761 C CA . GLU A 1 334 ? 60.739 -28.454 -31.896 1.00 45.06 334 GLU A CA 1
ATOM 2762 C C . GLU A 1 334 ? 59.429 -29.234 -32.132 1.00 45.06 334 GLU A C 1
ATOM 2764 O O . GLU A 1 334 ? 58.361 -28.767 -31.754 1.00 45.06 334 GLU A O 1
ATOM 2769 N N . TYR A 1 335 ? 59.482 -30.461 -32.672 1.00 40.94 335 TYR A N 1
ATOM 2770 C CA . TYR A 1 335 ? 58.279 -31.288 -32.890 1.00 40.94 335 TYR A CA 1
ATOM 2771 C C . TYR A 1 335 ? 58.370 -32.735 -32.381 1.00 40.94 335 TYR A C 1
ATOM 2773 O O . TYR A 1 335 ? 57.631 -33.593 -32.863 1.00 40.94 335 TYR A O 1
ATOM 2781 N N . ARG A 1 336 ? 59.221 -33.036 -31.386 1.00 45.38 336 ARG A N 1
ATOM 2782 C CA . ARG A 1 336 ? 59.133 -34.288 -30.599 1.00 45.38 336 ARG A CA 1
ATOM 2783 C C . ARG A 1 336 ? 59.663 -34.144 -29.166 1.00 45.38 336 ARG A C 1
ATOM 2785 O O . ARG A 1 336 ? 60.752 -34.608 -28.865 1.00 45.38 336 ARG A O 1
ATOM 2792 N N . LEU A 1 337 ? 58.834 -33.580 -28.290 1.00 34.81 337 LEU A N 1
ATOM 2793 C CA . LEU A 1 337 ? 58.739 -33.862 -26.846 1.00 34.81 337 LEU A CA 1
ATOM 2794 C C . LEU A 1 337 ? 57.275 -33.560 -26.475 1.00 34.81 337 LEU A C 1
ATOM 2796 O O . LEU A 1 337 ? 56.899 -32.426 -26.223 1.00 34.81 337 LEU A O 1
ATOM 2800 N N . SER A 1 338 ? 56.365 -34.509 -26.663 1.00 31.94 338 SER A N 1
ATOM 2801 C CA . SER A 1 338 ? 55.918 -35.304 -25.521 1.00 31.94 338 SER A CA 1
ATOM 2802 C C . SER A 1 338 ? 55.607 -36.738 -25.945 1.00 31.94 338 SER A C 1
ATOM 2804 O O . SER A 1 338 ? 54.737 -36.981 -26.784 1.00 31.94 338 SER A O 1
ATOM 2806 N N . PRO A 1 339 ? 56.350 -37.690 -25.377 1.00 36.31 339 PRO A N 1
ATOM 2807 C CA . PRO A 1 339 ? 55.743 -38.928 -24.934 1.00 36.31 339 PRO A CA 1
ATOM 2808 C C . PRO A 1 339 ? 56.233 -39.239 -23.520 1.00 36.31 339 PRO A C 1
ATOM 2810 O O . PRO A 1 339 ? 57.281 -39.849 -23.357 1.00 36.31 339 PRO A O 1
ATOM 2813 N N . ASP A 1 340 ? 55.448 -38.856 -22.519 1.00 28.59 340 ASP A N 1
ATOM 2814 C CA . ASP A 1 340 ? 55.453 -39.555 -21.234 1.00 28.59 340 ASP A CA 1
ATOM 2815 C C . ASP A 1 340 ? 54.054 -40.125 -21.010 1.00 28.59 340 ASP A C 1
ATOM 2817 O O . ASP A 1 340 ? 53.168 -39.523 -20.408 1.00 28.59 340 ASP A O 1
ATOM 2821 N N . CYS A 1 341 ? 53.853 -41.312 -21.567 1.00 29.06 341 CYS A N 1
ATOM 2822 C CA . CYS A 1 341 ? 52.899 -42.288 -21.074 1.00 29.06 341 CYS A CA 1
ATOM 2823 C C . CYS A 1 341 ? 53.582 -43.642 -21.195 1.00 29.06 341 CYS A C 1
ATOM 2825 O O . CYS A 1 341 ? 53.835 -44.093 -22.308 1.00 29.06 341 CYS A O 1
ATOM 2827 N N . GLU A 1 342 ? 53.909 -44.250 -20.055 1.00 32.03 342 GLU A N 1
ATOM 2828 C CA . GLU A 1 342 ? 53.409 -45.566 -19.630 1.00 32.03 342 GLU A CA 1
ATOM 2829 C C . GLU A 1 342 ? 54.233 -46.114 -18.443 1.00 32.03 342 GLU A C 1
ATOM 2831 O O . GLU A 1 342 ? 55.344 -45.653 -18.193 1.00 32.03 342 GLU A O 1
ATOM 2836 N N . PRO A 1 343 ? 53.795 -47.187 -17.763 1.00 42.62 343 PRO A N 1
ATOM 2837 C CA . PRO A 1 343 ? 52.428 -47.552 -17.383 1.00 42.62 343 PRO A CA 1
ATOM 2838 C C . PRO A 1 343 ? 52.389 -47.971 -15.899 1.00 42.62 343 PRO A C 1
ATOM 2840 O O . PRO A 1 343 ? 53.408 -48.364 -15.346 1.00 42.62 343 PRO A O 1
ATOM 2843 N N . ASN A 1 344 ? 51.221 -48.002 -15.250 1.00 26.92 344 ASN A N 1
ATOM 2844 C CA . ASN A 1 344 ? 50.919 -49.085 -14.303 1.00 26.92 344 ASN A CA 1
ATOM 2845 C C . ASN A 1 344 ? 49.417 -49.190 -14.011 1.00 26.92 344 ASN A C 1
ATOM 2847 O O . ASN A 1 344 ? 48.750 -48.238 -13.615 1.00 26.92 344 ASN A O 1
ATOM 2851 N N . ARG A 1 345 ? 48.916 -50.410 -14.217 1.00 27.80 345 ARG A N 1
ATOM 2852 C CA . ARG A 1 345 ? 47.588 -50.915 -13.856 1.00 27.80 345 ARG A CA 1
ATOM 2853 C C . ARG A 1 345 ? 47.275 -50.694 -12.375 1.00 27.80 345 ARG A C 1
ATOM 2855 O O . ARG A 1 345 ? 48.089 -51.060 -11.534 1.00 27.80 345 ARG A O 1
ATOM 2862 N N . SER A 1 346 ? 46.042 -50.295 -12.068 1.00 29.61 346 SER A N 1
ATOM 2863 C CA . SER A 1 346 ? 45.111 -50.973 -11.130 1.00 29.61 346 SER A CA 1
ATOM 2864 C C . SER A 1 346 ? 43.895 -50.062 -10.884 1.00 29.61 346 SER A C 1
ATOM 2866 O O . SER A 1 346 ? 44.030 -48.902 -10.527 1.00 29.61 346 SER A O 1
ATOM 2868 N N . ALA A 1 347 ? 42.720 -50.457 -11.374 1.00 29.67 347 ALA A N 1
ATOM 2869 C CA . ALA A 1 347 ? 41.645 -51.075 -10.590 1.00 29.67 347 ALA A CA 1
ATOM 2870 C C . ALA A 1 347 ? 41.002 -50.127 -9.555 1.00 29.67 347 ALA A C 1
ATOM 2872 O O . ALA A 1 347 ? 41.498 -49.950 -8.448 1.00 29.67 347 ALA A O 1
ATOM 2873 N N . THR A 1 348 ? 39.841 -49.572 -9.911 1.00 31.02 348 THR A N 1
ATOM 2874 C CA . THR A 1 348 ? 38.862 -49.028 -8.957 1.00 31.02 348 THR A CA 1
ATOM 2875 C C . THR A 1 348 ? 38.311 -50.161 -8.079 1.00 31.02 348 THR A C 1
ATOM 2877 O O . THR A 1 348 ? 38.146 -51.285 -8.564 1.00 31.02 348 THR A O 1
ATOM 2880 N N . PRO A 1 349 ? 37.947 -49.870 -6.821 1.00 37.19 349 PRO A N 1
ATOM 2881 C CA . PRO A 1 349 ? 36.530 -50.003 -6.465 1.00 37.19 349 PRO A CA 1
ATOM 2882 C C . PRO A 1 349 ? 35.990 -48.818 -5.623 1.00 37.19 349 PRO A C 1
ATOM 2884 O O . PRO A 1 349 ? 36.776 -47.985 -5.173 1.00 37.19 349 PRO A O 1
ATOM 2887 N N . PRO A 1 350 ? 34.654 -48.684 -5.461 1.00 46.38 350 PRO A N 1
ATOM 2888 C CA . PRO A 1 350 ? 34.005 -47.404 -5.151 1.00 46.38 350 PRO A CA 1
ATOM 2889 C C . PRO A 1 350 ? 33.387 -47.284 -3.731 1.00 46.38 350 PRO A C 1
ATOM 2891 O O . PRO A 1 350 ? 33.164 -48.294 -3.068 1.00 46.38 350 PRO A O 1
ATOM 2894 N N . LEU A 1 351 ? 32.981 -46.039 -3.390 1.00 29.30 351 LEU A N 1
ATOM 2895 C CA . LEU A 1 351 ? 32.031 -45.563 -2.338 1.00 29.30 351 LEU A CA 1
ATOM 2896 C C . LEU A 1 351 ? 32.555 -45.413 -0.884 1.00 29.30 351 LEU A C 1
ATOM 2898 O O . LEU A 1 351 ? 33.508 -46.107 -0.539 1.00 29.30 351 LEU A O 1
ATOM 2902 N N . PRO A 1 352 ? 31.902 -44.637 0.033 1.00 40.50 352 PRO A N 1
ATOM 2903 C CA . PRO A 1 352 ? 30.840 -43.598 -0.069 1.00 40.50 352 PRO A CA 1
ATOM 2904 C C . PRO A 1 352 ? 31.184 -42.257 0.680 1.00 40.50 352 PRO A C 1
ATOM 2906 O O . PRO A 1 352 ? 32.273 -42.136 1.240 1.00 40.50 352 PRO A O 1
ATOM 2909 N N . PRO A 1 353 ? 30.288 -41.236 0.711 1.00 45.31 353 PRO A N 1
ATOM 2910 C CA . PRO A 1 353 ? 30.549 -39.900 1.284 1.00 45.31 353 PRO A CA 1
ATOM 2911 C C . PRO A 1 353 ? 30.032 -39.737 2.729 1.00 45.31 353 PRO A C 1
ATOM 2913 O O . PRO A 1 353 ? 29.079 -40.419 3.084 1.00 45.31 353 PRO A O 1
ATOM 2916 N N . LEU A 1 354 ? 30.578 -38.801 3.529 1.00 32.09 354 LEU A N 1
ATOM 2917 C CA . LEU A 1 354 ? 29.901 -38.152 4.682 1.00 32.09 354 LEU A CA 1
ATOM 2918 C C . LEU A 1 354 ? 30.722 -36.924 5.216 1.00 32.09 354 LEU A C 1
ATOM 2920 O O . LEU A 1 354 ? 31.878 -36.771 4.824 1.00 32.09 354 LEU A O 1
ATOM 2924 N N . PRO A 1 355 ? 30.161 -36.010 6.049 1.00 44.97 355 PRO A N 1
ATOM 2925 C CA . PRO A 1 355 ? 30.113 -34.571 5.766 1.00 44.97 355 PRO A CA 1
ATOM 2926 C C . PRO A 1 355 ? 30.452 -33.683 6.983 1.00 44.97 355 PRO A C 1
ATOM 2928 O O . PRO A 1 355 ? 29.776 -33.724 8.004 1.00 44.97 355 PRO A O 1
ATOM 2931 N N . PHE A 1 356 ? 31.420 -32.784 6.897 1.00 27.56 356 PHE A N 1
ATOM 2932 C CA . PHE A 1 356 ? 31.665 -31.823 7.979 1.00 27.56 356 PHE A CA 1
ATOM 2933 C C . PHE A 1 356 ? 32.273 -30.559 7.376 1.00 27.56 356 PHE A C 1
ATOM 2935 O O . PHE A 1 356 ? 33.048 -30.651 6.437 1.00 27.56 356 PHE A O 1
ATOM 2942 N N . GLN A 1 357 ? 32.037 -29.344 7.841 1.00 29.59 357 GLN A N 1
ATOM 2943 C CA . GLN A 1 357 ? 31.061 -28.750 8.739 1.00 29.59 357 GLN A CA 1
ATOM 2944 C C . GLN A 1 357 ? 31.239 -27.235 8.536 1.00 29.59 357 GLN A C 1
ATOM 2946 O O . GLN A 1 357 ? 32.262 -26.775 8.028 1.00 29.59 357 GLN A O 1
ATOM 2951 N N . ILE A 1 358 ? 30.237 -26.470 8.947 1.00 34.94 358 ILE A N 1
ATOM 2952 C CA . ILE A 1 358 ? 30.250 -25.010 9.015 1.00 34.94 358 ILE A CA 1
ATOM 2953 C C . ILE A 1 358 ? 31.476 -24.534 9.808 1.00 34.94 358 ILE A C 1
ATOM 2955 O O . ILE A 1 358 ? 31.667 -24.938 10.954 1.00 34.94 358 ILE A O 1
ATOM 2959 N N . LYS A 1 359 ? 32.270 -23.632 9.224 1.00 29.64 359 LYS A N 1
ATOM 2960 C CA . LYS A 1 359 ? 33.191 -22.789 9.988 1.00 29.64 359 LYS A CA 1
ATOM 2961 C C . LYS A 1 359 ? 33.251 -21.393 9.377 1.00 29.64 359 LYS A C 1
ATOM 2963 O O . LYS A 1 359 ? 33.908 -21.165 8.367 1.00 29.64 359 LYS A O 1
ATOM 2968 N N . GLU A 1 360 ? 32.518 -20.480 10.008 1.00 31.89 360 GLU A N 1
ATOM 2969 C CA . GLU A 1 360 ? 32.768 -19.043 9.938 1.00 31.89 360 GLU A CA 1
ATOM 2970 C C . GLU A 1 360 ? 34.208 -18.753 10.360 1.00 31.89 360 GLU A C 1
ATOM 2972 O O . GLU A 1 360 ? 34.655 -19.265 11.388 1.00 31.89 360 GLU A O 1
ATOM 2977 N N . MET A 1 361 ? 34.897 -17.888 9.614 1.00 30.84 361 MET A N 1
ATOM 2978 C CA . MET A 1 361 ? 35.876 -16.954 10.170 1.00 30.84 361 MET A CA 1
ATOM 2979 C C . MET A 1 361 ? 36.316 -15.928 9.111 1.00 30.84 361 MET A C 1
ATOM 2981 O O . MET A 1 361 ? 36.906 -16.275 8.098 1.00 30.84 361 MET A O 1
ATOM 2985 N N . THR A 1 362 ? 36.011 -14.661 9.413 1.00 30.70 362 THR A N 1
ATOM 2986 C CA . THR A 1 362 ? 36.895 -13.481 9.314 1.00 30.70 362 THR A CA 1
ATOM 2987 C C . THR A 1 362 ? 37.628 -13.153 7.998 1.00 30.70 362 THR A C 1
ATOM 2989 O O . THR A 1 362 ? 38.556 -13.835 7.583 1.00 30.70 362 THR A O 1
ATOM 2992 N N . SER A 1 363 ? 37.288 -11.968 7.467 1.00 29.39 363 SER A N 1
ATOM 2993 C CA . SER A 1 363 ? 38.138 -11.008 6.714 1.00 29.39 363 SER A CA 1
ATOM 2994 C C . SER A 1 363 ? 39.550 -10.841 7.343 1.00 29.39 363 SER A C 1
ATOM 2996 O O . SER A 1 363 ? 39.638 -11.116 8.543 1.00 29.39 363 SER A O 1
ATOM 2998 N N . PRO A 1 364 ? 40.618 -10.300 6.686 1.00 43.09 364 PRO A N 1
ATOM 2999 C CA . PRO A 1 364 ? 40.604 -9.366 5.542 1.00 43.09 364 PRO A CA 1
ATOM 3000 C C . PRO A 1 364 ? 41.745 -9.501 4.487 1.00 43.09 364 PRO A C 1
ATOM 3002 O O . PRO A 1 364 ? 42.687 -10.267 4.652 1.00 43.09 364 PRO A O 1
ATOM 3005 N N . LEU A 1 365 ? 41.688 -8.609 3.481 1.00 29.23 365 LEU A N 1
ATOM 3006 C CA . LEU A 1 365 ? 42.789 -8.028 2.679 1.00 29.23 365 LEU A CA 1
ATOM 3007 C C . LEU A 1 365 ? 42.985 -8.523 1.224 1.00 29.23 365 LEU A C 1
ATOM 3009 O O . LEU A 1 365 ? 43.449 -9.621 0.960 1.00 29.23 365 LEU A O 1
ATOM 3013 N N . VAL A 1 366 ? 42.654 -7.600 0.311 1.00 34.44 366 VAL A N 1
ATOM 3014 C CA . VAL A 1 366 ? 43.266 -7.243 -0.987 1.00 34.44 366 VAL A CA 1
ATOM 3015 C C . VAL A 1 366 ? 44.308 -8.208 -1.575 1.00 34.44 366 VAL A C 1
ATOM 3017 O O . VAL A 1 366 ? 45.440 -8.272 -1.099 1.00 34.44 366 VAL A O 1
ATOM 3020 N N . SER A 1 367 ? 43.975 -8.802 -2.723 1.00 30.25 367 SER A N 1
ATOM 3021 C CA . SER A 1 367 ? 44.931 -9.049 -3.808 1.00 30.25 367 SER A CA 1
ATOM 3022 C C . SER A 1 367 ? 44.176 -9.235 -5.128 1.00 30.25 367 SER A C 1
ATOM 3024 O O . SER A 1 367 ? 43.314 -10.107 -5.226 1.00 30.25 367 SER A O 1
ATOM 3026 N N . ASP A 1 368 ? 44.466 -8.361 -6.092 1.00 37.94 368 ASP A N 1
ATOM 3027 C CA . ASP A 1 368 ? 44.177 -8.551 -7.514 1.00 37.94 368 ASP A CA 1
ATOM 3028 C C . ASP A 1 368 ? 44.989 -9.745 -8.027 1.00 37.94 368 ASP A C 1
ATOM 3030 O O . ASP A 1 368 ? 46.170 -9.833 -7.709 1.00 37.94 368 ASP A O 1
ATOM 3034 N N . GLU A 1 369 ? 44.369 -10.631 -8.807 1.00 35.47 369 GLU A N 1
ATOM 3035 C CA . GLU A 1 369 ? 44.957 -11.310 -9.973 1.00 35.47 369 GLU A CA 1
ATOM 3036 C C . GLU A 1 369 ? 43.882 -12.185 -10.655 1.00 35.47 369 GLU A C 1
ATOM 3038 O O . GLU A 1 369 ? 42.886 -12.599 -10.058 1.00 35.47 369 GLU A O 1
ATOM 3043 N N . GLU A 1 370 ? 44.075 -12.370 -11.951 1.00 41.69 370 GLU A N 1
ATOM 3044 C CA . GLU A 1 370 ? 43.149 -12.769 -13.013 1.00 41.69 370 GLU A CA 1
ATOM 3045 C C . GLU A 1 370 ? 42.225 -13.982 -12.752 1.00 41.69 370 GLU A C 1
ATOM 3047 O O . GLU A 1 370 ? 42.664 -15.097 -12.468 1.00 41.69 370 GLU A O 1
ATOM 3052 N N . VAL A 1 371 ? 40.912 -13.805 -12.983 1.00 34.03 371 VAL A N 1
ATOM 3053 C CA . VAL A 1 371 ? 39.933 -14.906 -13.067 1.00 34.03 371 VAL A CA 1
ATOM 3054 C C . VAL A 1 371 ? 39.353 -14.977 -14.478 1.00 34.03 371 VAL A C 1
ATOM 3056 O O . VAL A 1 371 ? 38.641 -14.082 -14.936 1.00 34.03 371 VAL A O 1
ATOM 3059 N N . PHE A 1 372 ? 39.656 -16.084 -15.154 1.00 36.38 372 PHE A N 1
ATOM 3060 C CA . PHE A 1 372 ? 39.062 -16.509 -16.418 1.00 36.38 372 PHE A CA 1
ATOM 3061 C C . PHE A 1 372 ? 37.520 -16.431 -16.386 1.00 36.38 372 PHE A C 1
ATOM 3063 O O . PHE A 1 372 ? 36.907 -16.879 -15.412 1.00 36.38 372 PHE A O 1
ATOM 3070 N N . PRO A 1 373 ? 36.855 -15.942 -17.450 1.00 38.94 373 PRO A N 1
ATOM 3071 C CA . PRO A 1 373 ? 35.400 -15.909 -17.508 1.00 38.94 373 PRO A CA 1
ATOM 3072 C C . PRO A 1 373 ? 34.848 -17.326 -17.713 1.00 38.94 373 PRO A C 1
ATOM 3074 O O . PRO A 1 373 ? 34.761 -17.827 -18.834 1.00 38.94 373 PRO A O 1
ATOM 3077 N N . LEU A 1 374 ? 34.434 -17.977 -16.626 1.00 39.38 374 LEU A N 1
ATOM 3078 C CA . LEU A 1 374 ? 33.505 -19.100 -16.717 1.00 39.38 374 LEU A CA 1
ATOM 3079 C C . LEU A 1 374 ? 32.146 -18.542 -17.148 1.00 39.38 374 LEU A C 1
ATOM 3081 O O . LEU A 1 374 ? 31.509 -17.773 -16.431 1.00 39.38 374 LEU A O 1
ATOM 3085 N N . SER A 1 375 ? 31.733 -18.905 -18.359 1.00 40.94 375 SER A N 1
ATOM 3086 C CA . SER A 1 375 ? 30.404 -18.590 -18.883 1.00 40.94 375 SER A CA 1
ATOM 3087 C C . SER A 1 375 ? 29.330 -19.196 -17.965 1.00 40.94 375 SER A C 1
ATOM 3089 O O . SER A 1 375 ? 29.491 -20.349 -17.551 1.00 40.94 375 SER A O 1
ATOM 3091 N N . PRO A 1 376 ? 28.235 -18.483 -17.639 1.00 41.47 376 PRO A N 1
ATOM 3092 C CA . PRO A 1 376 ? 27.130 -19.085 -16.907 1.00 41.47 376 PRO A CA 1
ATOM 3093 C C . PRO A 1 376 ? 26.469 -20.158 -17.786 1.00 41.47 376 PRO A C 1
ATOM 3095 O O . PRO A 1 376 ? 26.276 -19.913 -18.977 1.00 41.47 376 PRO A O 1
ATOM 3098 N N . PRO A 1 377 ? 26.098 -21.325 -17.236 1.00 45.97 377 PRO A N 1
ATOM 3099 C CA . PRO A 1 377 ? 25.315 -22.300 -17.976 1.00 45.97 377 PRO A CA 1
ATOM 3100 C C . PRO A 1 377 ? 23.930 -21.716 -18.279 1.00 45.97 377 PRO A C 1
ATOM 3102 O O . PRO A 1 377 ? 23.296 -21.119 -17.404 1.00 45.97 377 PRO A O 1
ATOM 3105 N N . ASP A 1 378 ? 23.462 -21.903 -19.512 1.00 40.91 378 ASP A N 1
ATOM 3106 C CA . ASP A 1 378 ? 22.093 -21.606 -19.932 1.00 40.91 378 ASP A CA 1
ATOM 3107 C C . ASP A 1 378 ? 21.109 -22.357 -19.025 1.00 40.91 378 ASP A C 1
ATOM 3109 O O . ASP A 1 378 ? 20.886 -23.560 -19.162 1.00 40.91 378 ASP A O 1
ATOM 3113 N N . THR A 1 379 ? 20.527 -21.660 -18.050 1.00 36.16 379 THR A N 1
ATOM 3114 C CA . THR A 1 379 ? 19.586 -22.252 -17.093 1.00 36.16 379 THR A CA 1
ATOM 3115 C C . THR A 1 379 ? 18.146 -22.008 -17.527 1.00 36.16 379 THR A C 1
ATOM 3117 O O . THR A 1 379 ? 17.347 -21.403 -16.820 1.00 36.16 379 THR A O 1
ATOM 3120 N N . SER A 1 380 ? 17.765 -22.562 -18.678 1.00 45.22 380 SER A N 1
ATOM 3121 C CA . SER A 1 380 ? 16.380 -23.010 -18.847 1.00 45.22 380 SER A CA 1
ATOM 3122 C C . SER A 1 380 ? 16.242 -24.386 -18.190 1.00 45.22 380 SER A C 1
ATOM 3124 O O . SER A 1 380 ? 16.102 -25.406 -18.865 1.00 45.22 380 SER A O 1
ATOM 3126 N N . PHE A 1 381 ? 16.343 -24.443 -16.861 1.00 46.97 381 PHE A N 1
ATOM 3127 C CA . PHE A 1 381 ? 15.957 -25.656 -16.151 1.00 46.97 381 PHE A CA 1
ATOM 3128 C C . PHE A 1 381 ? 14.429 -25.670 -16.031 1.00 46.97 381 PHE A C 1
ATOM 3130 O O . PHE A 1 381 ? 13.856 -24.678 -15.572 1.00 46.97 381 PHE A O 1
ATOM 3137 N N . PRO A 1 382 ? 13.748 -26.763 -16.425 1.00 58.34 382 PRO A N 1
ATOM 3138 C CA . PRO A 1 382 ? 12.356 -26.967 -16.054 1.00 58.34 382 PRO A CA 1
ATOM 3139 C C . PRO A 1 382 ? 12.242 -26.802 -14.538 1.00 58.34 382 PRO A C 1
ATOM 3141 O O . PRO A 1 382 ? 13.102 -27.300 -13.806 1.00 58.34 382 PRO A O 1
ATOM 3144 N N . ALA A 1 383 ? 11.218 -26.083 -14.070 1.00 59.97 383 ALA A N 1
ATOM 3145 C CA . ALA A 1 383 ? 10.934 -25.975 -12.643 1.00 59.97 383 ALA A CA 1
ATOM 3146 C C . ALA A 1 383 ? 11.026 -27.372 -12.009 1.00 59.97 383 ALA A C 1
ATOM 3148 O O . ALA A 1 383 ? 10.522 -28.339 -12.582 1.00 59.97 383 ALA A O 1
ATOM 3149 N N . SER A 1 384 ? 11.720 -27.493 -10.871 1.00 75.69 384 SER A N 1
ATOM 3150 C CA . SER A 1 384 ? 11.915 -28.795 -10.227 1.00 75.69 384 SER A CA 1
ATOM 3151 C C . SER A 1 384 ? 10.564 -29.503 -10.053 1.00 75.69 384 SER A C 1
ATOM 3153 O O . SER A 1 384 ? 9.552 -28.840 -9.823 1.00 75.69 384 SER A O 1
ATOM 3155 N N . LEU A 1 385 ? 10.523 -30.836 -10.142 1.00 81.19 385 LEU A N 1
ATOM 3156 C CA . LEU A 1 385 ? 9.275 -31.610 -10.031 1.00 81.19 385 LEU A CA 1
ATOM 3157 C C . LEU A 1 385 ? 8.460 -31.234 -8.772 1.00 81.19 385 LEU A C 1
ATOM 3159 O O . LEU A 1 385 ? 7.233 -31.191 -8.808 1.00 81.19 385 LEU A O 1
ATOM 3163 N N . ALA A 1 386 ? 9.150 -30.880 -7.683 1.00 74.81 386 ALA A N 1
ATOM 3164 C CA . ALA A 1 386 ? 8.548 -30.374 -6.451 1.00 74.81 386 ALA A CA 1
ATOM 3165 C C . ALA A 1 386 ? 7.901 -28.985 -6.621 1.00 74.81 386 ALA A C 1
ATOM 3167 O O . ALA A 1 386 ? 6.790 -28.759 -6.145 1.00 74.81 386 ALA A O 1
ATOM 3168 N N . THR A 1 387 ? 8.560 -28.067 -7.333 1.00 79.81 387 THR A N 1
ATOM 3169 C CA . THR A 1 387 ? 8.009 -26.746 -7.675 1.00 79.81 387 THR A CA 1
ATOM 3170 C C . THR A 1 387 ? 6.776 -26.875 -8.568 1.00 79.81 387 THR A C 1
ATOM 3172 O O . THR A 1 387 ? 5.785 -26.189 -8.340 1.00 79.81 387 THR A O 1
ATOM 3175 N N . GLN A 1 388 ? 6.801 -27.781 -9.549 1.00 84.81 388 GLN A N 1
ATOM 3176 C CA . GLN A 1 388 ? 5.654 -28.017 -10.427 1.00 84.81 388 GLN A CA 1
ATOM 3177 C C . GLN A 1 388 ? 4.451 -28.588 -9.658 1.00 84.81 388 GLN A C 1
ATOM 3179 O O . GLN A 1 388 ? 3.332 -28.114 -9.845 1.00 84.81 388 GLN A O 1
ATOM 3184 N N . HIS A 1 389 ? 4.677 -29.552 -8.759 1.00 85.44 389 HIS A N 1
ATOM 3185 C CA . HIS A 1 389 ? 3.619 -30.098 -7.902 1.00 85.44 389 HIS A CA 1
ATOM 3186 C C . HIS A 1 389 ? 3.016 -29.026 -6.987 1.00 85.44 389 HIS A C 1
ATOM 3188 O O . HIS A 1 389 ? 1.798 -28.917 -6.879 1.00 85.44 389 HIS A O 1
ATOM 3194 N N . PHE A 1 390 ? 3.864 -28.197 -6.369 1.00 91.38 390 PHE A N 1
ATOM 3195 C CA . PHE A 1 390 ? 3.410 -27.100 -5.518 1.00 91.38 390 PHE A CA 1
ATOM 3196 C C . PHE A 1 390 ? 2.531 -26.103 -6.282 1.00 91.38 390 PHE A C 1
ATOM 3198 O O . PHE A 1 390 ? 1.475 -25.723 -5.786 1.00 91.38 390 PHE A O 1
ATOM 3205 N N . LEU A 1 391 ? 2.925 -25.726 -7.504 1.00 89.69 391 LEU A N 1
ATOM 3206 C CA . LEU A 1 391 ? 2.135 -24.823 -8.345 1.00 89.69 391 LEU A CA 1
ATOM 3207 C C . LEU A 1 391 ? 0.778 -25.427 -8.731 1.00 89.69 391 LEU A C 1
ATOM 3209 O O . LEU A 1 391 ? -0.229 -24.730 -8.654 1.00 89.69 391 LEU A O 1
ATOM 3213 N N . MET A 1 392 ? 0.726 -26.715 -9.091 1.00 90.88 392 MET A N 1
ATOM 3214 C CA . MET A 1 392 ? -0.546 -27.388 -9.395 1.00 90.88 392 MET A CA 1
ATOM 3215 C C . MET A 1 392 ? -1.464 -27.478 -8.170 1.00 90.88 392 MET A C 1
ATOM 3217 O O . MET A 1 392 ? -2.684 -27.367 -8.294 1.00 90.88 392 MET A O 1
ATOM 3221 N N . GLU A 1 393 ? -0.896 -27.681 -6.982 1.00 92.81 393 GLU A N 1
ATOM 3222 C CA . GLU A 1 393 ? -1.666 -27.747 -5.743 1.00 92.81 393 GLU A CA 1
ATOM 3223 C C . GLU A 1 393 ? -2.161 -26.368 -5.286 1.00 92.81 393 GLU A C 1
ATOM 3225 O O . GLU A 1 393 ? -3.306 -26.247 -4.851 1.00 92.81 393 GLU A O 1
ATOM 3230 N N . GLU A 1 394 ? -1.359 -25.316 -5.464 1.00 90.00 394 GLU A N 1
ATOM 3231 C CA . GLU A 1 394 ? -1.807 -23.928 -5.293 1.00 90.00 394 GLU A CA 1
ATOM 3232 C C . GLU A 1 394 ? -2.921 -23.561 -6.276 1.00 90.00 394 GLU A C 1
ATOM 3234 O O . GLU A 1 394 ? -3.942 -23.003 -5.876 1.00 90.00 394 GLU A O 1
ATOM 3239 N N . GLU A 1 395 ? -2.797 -23.949 -7.547 1.00 91.94 395 GLU A N 1
ATOM 3240 C CA . GLU A 1 395 ? -3.849 -23.713 -8.539 1.00 91.94 395 GLU A CA 1
ATOM 3241 C C . GLU A 1 395 ? -5.156 -24.432 -8.161 1.00 91.94 395 GLU A C 1
ATOM 3243 O O . GLU A 1 395 ? -6.252 -23.891 -8.332 1.00 91.94 395 GLU A O 1
ATOM 3248 N N . LYS A 1 396 ? -5.062 -25.641 -7.592 1.00 95.75 396 LYS A N 1
ATOM 3249 C CA . LYS A 1 396 ? -6.224 -26.370 -7.072 1.00 95.75 396 LYS A CA 1
ATOM 3250 C C . LYS A 1 396 ? -6.853 -25.655 -5.871 1.00 95.75 396 LYS A C 1
ATOM 3252 O O . LYS A 1 396 ? -8.072 -25.482 -5.858 1.00 95.75 396 LYS A O 1
ATOM 3257 N N . ARG A 1 397 ? -6.046 -25.197 -4.906 1.00 96.19 397 ARG A N 1
ATOM 3258 C CA . ARG A 1 397 ? -6.524 -24.418 -3.748 1.00 96.19 397 ARG A CA 1
ATOM 3259 C C . ARG A 1 397 ? -7.221 -23.128 -4.179 1.00 96.19 397 ARG A C 1
ATOM 3261 O O . ARG A 1 397 ? -8.282 -22.805 -3.648 1.00 96.19 397 ARG A O 1
ATOM 3268 N N . ALA A 1 398 ? -6.671 -22.432 -5.173 1.00 93.81 398 ALA A N 1
ATOM 3269 C CA . ALA A 1 398 ? -7.267 -21.218 -5.721 1.00 93.81 398 ALA A CA 1
ATOM 3270 C C . ALA A 1 398 ? -8.661 -21.485 -6.314 1.00 93.81 398 ALA A C 1
ATOM 3272 O O . ALA A 1 398 ? -9.609 -20.769 -5.998 1.00 93.81 398 ALA A O 1
ATOM 3273 N N . LYS A 1 399 ? -8.816 -22.565 -7.093 1.00 96.00 399 LYS A N 1
ATOM 3274 C CA . LYS A 1 399 ? -10.113 -22.967 -7.671 1.00 96.00 399 LYS A CA 1
ATOM 3275 C C . LYS A 1 399 ? -11.136 -23.380 -6.609 1.00 96.00 399 LYS A C 1
ATOM 3277 O O . LYS A 1 399 ? -12.326 -23.101 -6.748 1.00 96.00 399 LYS A O 1
ATOM 3282 N N . GLU A 1 400 ? -10.698 -24.050 -5.545 1.00 96.75 400 GLU A N 1
ATOM 3283 C CA . GLU A 1 400 ? -11.572 -24.413 -4.422 1.00 96.75 400 GLU A CA 1
ATOM 3284 C C . GLU A 1 400 ? -12.058 -23.174 -3.658 1.00 96.75 400 GLU A C 1
ATOM 3286 O O . GLU A 1 400 ? -13.249 -23.073 -3.351 1.00 96.75 400 GLU A O 1
ATOM 3291 N N . LEU A 1 401 ? -11.168 -22.204 -3.421 1.00 96.19 401 LEU A N 1
ATOM 3292 C CA . LEU A 1 401 ? -11.517 -20.929 -2.797 1.00 96.19 401 LEU A CA 1
ATOM 3293 C C . LEU A 1 401 ? -12.489 -20.125 -3.666 1.00 96.19 401 LEU A C 1
ATOM 3295 O O . LEU A 1 401 ? -13.488 -19.619 -3.159 1.00 96.19 401 LEU A O 1
ATOM 3299 N N . GLU A 1 402 ? -12.240 -20.053 -4.974 1.00 96.31 402 GLU A N 1
ATOM 3300 C CA . GLU A 1 402 ? -13.135 -19.398 -5.930 1.00 96.31 402 GLU A CA 1
ATOM 3301 C C . GLU A 1 402 ? -14.542 -20.015 -5.888 1.00 96.31 402 GLU A C 1
ATOM 3303 O O . GLU A 1 402 ? -15.543 -19.304 -5.790 1.00 96.31 402 GLU A O 1
ATOM 3308 N N . LYS A 1 403 ? -14.637 -21.350 -5.871 1.00 96.44 403 LYS A N 1
ATOM 3309 C CA . LYS A 1 403 ? -15.923 -22.051 -5.766 1.00 96.44 403 LYS A CA 1
ATOM 3310 C C . LYS A 1 403 ? -16.643 -21.754 -4.446 1.00 96.44 403 LYS A C 1
ATOM 3312 O O . LYS A 1 403 ? -17.867 -21.595 -4.444 1.00 96.44 403 LYS A O 1
ATOM 3317 N N . LEU A 1 404 ? -15.907 -21.682 -3.337 1.00 97.81 404 LEU A N 1
ATOM 3318 C CA . LEU A 1 404 ? -16.468 -21.347 -2.028 1.00 97.81 404 LEU A CA 1
ATOM 3319 C C . LEU A 1 404 ? -17.009 -19.911 -2.006 1.00 97.81 404 LEU A C 1
ATOM 3321 O O . LEU A 1 404 ? -18.128 -19.687 -1.546 1.00 97.81 404 LEU A O 1
ATOM 3325 N N . LEU A 1 405 ? -16.249 -18.963 -2.559 1.00 96.62 405 LEU A N 1
ATOM 3326 C CA . LEU A 1 405 ? -16.660 -17.564 -2.676 1.00 96.62 405 LEU A CA 1
ATOM 3327 C C . LEU A 1 405 ? -17.913 -17.420 -3.539 1.00 96.62 405 LEU A C 1
ATOM 3329 O O . LEU A 1 405 ? -18.870 -16.786 -3.104 1.00 96.62 405 LEU A O 1
ATOM 3333 N N . ASN A 1 406 ? -17.955 -18.070 -4.704 1.00 94.69 406 ASN A N 1
ATOM 3334 C CA . ASN A 1 406 ? -19.135 -18.056 -5.572 1.00 94.69 406 ASN A CA 1
ATOM 3335 C C . ASN A 1 406 ? -20.370 -18.632 -4.862 1.00 94.69 406 ASN A C 1
ATOM 3337 O O . ASN A 1 406 ? -21.439 -18.033 -4.902 1.00 94.69 406 ASN A O 1
ATOM 3341 N N . THR A 1 407 ? -20.209 -19.732 -4.119 1.00 96.94 407 THR A N 1
ATOM 3342 C CA . THR A 1 407 ? -21.309 -20.321 -3.332 1.00 96.94 407 THR A CA 1
ATOM 3343 C C . THR A 1 407 ? -21.825 -19.351 -2.267 1.00 96.94 407 THR A C 1
ATOM 3345 O O . THR A 1 407 ? -23.033 -19.224 -2.071 1.00 96.94 407 THR A O 1
ATOM 3348 N N . HIS A 1 408 ? -20.920 -18.645 -1.585 1.00 97.06 408 HIS A N 1
ATOM 3349 C CA . HIS A 1 408 ? -21.298 -17.666 -0.572 1.00 97.06 408 HIS A CA 1
ATOM 3350 C C . HIS A 1 408 ? -21.995 -16.441 -1.180 1.00 97.06 408 HIS A C 1
ATOM 3352 O O . HIS A 1 408 ? -22.988 -15.962 -0.633 1.00 97.06 408 HIS A O 1
ATOM 3358 N N . ILE A 1 409 ? -21.520 -15.964 -2.335 1.00 96.75 409 ILE A N 1
ATOM 3359 C CA . ILE A 1 409 ? -22.160 -14.882 -3.093 1.00 96.75 409 ILE A CA 1
ATOM 3360 C C . ILE A 1 409 ? -23.586 -15.284 -3.488 1.00 96.75 409 ILE A C 1
ATOM 3362 O O . ILE A 1 409 ? -24.517 -14.513 -3.249 1.00 96.75 409 ILE A O 1
ATOM 3366 N N . ASP A 1 410 ? -23.780 -16.497 -4.009 1.00 96.88 410 ASP A N 1
ATOM 3367 C CA . ASP A 1 410 ? -25.103 -17.010 -4.382 1.00 96.88 410 ASP A CA 1
ATOM 3368 C C . ASP A 1 410 ? -26.047 -17.103 -3.171 1.00 96.88 410 ASP A C 1
ATOM 3370 O O . ASP A 1 410 ? -27.238 -16.789 -3.261 1.00 96.88 410 ASP A O 1
ATOM 3374 N N . GLU A 1 411 ? -25.534 -17.521 -2.011 1.00 96.69 411 GLU A N 1
ATOM 3375 C CA . GLU A 1 411 ? -26.310 -17.590 -0.771 1.00 96.69 411 GLU A CA 1
ATOM 3376 C C . GLU A 1 411 ? -26.714 -16.197 -0.271 1.00 96.69 411 GLU A C 1
ATOM 3378 O O . GLU A 1 411 ? -27.877 -15.981 0.088 1.00 96.69 411 GLU A O 1
ATOM 3383 N N . LEU A 1 412 ? -25.794 -15.229 -0.317 1.00 96.62 412 LEU A N 1
ATOM 3384 C CA . LEU A 1 412 ? -26.073 -13.833 0.022 1.00 96.62 412 LEU A CA 1
ATOM 3385 C C . LEU A 1 412 ? -27.111 -13.214 -0.916 1.00 96.62 412 LEU A C 1
ATOM 3387 O O . LEU A 1 412 ? -28.027 -12.526 -0.450 1.00 96.62 412 LEU A O 1
ATOM 3391 N N . GLN A 1 413 ? -27.012 -13.479 -2.219 1.00 94.25 413 GLN A N 1
ATOM 3392 C CA . GLN A 1 413 ? -28.005 -13.036 -3.198 1.00 94.25 413 GLN A CA 1
ATOM 3393 C C . GLN A 1 413 ? -29.372 -13.650 -2.896 1.00 94.25 413 GLN A C 1
ATOM 3395 O O . GLN A 1 413 ? -30.357 -12.920 -2.775 1.00 94.25 413 GLN A O 1
ATOM 3400 N N . ARG A 1 414 ? -29.433 -14.962 -2.640 1.00 95.88 414 ARG A N 1
ATOM 3401 C CA . ARG A 1 414 ? -30.680 -15.655 -2.288 1.00 95.88 414 ARG A CA 1
ATOM 3402 C C . ARG A 1 414 ? -31.300 -15.120 -0.996 1.00 95.88 414 ARG A C 1
ATOM 3404 O O . ARG A 1 414 ? -32.515 -14.931 -0.933 1.00 95.88 414 ARG A O 1
ATOM 3411 N N . HIS A 1 415 ? -30.494 -14.852 0.031 1.00 95.44 415 HIS A N 1
ATOM 3412 C CA . HIS A 1 415 ? -30.970 -14.267 1.287 1.00 95.44 415 HIS A CA 1
ATOM 3413 C C . HIS A 1 415 ? -31.493 -12.838 1.083 1.00 95.44 415 HIS A C 1
ATOM 3415 O O . HIS A 1 415 ? -32.532 -12.455 1.637 1.00 95.44 415 HIS A O 1
ATOM 3421 N N . THR A 1 416 ? -30.804 -12.057 0.250 1.00 95.00 416 THR A N 1
ATOM 3422 C CA . THR A 1 416 ? -31.213 -10.698 -0.118 1.00 95.00 416 THR A CA 1
ATOM 3423 C C . THR A 1 416 ? -32.541 -10.716 -0.872 1.00 95.00 416 THR A C 1
ATOM 3425 O O . THR A 1 416 ? -33.473 -10.017 -0.474 1.00 95.00 416 THR A O 1
ATOM 3428 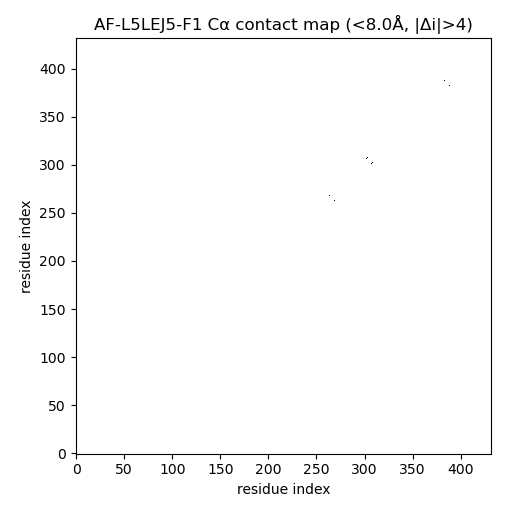N N . GLU A 1 417 ? -32.686 -11.571 -1.886 1.00 93.50 417 GLU A N 1
ATOM 3429 C CA . GLU A 1 417 ? -33.935 -11.752 -2.636 1.00 93.50 417 GLU A CA 1
ATOM 3430 C C . GLU A 1 417 ? -35.081 -12.240 -1.747 1.00 93.50 417 GLU A C 1
ATOM 3432 O O . GLU A 1 417 ? -36.192 -11.709 -1.813 1.00 93.50 417 GLU A O 1
ATOM 3437 N N . PHE A 1 418 ? -34.820 -13.214 -0.870 1.00 95.00 418 PHE A N 1
ATOM 3438 C CA . PHE A 1 418 ? -35.805 -13.705 0.092 1.00 95.00 418 PHE A CA 1
ATOM 3439 C C . PHE A 1 418 ? -36.313 -12.575 0.991 1.00 95.00 418 PHE A C 1
ATOM 3441 O O . PHE A 1 418 ? -37.524 -12.400 1.168 1.00 95.00 418 PHE A O 1
ATOM 3448 N N . THR A 1 419 ? -35.391 -11.774 1.520 1.00 92.81 419 THR A N 1
ATOM 3449 C CA . THR A 1 419 ? -35.706 -10.634 2.381 1.00 92.81 419 THR A CA 1
ATOM 3450 C C . THR A 1 419 ? -36.504 -9.580 1.614 1.00 92.81 419 THR A C 1
ATOM 3452 O O . THR A 1 419 ? -37.565 -9.153 2.075 1.00 92.81 419 THR A O 1
ATOM 3455 N N . LEU A 1 420 ? -36.064 -9.219 0.406 1.00 90.94 420 LEU A N 1
ATOM 3456 C CA . LEU A 1 420 ? -36.748 -8.257 -0.456 1.00 90.94 420 LEU A CA 1
ATOM 3457 C C . LEU A 1 420 ? -38.176 -8.717 -0.787 1.00 90.94 420 LEU A C 1
ATOM 3459 O O . LEU A 1 420 ? -39.127 -7.943 -0.658 1.00 90.94 420 LEU A O 1
ATOM 3463 N N . ASN A 1 421 ? -38.355 -9.992 -1.140 1.00 89.69 421 ASN A N 1
ATOM 3464 C CA . ASN A 1 421 ? -39.657 -10.567 -1.472 1.00 89.69 421 ASN A CA 1
ATOM 3465 C C . ASN A 1 421 ? -40.584 -10.615 -0.246 1.00 89.69 421 ASN A C 1
ATOM 3467 O O . ASN A 1 421 ? -41.770 -10.302 -0.353 1.00 89.69 421 ASN A O 1
ATOM 3471 N N . LYS A 1 422 ? -40.047 -10.928 0.943 1.00 89.50 422 LYS A N 1
ATOM 3472 C CA . LYS A 1 422 ? -40.800 -10.906 2.207 1.00 89.50 422 LYS A CA 1
ATOM 3473 C C . LYS A 1 422 ? -41.396 -9.525 2.477 1.00 89.50 422 LYS A C 1
ATOM 3475 O O . LYS A 1 422 ? -42.590 -9.429 2.757 1.00 89.50 422 LYS A O 1
ATOM 3480 N N . TYR A 1 423 ? -40.606 -8.460 2.349 1.00 82.81 423 TYR A N 1
ATOM 3481 C CA . TYR A 1 423 ? -41.090 -7.095 2.588 1.00 82.81 423 TYR A CA 1
ATOM 3482 C C . TYR A 1 423 ? -41.954 -6.552 1.445 1.00 82.81 423 TYR A C 1
ATOM 3484 O O . TYR A 1 423 ? -42.914 -5.824 1.701 1.00 82.81 423 TYR A O 1
ATOM 3492 N N . THR A 1 424 ? -41.690 -6.958 0.202 1.00 81.75 424 THR A N 1
ATOM 3493 C CA . THR A 1 424 ? -42.524 -6.582 -0.952 1.00 81.75 424 THR A CA 1
ATOM 3494 C C . THR A 1 424 ? -43.922 -7.203 -0.854 1.00 81.75 424 THR A C 1
ATOM 3496 O O . THR A 1 424 ? -44.914 -6.489 -0.994 1.00 81.75 424 THR A O 1
ATOM 3499 N N . LYS A 1 425 ? -44.029 -8.488 -0.482 1.00 72.69 425 LYS A N 1
ATOM 3500 C CA . LYS A 1 425 ? -45.319 -9.154 -0.212 1.00 72.69 425 LYS A CA 1
ATOM 3501 C C . LYS A 1 425 ? -46.050 -8.549 0.989 1.00 72.69 425 LYS A C 1
ATOM 3503 O O . LYS A 1 425 ? -47.263 -8.366 0.939 1.00 72.69 425 LYS A O 1
ATOM 3508 N N . LEU A 1 426 ? -45.323 -8.181 2.049 1.00 66.31 426 LEU A N 1
ATOM 3509 C CA . LEU A 1 426 ? -45.908 -7.506 3.216 1.00 66.31 426 LEU A CA 1
ATOM 3510 C C . LEU A 1 426 ? -46.490 -6.127 2.857 1.00 66.31 426 LEU A C 1
ATOM 3512 O O . LEU A 1 426 ? -47.508 -5.721 3.414 1.00 66.31 426 LEU A O 1
ATOM 3516 N N . LYS A 1 427 ? -45.858 -5.415 1.913 1.00 64.94 427 LYS A N 1
ATOM 3517 C CA . LYS A 1 427 ? -46.328 -4.121 1.403 1.00 64.94 427 LYS A CA 1
ATOM 3518 C C . LYS A 1 427 ? -47.568 -4.269 0.514 1.00 64.94 427 LYS A C 1
ATOM 3520 O O . LYS A 1 427 ? -48.463 -3.436 0.591 1.00 64.94 427 LYS A O 1
ATOM 3525 N N . GLN A 1 428 ? -47.648 -5.335 -0.282 1.00 61.53 428 GLN A N 1
ATOM 3526 C CA . GLN A 1 428 ? -48.788 -5.605 -1.167 1.00 61.53 428 GLN A CA 1
ATOM 3527 C C . GLN A 1 428 ? -50.042 -6.047 -0.389 1.00 61.53 428 GLN A C 1
ATOM 3529 O O . GLN A 1 428 ? -51.141 -5.603 -0.702 1.00 61.53 428 GLN A O 1
ATOM 3534 N N . ASN A 1 429 ? -49.870 -6.808 0.698 1.00 58.00 429 ASN A N 1
ATOM 3535 C CA . ASN A 1 429 ? -50.963 -7.230 1.589 1.00 58.00 429 ASN A CA 1
ATOM 3536 C C . ASN A 1 429 ? -51.509 -6.115 2.507 1.00 58.00 429 ASN A C 1
ATOM 3538 O O . ASN A 1 429 ? -52.496 -6.336 3.195 1.00 58.00 429 ASN A O 1
ATOM 3542 N N . ARG A 1 430 ? -50.870 -4.936 2.555 1.00 59.22 430 ARG A N 1
ATOM 3543 C CA . ARG A 1 430 ? -51.348 -3.756 3.308 1.00 59.22 430 ARG A CA 1
ATOM 3544 C C . ARG A 1 430 ? -52.200 -2.791 2.470 1.00 59.22 430 ARG A C 1
ATOM 3546 O O . ARG A 1 430 ? -52.660 -1.788 3.004 1.00 59.22 430 ARG A O 1
ATOM 3553 N N . HIS A 1 431 ? -52.367 -3.065 1.176 1.00 51.84 431 HIS A N 1
ATOM 3554 C CA . HIS A 1 431 ? -53.141 -2.242 0.238 1.00 51.84 431 HIS A CA 1
ATOM 3555 C C . HIS A 1 431 ? -54.427 -2.924 -0.269 1.00 51.84 431 HIS A C 1
ATOM 3557 O O . HIS A 1 431 ? -55.029 -2.447 -1.229 1.00 51.84 431 HIS A O 1
ATOM 3563 N N . ILE A 1 432 ? -54.847 -4.007 0.388 1.00 43.81 432 ILE A N 1
ATOM 3564 C CA . ILE A 1 432 ? -56.191 -4.601 0.310 1.00 43.81 432 ILE A CA 1
ATOM 3565 C C 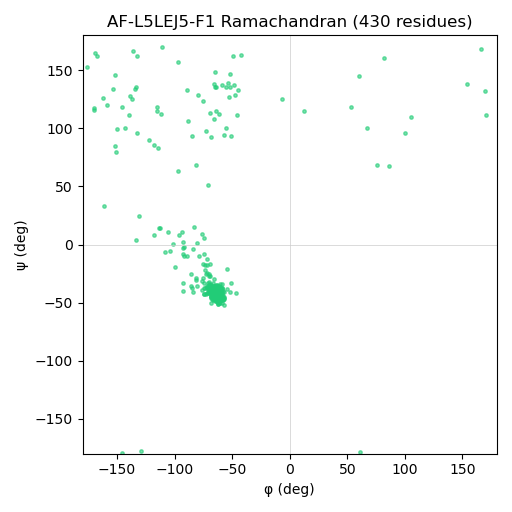. ILE A 1 432 ? -56.833 -4.364 1.673 1.00 43.81 432 ILE A C 1
ATOM 3567 O O . ILE A 1 432 ? -58.023 -3.987 1.700 1.00 43.81 432 ILE A O 1
#

InterPro domains:
  IPR031470 CEP63/Deup1, N-terminal [PF17045] (1-46)
  IPR057656 CEP63/Deup1, CEP152 binding coiled coil [PF25771] (389-423)

Solvent-accessible surface area (backbone atoms only — not comparable to full-atom values): 25776 Å² total; per-residue (Å²): 111,67,71,58,54,52,51,52,50,52,52,52,52,52,49,55,51,53,50,52,55,50,50,56,51,49,55,51,49,53,51,52,50,54,52,50,49,54,52,50,54,52,50,53,52,52,50,52,53,50,52,55,51,48,52,51,50,51,51,48,52,53,51,52,52,53,49,60,59,67,76,52,92,74,92,71,89,86,79,83,71,65,67,54,56,56,49,52,51,48,52,53,50,51,51,51,52,52,49,54,50,53,51,50,52,52,49,54,53,49,51,54,51,54,52,51,51,52,55,49,52,54,52,51,52,53,52,50,54,52,54,49,51,55,51,50,51,50,52,56,57,59,70,70,69,69,88,84,87,76,86,81,89,82,66,81,78,76,72,82,82,79,74,97,59,59,75,58,56,52,50,51,52,51,51,53,52,52,48,52,52,53,52,48,52,50,50,49,52,52,53,49,53,52,52,50,53,52,49,53,54,51,51,52,49,51,53,49,51,55,48,50,57,52,52,50,54,53,50,54,52,50,51,53,48,53,52,51,51,49,54,52,50,53,54,51,50,54,53,49,53,52,50,53,51,51,52,52,51,54,48,51,50,52,50,50,52,50,58,74,57,48,94,62,53,77,73,51,70,64,45,62,60,47,53,57,53,47,53,53,48,51,56,50,48,53,53,50,50,53,50,49,51,50,50,51,50,50,50,50,49,51,54,71,68,71,60,87,74,86,84,81,76,96,80,78,71,63,70,59,56,56,51,55,54,48,52,61,54,55,71,63,62,78,79,72,85,85,86,90,81,86,85,82,92,79,84,87,85,86,88,88,90,87,89,87,75,94,74,91,77,81,86,88,82,91,76,92,80,90,77,81,86,78,77,81,78,88,76,84,65,74,72,52,73,66,55,49,51,50,52,55,52,49,53,50,51,52,52,52,50,51,52,52,51,51,53,50,51,54,49,52,50,52,52,49,52,51,52,52,50,53,55,50,52,56,55,58,68,71,75,116

Radius of gyration: 54.67 Å; Cα contacts (8 Å, |Δi|>4): 4; chains: 1; bounding box: 154×74×148 Å

pLDDT: mean 75.67, std 22.46, range [26.92, 97.94]

Mean predicted aligned error: 25.36 Å

Organism: Myotis davidii (NCBI:txid225400)

Sequence (432 aa):
MEQIDIMVSNKKLDWERKMRALETRLDLRDQELANAQTCLDQKGQEFSKLTNSFEKLRLHQMKQNKFRRKELPHPKEETPFEPSNLNQKLEAMEAGLSEVKSELQSRDDLLRIIEMERLQLHRELLKIGECQNAQENKKRLESSYSPSVKEPERNRKELFSLTPDQPNHEKELTKIRSHLCQEGEHHSCEQERMRNEISDLTEELHQKEITIATIMRKAALLERQLKMELEIKEKMLANQQVSDMKYKAVRTENTHLKGMMGDLDPGRYMSMECVNREHSRYTSINKLEYENERLRSDLAKLHASGKPVWANHSTYEEPVQYAYQNQIKIEKNEYRLSPDCEPNRSATPPLPPLPFQIKEMTSPLVSDEEVFPLSPPDTSFPASLATQHFLMEEEKRAKELEKLLNTHIDELQRHTEFTLNKYTKLKQNRHI

Secondary structure (DSSP, 8-state):
-HHHHHHHHHHHHHHHHHHHHHHHHHHHHHHHHHHHHHHHHHHHHHHHHHHHHHHHHHHHHHHHHHHHHHS--S------HHHHHHHHHHHHHHHHHHHHHHHHHHHHHHHHHHHHHHHHHHHHHHHHHHHHHHHHHHHHHHTT--------TTSTTSSSS--TTHHHHHHHHHHHHHHHHHHHHHHHHHHHHHHHHHHHHHHHHHHHHHHHHHHHHHHHHHHHHHHHHHHHHHHHHHHHHHHHHHHHHHHHHHHHHHHHT-S--HHHHHHHHHHHHHHHHHHHHHHHHHHHHHHHHHHHHHHHTS---------SSHHHHHHHHHHHHHHTTSS---------------------------------------PPP-------HHHHHHHHHHHHHHHHHHHHHHHHHHHHHHHHHHHHHHHHHHHHTT--

Foldseek 3Di:
DVVVVVVVVVVVVVVVVVVVVVVVVVVVVVVVVVVVVVVVVVVVVVVVVVVVVVVVVVVVVVVVVVVVVVVDPDDDDDDDPPVVVVVVVVVVVVVVVVVVVVVVVVVVVVVVVVVVVVVVVVVVVVVVVVVVVVVVVVVVVVVVDDPDDDDDPPPPPPPPPDDPCVVVVVVVVVVVVVVVVVVVVVVVVVVVVVVVVVVVVVVVVVVVVVVVVVVVVVVVVVVVVVVVVVVVVVVVVVVVVVVVVVVVVVVVVVVVVDVVVPPPPVVVVCPPVCVVVVVVVVVVVVVVVVVVVVVVVVVVVVVVVDDDDDPDDPDDPPPVVVVVVVVVVVVVVVPDDDDDDDDDDDDDDDDDDDDDDDDDDDDDDDDDDDDDDDDDPPPPDDDPPVRVVVVVVVVVVVVVVVVVVVVVVVVVVVVVVVVVVVVVVVVVVVVD